Protein AF-M2QA90-F1 (afdb_monomer)

Mean predicted aligned error: 9.72 Å

Structure (mmCIF, N/CA/C/O backbone):
data_AF-M2QA90-F1
#
_entry.id   AF-M2QA90-F1
#
loop_
_atom_site.group_PDB
_atom_site.id
_atom_site.type_symbol
_atom_site.label_atom_id
_atom_site.label_alt_id
_atom_site.label_comp_id
_atom_site.label_asym_id
_atom_site.label_entity_id
_atom_site.label_seq_id
_atom_site.pdbx_PDB_ins_code
_atom_site.Cartn_x
_atom_site.Cartn_y
_atom_site.Cartn_z
_atom_site.occupancy
_atom_site.B_iso_or_equiv
_atom_site.auth_seq_id
_atom_site.auth_comp_id
_atom_site.auth_asym_id
_atom_site.auth_atom_id
_atom_site.pdbx_PDB_model_num
ATOM 1 N N . MET A 1 1 ? 5.656 12.437 116.298 1.00 40.38 1 MET A N 1
ATOM 2 C CA . MET A 1 1 ? 6.342 13.730 116.087 1.00 40.38 1 MET A CA 1
ATOM 3 C C . MET A 1 1 ? 6.297 14.067 114.609 1.00 40.38 1 MET A C 1
ATOM 5 O O . MET A 1 1 ? 6.703 13.259 113.788 1.00 40.38 1 MET A O 1
ATOM 9 N N . SER A 1 2 ? 5.704 15.217 114.300 1.00 36.88 2 SER A N 1
ATOM 10 C CA . SER A 1 2 ? 5.420 15.727 112.957 1.00 36.88 2 SER A CA 1
ATOM 11 C C . SER A 1 2 ? 6.698 16.091 112.193 1.00 36.88 2 SER A C 1
ATOM 13 O O . SER A 1 2 ? 7.506 16.856 112.720 1.00 36.88 2 SER A O 1
ATOM 15 N N . LYS A 1 3 ? 6.809 15.667 110.928 1.00 39.25 3 LYS A N 1
ATOM 16 C CA . LYS A 1 3 ? 7.496 16.425 109.870 1.00 39.25 3 LYS A CA 1
ATOM 17 C C . LYS A 1 3 ? 6.689 16.358 108.570 1.00 39.25 3 LYS A C 1
ATOM 19 O O . LYS A 1 3 ? 5.962 15.406 108.317 1.00 39.25 3 LYS A O 1
ATOM 24 N N . ARG A 1 4 ? 6.772 17.460 107.835 1.00 35.25 4 ARG A N 1
ATOM 25 C CA . ARG A 1 4 ? 5.833 18.019 106.858 1.00 35.25 4 ARG A CA 1
ATOM 26 C C . ARG A 1 4 ? 6.438 17.986 105.439 1.00 35.25 4 ARG A C 1
ATOM 28 O O . ARG A 1 4 ? 7.597 18.360 105.323 1.00 35.25 4 ARG A O 1
ATOM 35 N N . PHE A 1 5 ? 5.581 17.700 104.440 1.00 33.50 5 PHE A N 1
ATOM 36 C CA . PHE A 1 5 ? 5.587 18.093 103.000 1.00 33.50 5 PHE A CA 1
ATOM 37 C C . PHE A 1 5 ? 6.748 17.622 102.071 1.00 33.50 5 PHE A C 1
ATOM 39 O O . PHE A 1 5 ? 7.828 17.347 102.582 1.00 33.50 5 PHE A O 1
ATOM 46 N N . PRO A 1 6 ? 6.575 17.551 100.717 1.00 43.12 6 PRO A N 1
ATOM 47 C CA . PRO A 1 6 ? 5.506 18.149 99.907 1.00 43.12 6 PRO A CA 1
ATOM 48 C C . PRO A 1 6 ? 4.760 17.259 98.886 1.00 43.12 6 PRO A C 1
ATOM 50 O O . PRO A 1 6 ? 5.144 16.154 98.524 1.00 43.12 6 PRO A O 1
ATOM 53 N N . LEU A 1 7 ? 3.655 17.864 98.450 1.00 34.78 7 LEU A N 1
ATOM 54 C CA . LEU A 1 7 ? 2.690 17.536 97.409 1.00 34.78 7 LEU A CA 1
ATOM 55 C C . LEU A 1 7 ? 3.354 17.551 96.015 1.00 34.78 7 LEU A C 1
ATOM 57 O O . LEU A 1 7 ? 3.945 18.565 95.644 1.00 34.78 7 LEU A O 1
ATOM 61 N N . LEU A 1 8 ? 3.234 16.469 95.236 1.00 32.88 8 LEU A N 1
ATOM 62 C CA . LEU A 1 8 ? 3.619 16.449 93.820 1.00 32.88 8 LEU A CA 1
ATOM 63 C C . LEU A 1 8 ? 2.364 16.624 92.952 1.00 32.88 8 LEU A C 1
ATOM 65 O O . LEU A 1 8 ? 1.460 15.789 92.966 1.00 32.88 8 LEU A O 1
ATOM 69 N N . LEU A 1 9 ? 2.318 17.734 92.217 1.00 31.12 9 LEU A N 1
ATOM 70 C CA . LEU A 1 9 ? 1.348 18.024 91.164 1.00 31.12 9 LEU A CA 1
ATOM 71 C C . LEU A 1 9 ? 1.635 17.095 89.970 1.00 31.12 9 LEU A C 1
ATOM 73 O O . LEU A 1 9 ? 2.713 17.180 89.385 1.00 31.12 9 LEU A O 1
ATOM 77 N N . VAL A 1 10 ? 0.690 16.238 89.580 1.00 35.84 10 VAL A N 1
ATOM 78 C CA . VAL A 1 10 ? 0.742 15.533 88.288 1.00 35.84 10 VAL A CA 1
ATOM 79 C C . VAL A 1 10 ? -0.193 16.259 87.329 1.00 35.84 10 VAL A C 1
ATOM 81 O O . VAL A 1 10 ? -1.411 16.113 87.392 1.00 35.84 10 VAL A O 1
ATOM 84 N N . VAL A 1 11 ? 0.390 17.079 86.456 1.00 37.00 11 VAL A N 1
ATOM 85 C CA . VAL A 1 11 ? -0.292 17.647 85.290 1.00 37.00 11 VAL A CA 1
ATOM 86 C C . VAL A 1 11 ? -0.292 16.570 84.208 1.00 37.00 11 VAL A C 1
ATOM 88 O O . VAL A 1 11 ? 0.738 16.294 83.598 1.00 37.00 11 VAL A O 1
ATOM 91 N N . GLY A 1 12 ? -1.439 15.926 83.999 1.00 33.91 12 GLY A N 1
ATOM 92 C CA . GLY A 1 12 ? -1.657 15.047 82.855 1.00 33.91 12 GLY A CA 1
ATOM 93 C C . GLY A 1 12 ? -1.776 15.883 81.583 1.00 33.91 12 GLY A C 1
ATOM 94 O O . GLY A 1 12 ? -2.769 16.578 81.388 1.00 33.91 12 GLY A O 1
ATOM 95 N N . ALA A 1 13 ? -0.756 15.837 80.729 1.00 37.66 13 ALA A N 1
ATOM 96 C CA . ALA A 1 13 ? -0.824 16.388 79.384 1.00 37.66 13 ALA A CA 1
ATOM 97 C C . ALA A 1 13 ? -1.668 15.455 78.500 1.00 37.66 13 ALA A C 1
ATOM 99 O O . ALA A 1 13 ? -1.229 14.369 78.122 1.00 37.66 13 ALA A O 1
ATOM 100 N N . SER A 1 14 ? -2.890 15.877 78.179 1.00 36.06 14 SER A N 1
ATOM 101 C CA . SER A 1 14 ? -3.728 15.245 77.160 1.00 36.06 14 SER A CA 1
ATOM 102 C C . SER A 1 14 ? -3.124 15.496 75.775 1.00 36.06 14 SER A C 1
ATOM 104 O O . SER A 1 14 ? -3.193 16.610 75.258 1.00 36.06 14 SER A O 1
ATOM 106 N N . LEU A 1 15 ? -2.533 14.466 75.163 1.00 33.97 15 LEU A N 1
ATOM 107 C CA . LEU A 1 15 ? -2.192 14.473 73.740 1.00 33.97 15 LEU A CA 1
ATOM 108 C C . LEU A 1 15 ? -3.487 14.413 72.914 1.00 33.97 15 LEU A C 1
ATOM 110 O O . LEU A 1 15 ? -4.074 13.351 72.720 1.00 33.97 15 LEU A O 1
ATOM 114 N N . LEU A 1 16 ? -3.929 15.569 72.420 1.00 34.09 16 LEU A N 1
ATOM 115 C CA . LEU A 1 16 ? -4.858 15.666 71.297 1.00 34.09 16 LEU A CA 1
ATOM 116 C C . LEU A 1 16 ? -4.112 15.235 70.027 1.00 34.09 16 LEU A C 1
ATOM 118 O O . LEU A 1 16 ? -3.315 15.993 69.475 1.00 34.09 16 LEU A O 1
ATOM 122 N N . ALA A 1 17 ? -4.355 14.006 69.573 1.00 36.16 17 ALA A N 1
ATOM 123 C CA . ALA A 1 17 ? -3.952 13.571 68.244 1.00 36.16 17 ALA A CA 1
ATOM 124 C C . ALA A 1 17 ? -4.798 14.324 67.206 1.00 36.16 17 ALA A C 1
ATOM 126 O O . ALA A 1 17 ? -5.981 14.042 67.017 1.00 36.16 17 ALA A O 1
ATOM 127 N N . VAL A 1 18 ? -4.190 15.314 66.554 1.00 34.66 18 VAL A N 1
ATOM 128 C CA . VAL A 1 18 ? -4.739 15.949 65.355 1.00 34.66 18 VAL A CA 1
ATOM 129 C C . VAL A 1 18 ? -4.684 14.911 64.237 1.00 34.66 18 VAL A C 1
ATOM 131 O O . VAL A 1 18 ? -3.626 14.657 63.668 1.00 34.66 18 VAL A O 1
ATOM 134 N N . VAL A 1 19 ? -5.819 14.275 63.947 1.00 37.69 19 VAL A N 1
ATOM 135 C CA . VAL A 1 19 ? -5.981 13.468 62.734 1.00 37.69 19 VAL A CA 1
ATOM 136 C C . VAL A 1 19 ? -6.144 14.449 61.580 1.00 37.69 19 VAL A C 1
ATOM 138 O O . VAL A 1 19 ? -7.204 15.045 61.396 1.00 37.69 19 VAL A O 1
ATOM 141 N N . THR A 1 20 ? -5.072 14.666 60.826 1.00 37.34 20 THR A N 1
ATOM 142 C CA . THR A 1 20 ? -5.170 15.314 59.521 1.00 37.34 20 THR A CA 1
ATOM 143 C C . THR A 1 20 ? -5.949 14.388 58.580 1.00 37.34 20 THR A C 1
ATOM 145 O O . THR A 1 20 ? -5.678 13.184 58.550 1.00 37.34 20 THR A O 1
ATOM 148 N N . PRO A 1 21 ? -6.934 14.890 57.813 1.00 36.47 21 PRO A N 1
ATOM 149 C CA . PRO A 1 21 ? -7.555 14.082 56.777 1.00 36.47 21 PRO A CA 1
ATOM 150 C C . PRO A 1 21 ? -6.484 13.742 55.739 1.00 36.47 21 PRO A C 1
ATOM 152 O O . PRO A 1 21 ? -5.811 14.631 55.214 1.00 36.47 21 PRO A O 1
ATOM 155 N N . ALA A 1 22 ? -6.309 12.446 55.475 1.00 34.06 22 ALA A N 1
ATOM 156 C CA . ALA A 1 22 ? -5.475 11.969 54.387 1.00 34.06 22 ALA A CA 1
ATOM 157 C C . ALA A 1 22 ? -5.969 12.619 53.090 1.00 34.06 22 ALA A C 1
ATOM 159 O O . ALA A 1 22 ? -7.098 12.388 52.656 1.00 34.06 22 ALA A O 1
ATOM 160 N N . ALA A 1 23 ? -5.134 13.477 52.507 1.00 33.69 23 ALA A N 1
ATOM 161 C CA . ALA A 1 23 ? -5.362 14.007 51.179 1.00 33.69 23 ALA A CA 1
ATOM 162 C C . ALA A 1 23 ? -5.440 12.817 50.218 1.00 33.69 23 ALA A C 1
ATOM 164 O O . ALA A 1 23 ? -4.459 12.094 50.040 1.00 33.69 23 ALA A O 1
ATOM 165 N N . ALA A 1 24 ? -6.618 12.592 49.636 1.00 35.03 24 ALA A N 1
ATOM 166 C CA . ALA A 1 24 ? -6.780 11.662 48.536 1.00 35.03 24 ALA A CA 1
ATOM 167 C C . ALA A 1 24 ? -5.881 12.144 47.391 1.00 35.03 24 ALA A C 1
ATOM 169 O O . ALA A 1 24 ? -6.162 13.162 46.756 1.00 35.03 24 ALA A O 1
ATOM 170 N N . GLN A 1 25 ? -4.770 11.444 47.164 1.00 28.03 25 GLN A N 1
ATOM 171 C CA . GLN A 1 25 ? -4.009 11.608 45.937 1.00 28.03 25 GLN A CA 1
ATOM 172 C C . GLN A 1 25 ? -4.925 11.181 44.783 1.00 28.03 25 GLN A C 1
ATOM 174 O O . GLN A 1 25 ? -5.436 10.058 44.816 1.00 28.03 25 GLN A O 1
ATOM 179 N N . PRO A 1 26 ? -5.163 12.034 43.772 1.00 29.22 26 PRO A N 1
ATOM 180 C CA . PRO A 1 26 ? -5.752 11.552 42.538 1.00 29.22 26 PRO A CA 1
ATOM 181 C C . PRO A 1 26 ? -4.798 10.496 41.978 1.00 29.22 26 PRO A C 1
ATOM 183 O O . PRO A 1 26 ? -3.610 10.763 41.796 1.00 29.22 26 PRO A O 1
ATOM 186 N N . ALA A 1 27 ? -5.308 9.284 41.769 1.00 30.00 27 ALA A N 1
ATOM 187 C CA . ALA A 1 27 ? -4.581 8.234 41.081 1.00 30.00 27 ALA A CA 1
ATOM 188 C C . ALA A 1 27 ? -4.324 8.709 39.646 1.00 30.00 27 ALA A C 1
ATOM 190 O O . ALA A 1 27 ? -5.175 8.587 38.770 1.00 30.00 27 ALA A O 1
ATOM 191 N N . THR A 1 28 ? -3.164 9.314 39.409 1.00 29.03 28 THR A N 1
ATOM 192 C CA . THR A 1 28 ? -2.615 9.442 38.066 1.00 29.03 28 THR A CA 1
ATOM 193 C C . THR A 1 28 ? -2.170 8.043 37.664 1.00 29.03 28 THR A C 1
ATOM 195 O O . THR A 1 28 ? -1.071 7.618 38.026 1.00 29.03 28 THR A O 1
ATOM 198 N N . GLU A 1 29 ? -3.045 7.293 36.991 1.00 29.67 29 GLU A N 1
ATOM 199 C CA . GLU A 1 29 ? -2.605 6.096 36.278 1.00 29.67 29 GLU A CA 1
ATOM 200 C C . GLU A 1 29 ? -1.499 6.504 35.293 1.00 29.67 29 GLU A C 1
ATOM 202 O O . GLU A 1 29 ? -1.632 7.521 34.601 1.00 29.67 29 GLU A O 1
ATOM 207 N N . PRO A 1 30 ? -0.378 5.768 35.232 1.00 27.28 30 PRO A N 1
ATOM 208 C CA . PRO A 1 30 ? 0.641 6.039 34.239 1.00 27.28 30 PRO A CA 1
ATOM 209 C C . PRO A 1 30 ? 0.042 5.756 32.861 1.00 27.28 30 PRO A C 1
ATOM 211 O O . PRO A 1 30 ? -0.363 4.630 32.576 1.00 27.28 30 PRO A O 1
ATOM 214 N N . ALA A 1 31 ? 0.008 6.772 31.997 1.00 29.50 31 ALA A N 1
ATOM 215 C CA . ALA A 1 31 ? -0.173 6.571 30.568 1.00 29.50 31 ALA A CA 1
ATOM 216 C C . ALA A 1 31 ? 0.922 5.599 30.108 1.00 29.50 31 ALA A C 1
ATOM 218 O O . ALA A 1 31 ? 2.094 5.974 30.024 1.00 29.50 31 ALA A O 1
ATOM 219 N N . TYR A 1 32 ? 0.565 4.330 29.902 1.00 32.12 32 TYR A N 1
ATOM 220 C CA . TYR A 1 32 ? 1.492 3.323 29.410 1.00 32.12 32 TYR A CA 1
ATOM 221 C C . TYR A 1 32 ? 1.794 3.672 27.956 1.00 32.12 32 TYR A C 1
ATOM 223 O O . TYR A 1 32 ? 1.034 3.362 27.038 1.00 32.12 32 TYR A O 1
ATOM 231 N N . ARG A 1 33 ? 2.879 4.422 27.770 1.00 35.88 33 ARG A N 1
ATOM 232 C CA . ARG A 1 33 ? 3.423 4.747 26.462 1.00 35.88 33 ARG A CA 1
ATOM 233 C C . ARG A 1 33 ? 3.859 3.431 25.837 1.00 35.88 33 ARG A C 1
ATOM 235 O O . ARG A 1 33 ? 4.603 2.667 26.444 1.00 35.88 33 ARG A O 1
ATOM 242 N N . LEU A 1 34 ? 3.354 3.153 24.643 1.00 45.53 34 LEU A N 1
ATOM 243 C CA . LEU A 1 34 ? 3.822 2.029 23.852 1.00 45.53 34 LEU A CA 1
ATOM 244 C C . LEU A 1 34 ? 5.237 2.359 23.377 1.00 45.53 34 LEU A C 1
ATOM 246 O O . LEU A 1 34 ? 5.414 2.974 22.327 1.00 45.53 34 LEU A O 1
ATOM 250 N N . ASP A 1 35 ? 6.230 1.993 24.180 1.00 37.12 35 ASP A N 1
ATOM 251 C CA . ASP A 1 35 ? 7.625 1.968 23.763 1.00 37.12 35 ASP A CA 1
ATOM 252 C C . ASP A 1 35 ? 7.786 0.731 22.866 1.00 37.12 35 ASP A C 1
ATOM 254 O O . ASP A 1 35 ? 8.040 -0.374 23.332 1.00 37.12 35 ASP A O 1
ATOM 258 N N . ILE A 1 36 ? 7.479 0.899 21.577 1.00 47.00 36 ILE A N 1
ATOM 259 C CA . ILE A 1 36 ? 7.601 -0.147 20.555 1.00 47.00 36 ILE A CA 1
ATOM 260 C C . ILE A 1 36 ? 9.008 -0.045 19.958 1.00 47.00 36 ILE A C 1
ATOM 262 O O . ILE A 1 36 ? 9.357 0.988 19.381 1.00 47.00 36 ILE A O 1
ATOM 266 N N . GLU A 1 37 ? 9.817 -1.096 20.099 1.00 42.47 37 GLU A N 1
ATOM 267 C CA . GLU A 1 37 ? 11.160 -1.168 19.512 1.00 42.47 37 GLU A CA 1
ATOM 268 C C . GLU A 1 37 ? 11.123 -1.551 18.020 1.00 42.47 37 GLU A C 1
ATOM 270 O O . GLU A 1 37 ? 10.123 -2.041 17.490 1.00 42.47 37 GLU A O 1
ATOM 275 N N . GLU A 1 38 ? 12.247 -1.357 17.317 1.00 42.31 38 GLU A N 1
ATOM 276 C CA . GLU A 1 38 ? 12.383 -1.661 15.886 1.00 42.31 38 GLU A CA 1
ATOM 277 C C . GLU A 1 38 ? 12.174 -3.167 15.551 1.00 42.31 38 GLU A C 1
ATOM 279 O O . GLU A 1 38 ? 12.041 -3.579 14.406 1.00 42.31 38 GLU A O 1
ATOM 284 N N . THR A 1 39 ? 12.154 -4.055 16.533 1.00 40.62 39 THR A N 1
ATOM 285 C CA . THR A 1 39 ? 11.930 -5.494 16.321 1.00 40.62 39 THR A CA 1
ATOM 286 C C . THR A 1 39 ? 10.458 -5.886 16.422 1.00 40.62 39 THR A C 1
ATOM 288 O O . THR A 1 39 ? 10.042 -6.838 15.762 1.00 40.62 39 THR A O 1
ATOM 291 N N . ASP A 1 40 ? 9.652 -5.111 17.151 1.00 44.72 40 ASP A N 1
ATOM 292 C CA . ASP A 1 40 ? 8.215 -5.343 17.332 1.00 44.72 40 ASP A CA 1
ATOM 293 C C . ASP A 1 40 ? 7.382 -4.908 16.108 1.00 44.72 40 ASP A C 1
ATOM 295 O O . ASP A 1 40 ? 6.267 -5.399 15.907 1.00 44.72 40 ASP A O 1
ATOM 299 N N . TRP A 1 41 ? 7.909 -4.015 15.250 1.00 46.25 41 TRP A N 1
ATOM 300 C CA . TRP A 1 41 ? 7.211 -3.566 14.029 1.00 46.25 41 TRP A CA 1
ATOM 301 C C . TRP A 1 41 ? 7.254 -4.579 12.894 1.00 46.25 41 TRP A C 1
ATOM 303 O O . TRP A 1 41 ? 6.343 -4.587 12.067 1.00 46.25 41 TRP A O 1
ATOM 313 N N . LYS A 1 42 ? 8.284 -5.436 12.842 1.00 44.53 42 LYS A N 1
ATOM 314 C CA . LYS A 1 42 ? 8.506 -6.342 11.705 1.00 44.53 42 LYS A CA 1
ATOM 315 C C . LYS A 1 42 ? 7.444 -7.417 11.544 1.00 44.53 42 LYS A C 1
ATOM 317 O O . LYS A 1 42 ? 7.576 -8.186 10.605 1.00 44.53 42 LYS A O 1
ATOM 322 N N . GLY A 1 43 ? 6.428 -7.447 12.414 1.00 43.56 43 GLY A N 1
ATOM 323 C CA . GLY A 1 43 ? 5.219 -8.246 12.268 1.00 43.56 43 GLY A CA 1
ATOM 324 C C . GLY A 1 43 ? 5.538 -9.703 11.962 1.00 43.56 43 GLY A C 1
ATOM 325 O O . GLY A 1 43 ? 5.726 -10.083 10.818 1.00 43.56 43 GLY A O 1
ATOM 326 N N . THR A 1 44 ? 5.505 -10.569 12.966 1.00 40.53 44 THR A N 1
ATOM 327 C CA . THR A 1 44 ? 5.597 -12.027 12.764 1.00 40.53 44 THR A CA 1
ATOM 328 C C . THR A 1 44 ? 4.436 -12.612 11.937 1.00 40.53 44 THR A C 1
ATOM 330 O O . THR A 1 44 ? 4.410 -13.815 11.679 1.00 40.53 44 THR A O 1
ATOM 333 N N . GLY A 1 45 ? 3.477 -11.783 11.513 1.00 49.75 45 GLY A N 1
ATOM 334 C CA . GLY A 1 45 ? 2.383 -12.143 10.627 1.00 49.75 45 GLY A CA 1
ATOM 335 C C . GLY A 1 45 ? 2.837 -12.388 9.187 1.00 49.75 45 GLY A C 1
ATOM 336 O O . GLY A 1 45 ? 3.681 -11.679 8.645 1.00 49.75 45 GLY A O 1
ATOM 337 N N . ALA A 1 46 ? 2.248 -13.395 8.541 1.00 53.53 46 ALA A N 1
ATOM 338 C CA . ALA A 1 46 ? 2.486 -13.663 7.128 1.00 53.53 46 ALA A CA 1
ATOM 339 C C . ALA A 1 46 ? 2.127 -12.428 6.280 1.00 53.53 46 ALA A C 1
ATOM 341 O O . ALA A 1 46 ? 1.015 -11.907 6.377 1.00 53.53 46 ALA A O 1
ATOM 342 N N . GLN A 1 47 ? 3.062 -11.979 5.439 1.00 68.50 47 GLN A N 1
ATOM 343 C CA . GLN A 1 47 ? 2.843 -10.870 4.514 1.00 68.50 47 GLN A CA 1
ATOM 344 C C . GLN A 1 47 ? 1.694 -11.220 3.556 1.00 68.50 47 GLN A C 1
ATOM 346 O O . GLN A 1 47 ? 1.768 -12.198 2.806 1.00 68.50 47 GLN A O 1
ATOM 351 N N . GLN A 1 48 ? 0.615 -10.436 3.598 1.00 86.75 48 GLN A N 1
ATOM 352 C CA . GLN A 1 48 ? -0.494 -10.575 2.656 1.00 86.75 48 GLN A CA 1
ATOM 353 C C . GLN A 1 48 ? -0.092 -10.016 1.290 1.00 86.75 48 GLN A C 1
ATOM 355 O O . GLN A 1 48 ? 0.909 -9.314 1.153 1.00 86.75 48 GLN A O 1
ATOM 360 N N . PHE A 1 49 ? -0.876 -10.308 0.261 1.00 90.56 49 PHE A N 1
ATOM 361 C CA . PHE A 1 49 ? -0.697 -9.720 -1.060 1.00 90.56 49 PHE A CA 1
ATOM 362 C C . PHE A 1 49 ? -2.050 -9.403 -1.680 1.00 90.56 49 PHE A C 1
ATOM 364 O O . PHE A 1 49 ? -3.019 -10.127 -1.462 1.00 90.56 49 PHE A O 1
ATOM 371 N N . TYR A 1 50 ? -2.083 -8.360 -2.499 1.00 92.06 50 TYR A N 1
ATOM 372 C CA . TYR A 1 50 ? -3.191 -8.090 -3.407 1.00 92.06 50 TYR A CA 1
ATOM 373 C C . TYR A 1 50 ? -2.643 -7.844 -4.803 1.00 92.06 50 TYR A C 1
ATOM 375 O O . TYR A 1 50 ? -1.473 -7.504 -4.984 1.00 92.06 50 TYR A O 1
ATOM 383 N N . GLU A 1 51 ? -3.491 -8.078 -5.792 1.00 93.81 51 GLU A N 1
ATOM 384 C CA . GLU A 1 51 ? -3.111 -8.083 -7.194 1.00 93.81 51 GLU A CA 1
ATOM 385 C C . GLU A 1 51 ? -3.972 -7.073 -7.932 1.00 93.81 51 GLU A C 1
ATOM 387 O O . GLU A 1 51 ? -5.202 -7.142 -7.872 1.00 93.81 51 GLU A O 1
ATOM 392 N N . THR A 1 52 ? -3.322 -6.152 -8.639 1.00 92.38 52 THR A N 1
ATOM 393 C CA . THR A 1 52 ? -4.017 -5.178 -9.475 1.00 92.38 52 THR A CA 1
ATOM 394 C C . THR A 1 52 ? -3.494 -5.253 -10.907 1.00 92.38 52 THR A C 1
ATOM 396 O O . THR A 1 52 ? -2.286 -5.101 -11.119 1.00 92.38 52 THR A O 1
ATOM 399 N N . PRO A 1 53 ? -4.370 -5.465 -11.908 1.00 94.38 53 PRO A N 1
ATOM 400 C CA . PRO A 1 53 ? -3.978 -5.444 -13.313 1.00 94.38 53 PRO A CA 1
ATOM 401 C C . PRO A 1 53 ? -3.376 -4.103 -13.742 1.00 94.38 53 PRO A C 1
ATOM 403 O O . PRO A 1 53 ? -3.966 -3.053 -13.483 1.00 94.38 53 PRO A O 1
ATOM 406 N N . LEU A 1 54 ? -2.270 -4.124 -14.492 1.00 94.62 54 LEU A N 1
ATOM 407 C CA . LEU A 1 54 ? -1.671 -2.921 -15.083 1.00 94.62 54 LEU A CA 1
ATOM 408 C C . LEU A 1 54 ? -2.668 -2.181 -15.991 1.00 94.62 54 LEU A C 1
ATOM 410 O O . LEU A 1 54 ? -2.697 -0.951 -15.993 1.00 94.62 54 LEU A O 1
ATOM 414 N N . ALA A 1 55 ? -3.551 -2.909 -16.684 1.00 92.06 55 ALA A N 1
ATOM 415 C CA . ALA A 1 55 ? -4.635 -2.333 -17.482 1.00 92.06 55 ALA A CA 1
ATOM 416 C C . ALA A 1 55 ? -5.544 -1.372 -16.694 1.00 92.06 55 ALA A C 1
ATOM 418 O O . ALA A 1 55 ? -6.019 -0.384 -17.260 1.00 92.06 55 ALA A O 1
ATOM 419 N N . LYS A 1 56 ? -5.761 -1.614 -15.390 1.00 91.62 56 LYS A N 1
ATOM 420 C CA . LYS A 1 56 ? -6.518 -0.695 -14.527 1.00 91.62 56 LYS A CA 1
ATOM 421 C C . LYS A 1 56 ? -5.796 0.650 -14.436 1.00 91.62 56 LYS A C 1
ATOM 423 O O . LYS A 1 56 ? -6.373 1.670 -14.794 1.00 91.62 56 LYS A O 1
ATOM 428 N N . TYR A 1 57 ? -4.506 0.638 -14.101 1.00 91.81 57 TYR A N 1
ATOM 429 C CA . TYR A 1 57 ? -3.703 1.860 -14.003 1.00 91.81 57 TYR A CA 1
ATOM 430 C C . TYR A 1 57 ? -3.511 2.570 -15.344 1.00 91.81 57 TYR A C 1
ATOM 432 O O . TYR A 1 57 ? -3.449 3.796 -15.388 1.00 91.81 57 TYR A O 1
ATOM 440 N N . VAL A 1 58 ? -3.459 1.825 -16.450 1.00 91.12 58 VAL A N 1
ATOM 441 C CA . VAL A 1 58 ? -3.462 2.402 -17.802 1.00 91.12 58 VAL A CA 1
ATOM 442 C C . VAL A 1 58 ? -4.773 3.135 -18.081 1.00 91.12 58 VAL A C 1
ATOM 444 O O . VAL A 1 58 ? -4.745 4.277 -18.539 1.00 91.12 58 VAL A O 1
ATOM 447 N N . SER A 1 59 ? -5.916 2.521 -17.769 1.00 88.75 59 SER A N 1
ATOM 448 C CA . SER A 1 59 ? -7.218 3.187 -17.866 1.00 88.75 59 SER A CA 1
ATOM 449 C C . SER A 1 59 ? -7.240 4.448 -17.001 1.00 88.75 59 SER A C 1
ATOM 451 O O . SER A 1 59 ? -7.555 5.537 -17.486 1.00 88.75 59 SER A O 1
ATOM 453 N N . ASP A 1 60 ? -6.800 4.348 -15.752 1.00 85.88 60 ASP A N 1
ATOM 454 C CA . ASP A 1 60 ? -6.781 5.460 -14.804 1.00 85.88 60 ASP A CA 1
ATOM 455 C C . ASP A 1 60 ? -5.855 6.603 -15.244 1.00 85.88 60 ASP A C 1
ATOM 457 O O . ASP A 1 60 ? -6.212 7.775 -15.095 1.00 85.88 60 ASP A O 1
ATOM 461 N N . ALA A 1 61 ? -4.733 6.292 -15.904 1.00 84.31 61 ALA A N 1
ATOM 462 C CA . ALA A 1 61 ? -3.839 7.269 -16.528 1.00 84.31 61 ALA A CA 1
ATOM 463 C C . ALA A 1 61 ? -4.531 8.111 -17.616 1.00 84.31 61 ALA A C 1
ATOM 465 O O . ALA A 1 61 ? -4.097 9.234 -17.906 1.00 84.31 61 ALA A O 1
ATOM 466 N N . THR A 1 62 ? -5.600 7.601 -18.234 1.00 81.25 62 THR A N 1
ATOM 467 C CA . THR A 1 62 ? -6.383 8.340 -19.238 1.00 81.25 62 THR A CA 1
ATOM 468 C C . THR A 1 62 ? -7.507 9.173 -18.622 1.00 81.25 62 THR A C 1
ATOM 470 O O . THR A 1 62 ? -7.880 10.202 -19.191 1.00 81.25 62 THR A O 1
ATOM 473 N N . THR A 1 63 ? -8.003 8.803 -17.439 1.00 77.00 63 THR A N 1
ATOM 474 C CA . THR A 1 63 ? -9.079 9.536 -16.760 1.0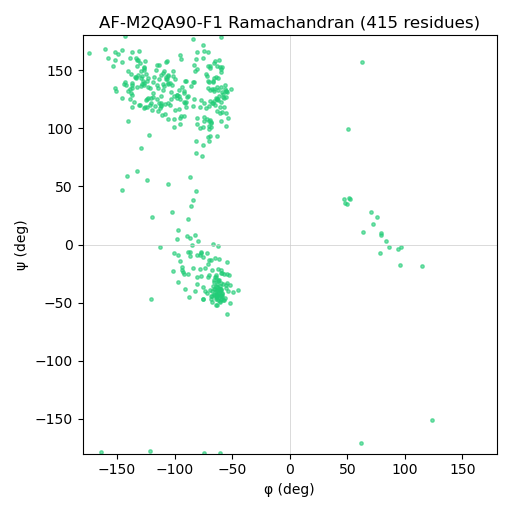0 77.00 63 THR A CA 1
ATOM 475 C C . THR A 1 63 ? -8.554 10.739 -15.964 1.00 77.00 63 THR A C 1
ATOM 477 O O . THR A 1 63 ? -7.399 10.791 -15.540 1.00 77.00 63 THR A O 1
ATOM 480 N N . LYS A 1 64 ? -9.412 11.748 -15.759 1.00 65.06 64 LYS A N 1
ATOM 481 C CA . LYS A 1 64 ? -9.144 12.892 -14.860 1.00 65.06 64 LYS A CA 1
ATOM 482 C C . LYS A 1 64 ? -9.605 12.637 -13.421 1.00 65.06 64 LYS A C 1
ATOM 484 O O . LYS A 1 64 ? -9.637 13.572 -12.624 1.00 65.06 64 LYS A O 1
ATOM 489 N N . SER A 1 65 ? -10.027 11.416 -13.107 1.00 70.50 65 SER A N 1
ATOM 490 C CA . SER A 1 65 ? -10.606 11.115 -11.806 1.00 70.50 65 SER A CA 1
ATOM 491 C C . SER A 1 65 ? -9.545 11.243 -10.710 1.00 70.50 65 SER A C 1
ATOM 493 O O . SER A 1 65 ? -8.396 10.843 -10.930 1.00 70.50 65 SER A O 1
ATOM 495 N N . PRO A 1 66 ? -9.902 11.807 -9.543 1.00 76.00 66 PRO A N 1
ATOM 496 C CA . PRO A 1 66 ? -9.019 11.775 -8.390 1.00 76.00 66 PRO A CA 1
ATOM 497 C C . PRO A 1 66 ? -8.756 10.324 -7.976 1.00 76.00 66 PRO A C 1
ATOM 499 O O . PRO A 1 66 ? -9.549 9.433 -8.288 1.00 76.00 66 PRO A O 1
ATOM 502 N N . ILE A 1 67 ? -7.662 10.103 -7.243 1.00 79.62 67 ILE A N 1
ATOM 503 C CA . ILE A 1 67 ? -7.394 8.801 -6.626 1.00 79.62 67 ILE A CA 1
ATOM 504 C C . ILE A 1 67 ? -8.592 8.452 -5.736 1.00 79.62 67 ILE A C 1
ATOM 506 O O . ILE A 1 67 ? -8.899 9.188 -4.797 1.00 79.62 67 ILE A O 1
ATOM 510 N N . ASN A 1 68 ? -9.275 7.356 -6.059 1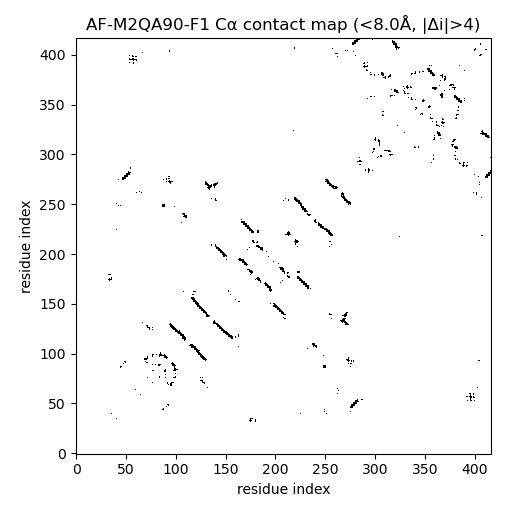.00 83.25 68 ASN A N 1
ATOM 511 C CA . ASN A 1 68 ? -10.425 6.859 -5.313 1.00 83.25 68 ASN A CA 1
ATOM 512 C C . ASN A 1 68 ? -10.131 5.429 -4.851 1.00 83.25 68 ASN A C 1
ATOM 514 O O . ASN A 1 68 ? -10.315 4.493 -5.636 1.00 83.25 68 ASN A O 1
ATOM 518 N N . PRO A 1 69 ? -9.615 5.254 -3.624 1.00 89.69 69 PRO A N 1
ATOM 519 C CA . PRO A 1 69 ? -9.293 3.931 -3.125 1.00 89.69 69 PRO A CA 1
ATOM 520 C C . PRO A 1 69 ? -10.523 3.026 -3.026 1.00 89.69 69 PRO A C 1
ATOM 522 O O . PRO A 1 69 ? -11.618 3.459 -2.668 1.00 89.69 69 PRO A O 1
ATOM 525 N N . ASP A 1 70 ? -10.327 1.746 -3.331 1.00 92.06 70 ASP A N 1
ATOM 526 C CA . ASP A 1 70 ? -11.357 0.718 -3.199 1.00 92.06 70 ASP A CA 1
ATOM 527 C C . ASP A 1 70 ? -11.431 0.250 -1.740 1.00 92.06 70 ASP A C 1
ATOM 529 O O . ASP A 1 70 ? -10.703 -0.651 -1.318 1.00 92.06 70 ASP A O 1
ATOM 533 N N . TYR A 1 71 ? -12.262 0.925 -0.947 1.00 95.81 71 TYR A N 1
ATOM 534 C CA . TYR A 1 71 ? -12.448 0.611 0.466 1.00 95.81 71 TYR A CA 1
ATOM 535 C C . TYR A 1 71 ? -13.201 -0.710 0.684 1.00 95.81 71 TYR A C 1
ATOM 537 O O . TYR A 1 71 ? -13.829 -1.254 -0.222 1.00 95.81 71 TYR A O 1
ATOM 545 N N . THR A 1 72 ? -13.146 -1.215 1.917 1.00 96.25 72 THR A N 1
ATOM 546 C CA . THR A 1 72 ? -14.008 -2.305 2.395 1.00 96.25 72 THR A CA 1
ATOM 547 C C . THR A 1 72 ? -15.062 -1.759 3.355 1.00 96.25 72 THR A C 1
ATOM 549 O O . THR A 1 72 ? -14.886 -0.701 3.972 1.00 96.25 72 THR A O 1
ATOM 552 N N . ASP A 1 73 ? -16.160 -2.494 3.509 1.00 96.19 73 ASP A N 1
ATOM 553 C CA . ASP A 1 73 ? -17.187 -2.249 4.521 1.00 96.19 73 ASP A CA 1
ATOM 554 C C . ASP A 1 73 ? -17.385 -3.467 5.440 1.00 96.19 73 ASP A C 1
ATOM 556 O O . ASP A 1 73 ? -16.679 -4.474 5.335 1.00 96.19 73 ASP A O 1
ATOM 560 N N . ARG A 1 74 ? -18.337 -3.370 6.378 1.00 96.25 74 ARG A N 1
ATOM 561 C CA . ARG A 1 74 ? -18.666 -4.456 7.315 1.00 96.25 74 ARG A CA 1
ATOM 562 C C . ARG A 1 74 ? -19.144 -5.723 6.599 1.00 96.25 74 ARG A C 1
ATOM 564 O O . ARG A 1 74 ? -18.828 -6.821 7.051 1.00 96.25 74 ARG A O 1
ATOM 571 N N . GLY A 1 75 ? -19.929 -5.589 5.532 1.00 97.00 75 GLY A N 1
ATOM 572 C CA . GLY A 1 75 ? -20.479 -6.723 4.792 1.00 97.00 75 GLY A CA 1
ATOM 573 C C . GLY A 1 75 ? -19.388 -7.484 4.048 1.00 97.00 75 GLY A C 1
ATOM 574 O O . GLY A 1 75 ? -19.297 -8.705 4.169 1.00 97.00 75 GLY A O 1
ATOM 575 N N . GLU A 1 76 ? -18.511 -6.763 3.353 1.00 97.38 76 GLU A N 1
ATOM 576 C CA . GLU A 1 76 ? -17.357 -7.347 2.664 1.00 97.38 76 GLU A CA 1
ATOM 577 C C . GLU A 1 76 ? -16.364 -7.975 3.658 1.00 97.38 76 GLU A C 1
ATOM 579 O O . GLU A 1 76 ? -15.864 -9.077 3.425 1.00 97.38 76 GLU A O 1
ATOM 584 N N . CYS A 1 77 ? -16.163 -7.332 4.812 1.00 96.81 77 CYS A N 1
ATOM 585 C CA . CYS A 1 77 ? -15.356 -7.855 5.913 1.00 96.81 77 CYS A CA 1
ATOM 586 C C . CYS A 1 77 ? -15.892 -9.203 6.434 1.00 96.81 77 CYS A C 1
ATOM 588 O O . CYS A 1 77 ? -15.134 -10.160 6.596 1.00 96.81 77 CYS A O 1
ATOM 590 N N . LEU A 1 78 ? -17.213 -9.324 6.617 1.00 96.31 78 LEU A N 1
ATOM 591 C CA . LEU A 1 78 ? -17.871 -10.583 6.992 1.00 96.31 78 LEU A CA 1
ATOM 592 C C . LEU A 1 78 ? -17.786 -11.647 5.889 1.00 96.31 78 LEU A C 1
ATOM 594 O O . LEU A 1 78 ? -17.625 -12.828 6.194 1.00 96.31 78 LEU A O 1
ATOM 598 N N . ALA A 1 79 ? -17.857 -11.252 4.616 1.00 97.62 79 ALA A N 1
ATOM 599 C CA . ALA A 1 79 ? -17.687 -12.176 3.495 1.00 97.62 79 ALA A CA 1
ATOM 600 C C . ALA A 1 79 ? -16.272 -12.789 3.451 1.00 97.62 79 ALA A C 1
ATOM 602 O O . ALA A 1 79 ? -16.113 -13.931 3.022 1.00 97.62 79 ALA A O 1
ATOM 603 N N . HIS A 1 80 ? -15.267 -12.077 3.971 1.00 96.19 80 HIS A N 1
ATOM 604 C CA . HIS A 1 80 ? -13.870 -12.520 4.069 1.00 96.19 80 HIS A CA 1
ATOM 605 C C . HIS A 1 80 ? -13.486 -12.992 5.479 1.00 96.19 80 HIS A C 1
ATOM 607 O O . HIS A 1 80 ? -12.317 -12.949 5.870 1.00 96.19 80 HIS A O 1
ATOM 613 N N . ARG A 1 81 ? -14.460 -13.489 6.255 1.00 95.19 81 ARG A N 1
ATOM 614 C CA . ARG A 1 81 ? -14.273 -13.876 7.663 1.00 95.19 81 ARG A CA 1
ATOM 615 C C . ARG A 1 81 ? -13.060 -14.773 7.909 1.00 95.19 81 ARG A C 1
ATOM 617 O O . ARG A 1 81 ? -12.356 -14.559 8.886 1.00 95.19 81 ARG A O 1
ATOM 624 N N . ASN A 1 82 ? -12.796 -15.749 7.039 1.00 93.94 82 ASN A N 1
ATOM 625 C CA . ASN A 1 82 ? -11.688 -16.700 7.213 1.00 93.94 82 ASN A CA 1
ATOM 626 C C . ASN A 1 82 ? -10.307 -16.027 7.245 1.00 93.94 82 ASN A C 1
ATOM 628 O O . ASN A 1 82 ? -9.398 -16.524 7.912 1.00 93.94 82 ASN A O 1
ATOM 632 N N . ASP A 1 83 ? -10.149 -14.910 6.539 1.00 91.88 83 ASP A N 1
ATOM 633 C CA . ASP A 1 83 ? -8.928 -14.110 6.561 1.00 91.88 83 ASP A CA 1
ATOM 634 C C . ASP A 1 83 ? -8.995 -13.038 7.648 1.00 91.88 83 ASP A C 1
ATOM 636 O O . ASP A 1 83 ? -8.020 -12.820 8.364 1.00 91.88 83 ASP A O 1
ATOM 640 N N . ALA A 1 84 ? -10.168 -12.435 7.842 1.00 93.69 84 ALA A N 1
ATOM 641 C CA . ALA A 1 84 ? -10.373 -11.361 8.801 1.00 93.69 84 ALA A CA 1
ATOM 642 C C . ALA A 1 84 ? -10.188 -11.775 10.270 1.00 93.69 84 ALA A C 1
ATOM 644 O O . ALA A 1 84 ? -9.831 -10.927 11.081 1.00 93.69 84 ALA A O 1
ATOM 645 N N . VAL A 1 85 ? -10.416 -13.044 10.631 1.00 92.00 85 VAL A N 1
ATOM 646 C CA . VAL A 1 85 ? -10.202 -13.542 12.010 1.00 92.00 85 VAL A CA 1
ATOM 647 C C . VAL A 1 85 ? -8.738 -13.818 12.355 1.00 92.00 85 VAL A C 1
ATOM 649 O O . VAL A 1 85 ? -8.412 -14.105 13.508 1.00 92.00 85 VAL A O 1
ATOM 652 N N . LYS A 1 86 ? -7.838 -13.776 11.367 1.00 87.62 86 LYS A N 1
ATOM 653 C CA . LYS A 1 86 ? -6.400 -13.962 11.599 1.00 87.62 86 LYS A CA 1
ATOM 654 C C . LYS A 1 86 ? -5.844 -12.752 12.359 1.00 87.62 86 LYS A C 1
ATOM 656 O O . LYS A 1 86 ? -6.330 -11.649 12.135 1.00 87.62 86 LYS A O 1
ATOM 661 N N . PRO A 1 87 ? -4.776 -12.899 13.167 1.00 81.69 87 PRO A N 1
ATOM 662 C CA . PRO A 1 87 ? -4.192 -11.780 13.921 1.00 81.69 87 PRO A CA 1
ATOM 663 C C . PRO A 1 87 ? -3.853 -10.542 13.075 1.00 81.69 87 PRO A C 1
ATOM 665 O O . PRO A 1 87 ? -4.008 -9.413 13.536 1.00 81.69 87 PRO A O 1
ATOM 668 N N . THR A 1 88 ? -3.430 -10.754 11.826 1.00 80.62 88 THR A N 1
ATOM 669 C CA . THR A 1 88 ? -3.098 -9.706 10.848 1.00 80.62 88 THR A CA 1
ATOM 670 C C . THR A 1 88 ? -4.310 -9.032 10.206 1.00 80.62 88 THR A C 1
ATOM 672 O O . THR A 1 88 ? -4.127 -8.103 9.425 1.00 80.62 88 THR A O 1
ATOM 675 N N . GLY A 1 89 ? -5.523 -9.534 10.451 1.00 90.25 89 GLY A N 1
ATOM 676 C CA . GLY A 1 89 ? -6.726 -9.199 9.695 1.00 90.25 89 GLY A CA 1
ATOM 677 C C . GLY A 1 89 ? -6.639 -9.584 8.218 1.00 90.25 89 GLY A C 1
ATOM 678 O O . GLY A 1 89 ? -5.700 -10.248 7.775 1.00 90.25 89 GLY A O 1
ATOM 679 N N . TRP A 1 90 ? -7.623 -9.129 7.456 1.00 93.56 90 TRP A N 1
ATOM 680 C CA . TRP A 1 90 ? -7.680 -9.154 6.003 1.00 93.56 90 TRP A CA 1
ATOM 681 C C . TRP A 1 90 ? -7.380 -7.752 5.462 1.00 93.56 90 TRP A C 1
ATOM 683 O O . TRP A 1 90 ? -8.028 -6.777 5.848 1.00 93.56 90 TRP A O 1
ATOM 693 N N . ILE A 1 91 ? -6.396 -7.644 4.571 1.00 93.81 91 ILE A N 1
ATOM 694 C CA . ILE A 1 91 ? -6.052 -6.397 3.882 1.00 93.81 91 ILE A CA 1
ATOM 695 C C . ILE A 1 91 ? -6.421 -6.557 2.410 1.00 93.81 91 ILE A C 1
ATOM 697 O O . ILE A 1 91 ? -5.792 -7.323 1.682 1.00 93.81 91 ILE A O 1
ATOM 701 N N . LYS A 1 92 ? -7.443 -5.821 1.970 1.00 94.56 92 LYS A N 1
ATOM 702 C CA . LYS A 1 92 ? -7.929 -5.850 0.583 1.00 94.56 92 LYS A CA 1
ATOM 703 C C . LYS A 1 92 ? -6.948 -5.156 -0.364 1.00 94.56 92 LYS A C 1
ATOM 705 O O . LYS A 1 92 ? -6.707 -5.631 -1.468 1.00 94.56 92 LYS A O 1
ATOM 710 N N . ASN A 1 93 ? -6.403 -4.025 0.074 1.00 94.38 93 ASN A N 1
ATOM 711 C CA . ASN A 1 93 ? -5.364 -3.241 -0.593 1.00 94.38 93 ASN A CA 1
ATOM 712 C C . ASN A 1 93 ? -4.745 -2.264 0.422 1.00 94.38 93 ASN A C 1
ATOM 714 O O . ASN A 1 93 ? -5.168 -2.219 1.579 1.00 94.38 93 ASN A O 1
ATOM 718 N N . HIS A 1 94 ? -3.790 -1.438 -0.006 1.00 94.69 94 HIS A N 1
ATOM 719 C CA . HIS A 1 94 ? -3.149 -0.434 0.847 1.00 94.69 94 HIS A CA 1
ATOM 720 C C . HIS A 1 94 ? -4.102 0.547 1.551 1.00 94.69 94 HIS A C 1
ATOM 722 O O . HIS A 1 94 ? -3.694 1.174 2.517 1.00 94.69 94 HIS A O 1
ATOM 728 N N . TYR A 1 95 ? -5.367 0.674 1.160 1.00 96.50 95 TYR A N 1
ATOM 729 C CA . TYR A 1 95 ? -6.309 1.614 1.772 1.00 96.50 95 TYR A CA 1
ATOM 730 C C . TYR A 1 95 ? -7.452 0.948 2.533 1.00 96.50 95 TYR A C 1
ATOM 732 O O . TYR A 1 95 ? -8.264 1.661 3.121 1.00 96.50 95 TYR A O 1
ATOM 740 N N . ALA A 1 96 ? -7.532 -0.382 2.551 1.00 96.44 96 ALA A N 1
ATOM 741 C CA . ALA A 1 96 ? -8.691 -1.109 3.053 1.00 96.44 96 ALA A CA 1
ATOM 742 C C . ALA A 1 96 ? -8.288 -2.310 3.916 1.00 96.44 96 ALA A C 1
ATOM 744 O O . ALA A 1 96 ? -7.669 -3.261 3.436 1.00 96.44 96 ALA A O 1
ATOM 745 N N . TYR A 1 97 ? -8.697 -2.276 5.183 1.00 95.50 97 TYR A N 1
ATOM 746 C CA . TYR A 1 97 ? -8.399 -3.293 6.190 1.00 95.50 97 TYR A CA 1
ATOM 747 C C . TYR A 1 97 ? -9.665 -3.750 6.904 1.00 95.50 97 TYR A C 1
ATOM 749 O O . TYR A 1 97 ? 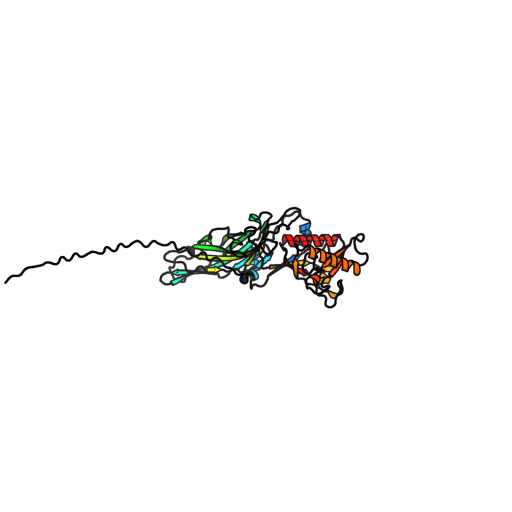-10.601 -2.978 7.114 1.00 95.50 97 TYR A O 1
ATOM 757 N N . CYS A 1 98 ? -9.668 -5.004 7.327 1.00 94.94 98 CYS A N 1
ATOM 758 C CA . CYS A 1 98 ? -10.741 -5.616 8.081 1.00 94.94 98 CYS A CA 1
ATOM 759 C C . CYS A 1 98 ? -10.159 -6.595 9.105 1.00 94.94 98 CYS A C 1
ATOM 761 O O . CYS A 1 98 ? -9.275 -7.383 8.785 1.00 94.94 98 CYS A O 1
ATOM 763 N N . HIS A 1 99 ? -10.683 -6.604 10.326 1.00 94.06 99 HIS A N 1
ATOM 764 C CA . HIS A 1 99 ? -10.361 -7.631 11.313 1.00 94.06 99 HIS A CA 1
ATOM 765 C C . HIS A 1 99 ? -11.589 -8.008 12.128 1.00 94.06 99 HIS A C 1
ATOM 767 O O . HIS A 1 99 ? -12.356 -7.143 12.551 1.00 94.06 99 HIS A O 1
ATOM 773 N N . ILE A 1 100 ? -11.763 -9.304 12.365 1.00 93.88 100 ILE A N 1
ATOM 774 C CA . ILE A 1 100 ? -12.869 -9.856 13.137 1.00 93.88 100 ILE A CA 1
ATOM 775 C C . ILE A 1 100 ? -12.298 -10.533 14.376 1.00 93.88 100 ILE A C 1
ATOM 777 O O . ILE A 1 100 ? -11.534 -11.487 14.308 1.00 93.88 100 ILE A O 1
ATOM 781 N N . SER A 1 101 ? -12.697 -10.040 15.536 1.00 90.50 101 SER A N 1
ATOM 782 C CA . SER A 1 101 ? -12.354 -10.611 16.829 1.00 90.50 101 SER A CA 1
ATOM 783 C C . SER A 1 101 ? -13.565 -11.316 17.407 1.00 90.50 101 SER A C 1
ATOM 785 O O . SER A 1 101 ? -14.520 -10.666 17.828 1.00 90.50 101 SER A O 1
ATOM 787 N N . GLU A 1 102 ? -13.509 -12.640 17.424 1.00 88.00 102 GLU A N 1
ATOM 788 C CA . GLU A 1 102 ? -14.600 -13.493 17.891 1.00 88.00 102 GLU A CA 1
ATOM 789 C C . GLU A 1 102 ? -14.439 -13.878 19.356 1.00 88.00 102 GLU A C 1
ATOM 791 O O . GLU A 1 102 ? -13.343 -13.785 19.915 1.00 88.00 102 GLU A O 1
ATOM 796 N N . ASP A 1 103 ? -15.558 -14.277 19.966 1.00 81.00 103 ASP A N 1
ATOM 797 C CA . ASP A 1 103 ? -15.634 -14.793 21.335 1.00 81.00 103 ASP A CA 1
ATOM 798 C C . ASP A 1 103 ? -14.923 -13.908 22.370 1.00 81.00 103 ASP A C 1
ATOM 800 O O . ASP A 1 103 ? -14.336 -14.391 23.341 1.00 81.00 103 ASP A O 1
ATOM 804 N N . ARG A 1 104 ? -14.969 -12.584 22.172 1.00 86.56 104 ARG A N 1
ATOM 805 C CA . ARG A 1 104 ? -14.452 -11.640 23.161 1.00 86.56 104 ARG A CA 1
ATOM 806 C C . ARG A 1 104 ? -15.379 -11.649 24.352 1.00 86.56 104 ARG A C 1
ATOM 808 O O . ARG A 1 104 ? -16.592 -11.596 24.188 1.00 86.56 104 ARG A O 1
ATOM 815 N N . ASP A 1 105 ? -14.804 -11.698 25.543 1.00 85.81 105 ASP A N 1
ATOM 816 C CA . ASP A 1 105 ? -15.571 -11.747 26.774 1.00 85.81 105 ASP A CA 1
ATOM 817 C C . ASP A 1 105 ? -15.147 -10.645 27.744 1.00 85.81 105 ASP A C 1
ATOM 819 O O . ASP A 1 105 ? -13.987 -10.236 27.786 1.00 85.81 105 ASP A O 1
ATOM 823 N N . ILE A 1 106 ? -16.068 -10.210 28.593 1.00 79.94 106 ILE A N 1
ATOM 824 C CA . ILE A 1 106 ? -15.775 -9.457 29.813 1.00 79.94 106 ILE A CA 1
ATOM 825 C C . ILE A 1 106 ? -16.495 -10.146 30.966 1.00 79.94 106 ILE A C 1
ATOM 827 O O . ILE A 1 106 ? -17.651 -10.550 30.847 1.00 79.94 106 ILE A O 1
ATOM 831 N N . SER A 1 107 ? -15.795 -10.295 32.088 1.00 80.12 107 SER A N 1
ATOM 832 C CA . SER A 1 107 ? -16.344 -10.885 33.308 1.00 80.12 107 SER A CA 1
ATOM 833 C C . SER A 1 107 ? -16.718 -9.780 34.291 1.00 80.12 107 SER A C 1
ATOM 835 O O . SER A 1 107 ? -15.893 -8.927 34.611 1.00 80.12 107 SER A O 1
ATOM 837 N N . LEU A 1 108 ? -17.954 -9.809 34.785 1.00 75.25 108 LEU A N 1
ATOM 838 C CA . LEU A 1 108 ? -18.418 -8.949 35.868 1.00 75.25 108 LEU A CA 1
ATOM 839 C C . LEU A 1 108 ? -18.149 -9.643 37.196 1.00 75.25 108 LEU A C 1
ATOM 841 O O . LEU A 1 108 ? -18.559 -10.790 37.381 1.00 75.25 108 LEU A O 1
ATOM 845 N N . ILE A 1 109 ? -17.470 -8.954 38.111 1.00 73.44 109 ILE A N 1
ATOM 846 C CA . ILE A 1 109 ? -16.985 -9.525 39.368 1.00 73.44 109 ILE A CA 1
ATOM 847 C C . ILE A 1 109 ? -17.617 -8.790 40.553 1.00 73.44 109 ILE A C 1
ATOM 849 O O . ILE A 1 109 ? -17.594 -7.562 40.626 1.00 73.44 109 ILE A O 1
ATOM 853 N N . GLU A 1 110 ? -18.170 -9.549 41.496 1.00 70.06 110 GLU A N 1
ATOM 854 C CA . GLU A 1 110 ? -18.624 -9.059 42.798 1.00 70.06 110 GLU A CA 1
ATOM 855 C C . GLU A 1 110 ? -17.446 -8.981 43.776 1.00 70.06 110 GLU A C 1
ATOM 857 O O . GLU A 1 110 ? -16.762 -9.983 44.017 1.00 70.06 110 GLU A O 1
ATOM 862 N N . LEU A 1 111 ? -17.217 -7.805 44.368 1.00 61.75 111 LEU A N 1
ATOM 863 C CA . LEU A 1 111 ? -16.258 -7.628 45.461 1.00 61.75 111 LEU A CA 1
ATOM 864 C C . LEU A 1 111 ? -16.975 -7.547 46.817 1.00 61.75 111 LEU A C 1
ATOM 866 O O . LEU A 1 111 ? -18.095 -7.045 46.883 1.00 61.75 111 LEU A O 1
ATOM 870 N N . PRO A 1 112 ? -16.332 -8.004 47.912 1.00 67.00 112 PRO A N 1
ATOM 871 C CA . PRO A 1 112 ? -14.951 -8.504 48.002 1.00 67.00 112 PRO A CA 1
ATOM 872 C C . PRO A 1 112 ? -14.788 -9.992 47.649 1.00 67.00 112 PRO A C 1
ATOM 874 O O . PRO A 1 112 ? -13.672 -10.499 47.670 1.00 67.00 112 PRO A O 1
ATOM 877 N N . ALA A 1 113 ? -15.873 -10.697 47.315 1.00 71.56 113 ALA A N 1
ATOM 878 C CA . ALA A 1 113 ? -15.865 -12.144 47.085 1.00 71.56 113 ALA A CA 1
ATOM 879 C C . ALA A 1 113 ? -15.030 -12.597 45.867 1.00 71.56 113 ALA A C 1
ATOM 881 O O . ALA A 1 113 ? -14.813 -13.796 45.700 1.00 71.56 113 ALA A O 1
ATOM 882 N N . ASN A 1 114 ? -14.592 -11.661 45.014 1.00 74.25 114 ASN A N 1
ATOM 883 C CA . ASN A 1 114 ? -13.901 -11.905 43.744 1.00 74.25 114 ASN A CA 1
ATOM 884 C C . ASN A 1 114 ? -14.615 -12.960 42.879 1.00 74.25 114 ASN A C 1
ATOM 886 O O . ASN A 1 114 ? -13.997 -13.787 42.206 1.00 74.25 114 ASN A O 1
ATOM 890 N N . LYS A 1 115 ? -15.948 -12.960 42.942 1.00 79.38 115 LYS A N 1
ATOM 891 C CA . LYS A 1 115 ? -16.796 -13.958 42.299 1.00 79.38 115 LYS A CA 1
ATOM 892 C C . LYS A 1 115 ? -17.301 -13.400 40.980 1.00 79.38 115 LYS A C 1
ATOM 894 O O . LYS A 1 115 ? -17.900 -12.330 40.960 1.00 79.38 115 LYS A O 1
ATOM 899 N N . THR A 1 116 ? -17.099 -14.129 39.884 1.00 81.06 116 THR A N 1
ATOM 900 C CA . THR A 1 116 ? -17.737 -13.765 38.612 1.00 81.06 116 THR A CA 1
ATOM 901 C C . THR A 1 116 ? -19.247 -13.967 38.739 1.00 81.06 116 THR A C 1
ATOM 903 O O . THR A 1 116 ? -19.706 -15.062 39.062 1.00 81.06 116 THR A O 1
ATOM 906 N N . VAL A 1 117 ? -20.017 -12.901 38.529 1.00 80.50 117 VAL A N 1
ATOM 907 C CA . VAL A 1 117 ? -21.486 -12.921 38.615 1.00 80.50 117 VAL A CA 1
ATOM 908 C C . VAL A 1 117 ? -22.145 -13.074 37.254 1.00 80.50 117 VAL A C 1
ATOM 910 O O . VAL A 1 117 ? -23.177 -13.735 37.156 1.00 80.50 117 VAL A O 1
ATOM 913 N N . SER A 1 118 ? -21.514 -12.536 36.210 1.00 82.31 118 SER A N 1
ATOM 914 C CA . SER A 1 118 ? -21.968 -12.636 34.824 1.00 82.31 118 SER A CA 1
ATOM 915 C C . SER A 1 118 ? -20.786 -12.527 33.863 1.00 82.31 118 SER A C 1
ATOM 917 O O . SER A 1 118 ? -19.787 -11.876 34.175 1.00 82.31 118 SER A O 1
ATOM 919 N N . LYS A 1 119 ? -20.919 -13.110 32.674 1.00 86.12 119 LYS A N 1
ATOM 920 C CA . LYS A 1 119 ? -20.014 -12.899 31.541 1.00 86.12 119 LYS A CA 1
ATOM 921 C C . LYS A 1 119 ? -20.771 -12.301 30.368 1.00 86.12 119 LYS A C 1
ATOM 923 O O . LYS A 1 119 ? -21.905 -12.688 30.098 1.00 86.12 119 LYS A O 1
ATOM 928 N N . VAL A 1 120 ? -20.140 -11.358 29.685 1.00 86.62 120 VAL A N 1
ATOM 929 C CA . VAL A 1 120 ? -20.645 -10.759 28.450 1.00 86.62 120 VAL A CA 1
ATOM 930 C C . VAL A 1 120 ? -19.730 -11.200 27.328 1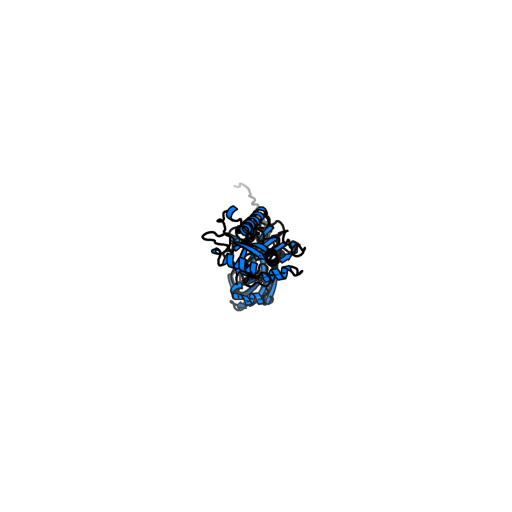.00 86.62 120 VAL A C 1
ATOM 932 O O . VAL A 1 120 ? -18.549 -10.881 27.377 1.00 86.62 120 VAL A O 1
ATOM 935 N N . TYR A 1 121 ? -20.273 -11.901 26.343 1.00 90.62 121 TYR A N 1
ATOM 936 C CA . TYR A 1 121 ? -19.591 -12.273 25.111 1.00 90.62 121 TYR A CA 1
ATOM 937 C C . TYR A 1 121 ? -20.030 -11.353 23.983 1.00 90.62 121 TYR A C 1
ATOM 939 O O . TYR A 1 121 ? -21.187 -10.940 23.951 1.00 90.62 121 TYR A O 1
ATOM 947 N N . TYR A 1 122 ? -19.126 -11.031 23.071 1.00 91.38 122 TYR A N 1
ATOM 948 C CA . TYR A 1 122 ? -19.395 -10.186 21.916 1.00 91.38 122 TYR A CA 1
ATOM 949 C C . TYR A 1 122 ? -18.364 -10.438 20.817 1.00 91.38 122 TYR A C 1
ATOM 951 O O . TYR A 1 122 ? -17.264 -10.944 21.060 1.00 91.38 122 TYR A O 1
ATOM 959 N N . ARG A 1 123 ? -18.712 -10.045 19.596 1.00 93.06 123 ARG A N 1
ATOM 960 C CA . ARG A 1 123 ? -17.791 -9.984 18.467 1.00 93.06 123 ARG A CA 1
ATOM 961 C C . ARG A 1 123 ? -17.482 -8.530 18.142 1.00 93.06 123 ARG A C 1
ATOM 963 O O . ARG A 1 123 ? -18.344 -7.657 18.236 1.00 93.06 123 ARG A O 1
ATOM 970 N N . LEU A 1 124 ? -16.230 -8.283 17.769 1.00 93.69 124 LEU A N 1
ATOM 971 C CA . LEU A 1 124 ? -15.783 -7.000 17.236 1.00 93.69 124 LEU A CA 1
ATOM 972 C C . LEU A 1 124 ? -15.453 -7.161 15.759 1.00 93.69 124 LEU A C 1
ATOM 974 O O . LEU A 1 124 ? -14.734 -8.087 15.386 1.00 93.69 124 LEU A O 1
ATOM 978 N N . ILE A 1 125 ? -15.943 -6.240 14.939 1.00 95.25 125 ILE A N 1
ATOM 979 C CA . ILE A 1 125 ? -15.579 -6.128 13.527 1.00 95.25 125 ILE A CA 1
ATOM 980 C C . ILE A 1 125 ? -14.954 -4.751 13.342 1.00 95.25 125 ILE A C 1
ATOM 982 O O . ILE A 1 125 ? -15.632 -3.745 13.525 1.00 95.25 125 ILE A O 1
ATOM 986 N N . THR A 1 126 ? -13.678 -4.703 12.991 1.00 94.75 126 THR A N 1
ATOM 987 C CA . THR A 1 126 ? -12.925 -3.468 12.767 1.00 94.75 126 THR A CA 1
ATOM 988 C C . THR A 1 126 ? -12.720 -3.281 11.272 1.00 94.75 126 THR A C 1
ATOM 990 O O . THR A 1 126 ? -12.117 -4.138 10.634 1.00 94.75 126 THR A O 1
ATOM 993 N N . VAL A 1 127 ? -13.185 -2.165 10.717 1.00 96.81 127 VAL A N 1
ATOM 994 C CA . VAL A 1 127 ? -12.993 -1.768 9.317 1.00 96.81 127 VAL A CA 1
ATOM 995 C C . VAL A 1 127 ? -12.093 -0.543 9.278 1.00 96.81 127 VAL A C 1
ATOM 997 O O . VAL A 1 127 ? -12.451 0.500 9.814 1.00 96.81 127 VAL A O 1
ATOM 1000 N N . GLY A 1 128 ? -10.927 -0.672 8.653 1.00 96.00 128 GLY A N 1
ATOM 1001 C CA . GLY A 1 128 ? -9.932 0.383 8.515 1.00 96.00 128 GLY A CA 1
ATOM 1002 C C . GLY A 1 128 ? -9.917 1.002 7.116 1.00 96.00 128 GLY A C 1
ATOM 1003 O O . GLY A 1 128 ? -9.993 0.283 6.117 1.00 96.00 128 GLY A O 1
ATOM 1004 N N . ARG A 1 129 ? -9.770 2.329 7.043 1.00 97.44 129 ARG A N 1
ATOM 1005 C CA . ARG A 1 129 ? -9.648 3.099 5.797 1.00 97.44 129 ARG A CA 1
ATOM 1006 C C . ARG A 1 129 ? -8.447 4.033 5.846 1.00 97.44 129 ARG A C 1
ATOM 1008 O O . ARG A 1 129 ? -8.368 4.894 6.720 1.00 97.44 129 ARG A O 1
ATOM 1015 N N . GLY A 1 130 ? -7.525 3.841 4.908 1.00 96.56 130 GLY A N 1
ATOM 1016 C CA . GLY A 1 130 ? -6.429 4.769 4.642 1.00 96.56 130 GLY A CA 1
ATOM 1017 C C . GLY A 1 130 ? -6.911 6.013 3.899 1.00 96.56 130 GLY A C 1
ATOM 1018 O O . GLY A 1 130 ? -8.046 6.060 3.434 1.00 96.56 130 GLY A O 1
ATOM 1019 N N . ALA A 1 131 ? -6.049 7.012 3.748 1.00 94.94 131 ALA A N 1
ATOM 1020 C CA . ALA A 1 131 ? -6.388 8.244 3.041 1.00 94.94 131 ALA A CA 1
ATOM 1021 C C . ALA A 1 131 ? -5.290 8.659 2.060 1.00 94.94 131 ALA A C 1
ATOM 1023 O O . ALA A 1 131 ? -4.136 8.242 2.160 1.00 94.94 131 ALA A O 1
ATOM 1024 N N . VAL A 1 132 ? -5.654 9.502 1.096 1.00 91.81 132 VAL A N 1
ATOM 1025 C CA . VAL A 1 132 ? -4.729 10.116 0.142 1.00 91.81 132 VAL A CA 1
ATOM 1026 C C . VAL A 1 132 ? -5.212 11.523 -0.187 1.00 91.81 132 VAL A C 1
ATOM 1028 O O . VAL A 1 132 ? -6.368 11.726 -0.551 1.00 91.81 132 VAL A O 1
ATOM 1031 N N . ALA A 1 133 ? -4.344 12.518 -0.016 1.00 89.50 133 ALA A N 1
ATOM 1032 C CA . ALA A 1 133 ? -4.685 13.920 -0.241 1.00 89.50 133 ALA A CA 1
ATOM 1033 C C . ALA A 1 133 ? -3.433 14.778 -0.452 1.00 89.50 133 ALA A C 1
ATOM 1035 O O . ALA A 1 133 ? -2.307 14.356 -0.187 1.00 89.50 133 ALA A O 1
ATOM 1036 N N . ASN A 1 134 ? -3.632 16.020 -0.895 1.00 86.81 134 ASN A N 1
ATOM 1037 C CA . ASN A 1 134 ? -2.550 17.002 -0.908 1.00 86.81 134 ASN A CA 1
ATOM 1038 C C . ASN A 1 134 ? -2.351 17.717 0.432 1.00 86.81 134 ASN A C 1
ATOM 1040 O O . ASN A 1 134 ? -1.304 18.307 0.655 1.00 86.81 134 ASN A O 1
ATOM 1044 N N . ASP A 1 135 ? -3.362 17.714 1.300 1.00 88.00 135 ASP A N 1
ATOM 1045 C CA . ASP A 1 135 ? -3.273 18.317 2.627 1.00 88.00 135 ASP A CA 1
ATOM 1046 C C . ASP A 1 135 ? -2.870 17.248 3.655 1.00 88.00 135 ASP A C 1
ATOM 1048 O O . ASP A 1 135 ? -3.423 16.144 3.628 1.00 88.00 135 ASP A O 1
ATOM 1052 N N . PRO A 1 136 ? -1.926 17.532 4.567 1.00 81.81 136 PRO A N 1
ATOM 1053 C CA . PRO A 1 136 ? -1.460 16.548 5.537 1.00 81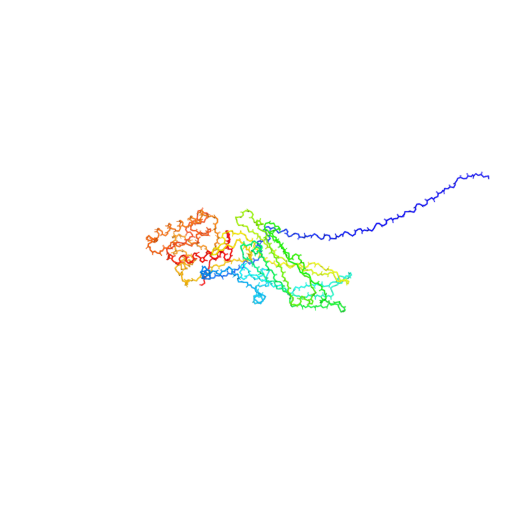.81 136 PRO A CA 1
ATOM 1054 C C . PRO A 1 136 ? -2.520 16.117 6.552 1.00 81.81 136 PRO A C 1
ATOM 1056 O O . PRO A 1 136 ? -2.497 14.963 6.975 1.00 81.81 136 PRO A O 1
ATOM 1059 N N . THR A 1 137 ? -3.462 16.987 6.915 1.00 85.25 137 THR A N 1
ATOM 1060 C CA . THR A 1 137 ? -4.554 16.668 7.852 1.00 85.25 137 THR A CA 1
ATOM 1061 C C . THR A 1 137 ? -5.508 15.648 7.239 1.00 85.25 137 THR A C 1
ATOM 1063 O O . THR A 1 137 ? -5.960 14.725 7.914 1.00 85.25 137 THR A O 1
ATOM 1066 N N . ALA A 1 138 ? -5.795 15.802 5.945 1.00 86.75 138 ALA A N 1
ATOM 1067 C CA . ALA A 1 138 ? -6.644 14.881 5.199 1.00 86.75 138 ALA A CA 1
ATOM 1068 C C . ALA A 1 138 ? -5.895 13.617 4.739 1.00 86.75 138 ALA A C 1
ATOM 1070 O O . ALA A 1 138 ? -6.494 12.550 4.669 1.00 86.75 138 ALA A O 1
ATOM 1071 N N . GLY A 1 139 ? -4.603 13.729 4.415 1.00 87.19 139 GLY A N 1
ATOM 1072 C CA . GLY A 1 139 ? -3.814 12.652 3.819 1.00 87.19 139 GLY A CA 1
ATOM 1073 C C . GLY A 1 139 ? -3.177 11.714 4.840 1.00 87.19 139 GLY A C 1
ATOM 1074 O O . GLY A 1 139 ? -3.260 10.504 4.680 1.00 87.19 139 GLY A O 1
ATOM 1075 N N . ARG A 1 140 ? -2.569 12.222 5.919 1.00 95.75 140 ARG A N 1
ATOM 1076 C CA . ARG A 1 140 ? -1.925 11.382 6.953 1.00 95.75 140 ARG A CA 1
ATOM 1077 C C . ARG A 1 140 ? -2.940 10.958 8.014 1.00 95.75 140 ARG A C 1
ATOM 1079 O O . ARG A 1 140 ? -2.779 11.264 9.197 1.00 95.75 140 ARG A O 1
ATOM 1086 N N . ARG A 1 141 ? -3.996 10.273 7.573 1.00 95.38 141 ARG A N 1
ATOM 1087 C CA . ARG A 1 141 ? -5.167 9.917 8.377 1.00 95.38 141 ARG A CA 1
ATOM 1088 C C . ARG A 1 141 ? -5.633 8.494 8.078 1.00 95.38 141 ARG A C 1
ATOM 1090 O O . ARG A 1 141 ? -5.769 8.128 6.917 1.00 95.38 141 ARG A O 1
ATOM 1097 N N . ILE A 1 142 ? -5.912 7.729 9.129 1.00 95.50 142 ILE A N 1
ATOM 1098 C CA . ILE A 1 142 ? -6.573 6.423 9.058 1.00 95.50 142 ILE A CA 1
ATOM 1099 C C . ILE A 1 142 ? -7.820 6.457 9.918 1.00 95.50 142 ILE A C 1
ATOM 1101 O O . ILE A 1 142 ? -7.800 6.948 11.047 1.00 95.50 142 ILE A O 1
ATOM 1105 N N . GLU A 1 143 ? -8.902 5.925 9.377 1.00 95.62 143 GLU A N 1
ATOM 1106 C CA . GLU A 1 143 ? -10.180 5.801 10.061 1.00 95.62 143 GLU A CA 1
ATOM 1107 C C . GLU A 1 143 ? -10.457 4.341 10.380 1.00 95.62 143 GLU A C 1
ATOM 1109 O O . GLU A 1 143 ? -10.280 3.481 9.521 1.00 95.62 143 GLU A O 1
ATOM 1114 N N . PHE A 1 144 ? -10.932 4.067 11.588 1.00 95.00 144 PHE A N 1
ATOM 1115 C CA . PHE A 1 144 ? -11.426 2.754 11.978 1.00 95.00 144 PHE A CA 1
ATOM 1116 C C . PHE A 1 144 ? -12.881 2.859 12.402 1.00 95.00 144 PHE A C 1
ATOM 1118 O O . PHE A 1 144 ? -13.173 3.557 13.367 1.00 95.00 144 PHE A O 1
ATOM 1125 N N . ASP A 1 145 ? -13.769 2.121 11.746 1.00 95.44 145 ASP A N 1
ATOM 1126 C CA . ASP A 1 145 ? -15.102 1.839 12.271 1.00 95.44 145 ASP A CA 1
ATOM 1127 C C . ASP A 1 145 ? -15.072 0.494 12.991 1.00 95.44 145 ASP A C 1
ATOM 1129 O O . ASP A 1 145 ? -14.676 -0.519 12.413 1.00 95.44 145 ASP A O 1
ATOM 1133 N N . VAL A 1 146 ? -15.498 0.472 14.249 1.00 94.19 146 VAL A N 1
ATOM 1134 C CA . VAL A 1 146 ? -15.604 -0.745 15.053 1.00 94.19 146 VAL A CA 1
ATOM 1135 C C . VAL A 1 146 ? -17.070 -1.018 15.342 1.00 94.19 146 VAL A C 1
ATOM 1137 O O . VAL A 1 146 ? -17.769 -0.200 15.943 1.00 94.19 146 VAL A O 1
ATOM 1140 N N . PHE A 1 147 ? -17.529 -2.190 14.926 1.00 95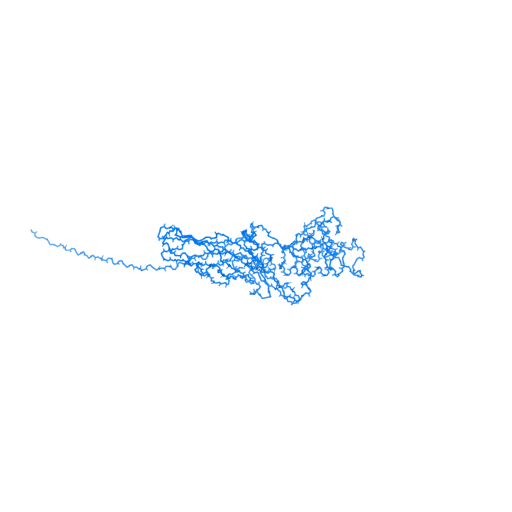.31 147 PHE A N 1
ATOM 1141 C CA . PHE A 1 147 ? -18.872 -2.691 15.173 1.00 95.31 147 PHE A CA 1
ATOM 1142 C C . PHE A 1 147 ? -18.829 -3.716 16.297 1.00 95.31 147 PHE A C 1
ATOM 1144 O O . PHE A 1 147 ? -17.946 -4.577 16.317 1.00 95.31 147 PHE A O 1
ATOM 1151 N N . VAL A 1 148 ? -19.799 -3.638 17.202 1.00 94.06 148 VAL A N 1
ATOM 1152 C CA . VAL A 1 148 ? -20.001 -4.621 18.266 1.00 94.06 148 VAL A CA 1
ATOM 1153 C C . VAL A 1 148 ? -21.298 -5.362 17.971 1.00 94.06 148 VAL A C 1
ATOM 1155 O O . VAL A 1 148 ? -22.363 -4.756 17.852 1.00 94.06 148 VAL A O 1
ATOM 1158 N N . ASP A 1 149 ? -21.222 -6.677 17.805 1.00 92.62 149 ASP A N 1
ATOM 1159 C CA . ASP A 1 149 ? -22.394 -7.511 17.554 1.00 92.62 149 ASP A CA 1
ATOM 1160 C C . ASP A 1 149 ? -22.298 -8.871 18.257 1.00 92.62 149 ASP A C 1
ATOM 1162 O O . ASP A 1 149 ? -21.367 -9.136 19.017 1.00 92.62 149 ASP A O 1
ATOM 1166 N N . GLU A 1 150 ? -23.337 -9.694 18.083 1.00 92.50 150 GLU A N 1
ATOM 1167 C CA . GLU A 1 150 ? -23.470 -11.008 18.729 1.00 92.50 150 GLU A CA 1
ATOM 1168 C C . GLU A 1 150 ? -23.295 -10.967 20.254 1.00 92.50 150 GLU A C 1
ATOM 1170 O O . GLU A 1 150 ? -22.721 -11.875 20.858 1.00 92.50 150 GLU A O 1
ATOM 1175 N N . VAL A 1 151 ? -23.828 -9.916 20.887 1.00 91.88 151 VAL A N 1
ATOM 1176 C CA . VAL A 1 151 ? -23.757 -9.756 22.339 1.00 91.88 151 VAL A CA 1
ATOM 1177 C C . VAL A 1 151 ? -24.584 -10.844 23.027 1.00 91.88 151 VAL A C 1
ATOM 1179 O O . VAL A 1 151 ? -25.794 -10.954 22.814 1.00 91.88 151 VAL A O 1
ATOM 1182 N N . LYS A 1 152 ? -23.939 -11.637 23.885 1.00 91.69 152 LYS A N 1
ATOM 1183 C CA . LYS A 1 152 ? -24.561 -12.688 24.703 1.00 91.69 152 LYS A CA 1
ATOM 1184 C C . LYS A 1 152 ? -24.192 -12.479 26.165 1.00 91.69 152 LYS A C 1
ATOM 1186 O O . LYS A 1 152 ? -23.048 -12.176 26.483 1.00 91.69 152 LYS A O 1
ATOM 1191 N N . VAL A 1 153 ? -25.156 -12.663 27.061 1.00 88.69 153 VAL A N 1
ATOM 1192 C CA . VAL A 1 153 ? -24.940 -12.556 28.509 1.00 88.69 153 VAL A CA 1
ATOM 1193 C C . VAL A 1 153 ? -25.170 -13.912 29.152 1.00 88.69 153 VAL A C 1
ATOM 1195 O O . VAL A 1 153 ? -26.251 -14.484 29.030 1.00 88.69 153 VAL A O 1
ATOM 1198 N N . GLU A 1 154 ? -24.175 -14.388 29.889 1.00 89.62 154 GLU A N 1
ATOM 1199 C CA . GLU A 1 154 ? -24.273 -15.576 30.728 1.00 89.62 154 GLU A CA 1
ATOM 1200 C C . GLU A 1 154 ? -24.278 -15.164 32.199 1.00 89.62 154 GLU A C 1
ATOM 1202 O O . GLU A 1 154 ? -23.278 -14.674 32.726 1.00 89.62 154 GLU A O 1
ATOM 1207 N N . VAL A 1 155 ? -25.411 -15.359 32.873 1.00 85.19 155 VAL A N 1
ATOM 1208 C CA . VAL A 1 155 ? -25.551 -15.098 34.310 1.00 85.19 155 VAL A CA 1
ATOM 1209 C C . VAL A 1 155 ? -25.041 -16.319 35.074 1.00 85.19 155 VAL A C 1
ATOM 1211 O O . VAL A 1 155 ? -25.584 -17.412 34.934 1.00 85.19 155 VAL A O 1
ATOM 1214 N N . GLN A 1 156 ? -24.011 -16.137 35.898 1.00 83.69 156 GLN A N 1
ATOM 1215 C CA . GLN A 1 156 ? -23.418 -17.215 36.699 1.00 83.69 156 GLN A CA 1
ATOM 1216 C C . GLN A 1 156 ? -24.019 -17.307 38.105 1.00 83.69 156 GLN A C 1
ATOM 1218 O O . GLN A 1 156 ? -23.944 -18.353 38.750 1.00 83.69 156 GLN A O 1
ATOM 1223 N N . VAL A 1 157 ? -24.622 -16.219 38.594 1.00 79.44 157 VAL A N 1
ATOM 1224 C CA . VAL A 1 157 ? -25.237 -16.145 39.924 1.00 79.44 157 VAL A CA 1
ATOM 1225 C C . VAL A 1 157 ? -26.691 -15.673 39.806 1.00 79.44 157 VAL A C 1
ATOM 1227 O O . VAL A 1 157 ? -26.926 -14.555 39.346 1.00 79.44 157 VAL A O 1
ATOM 1230 N N . PRO A 1 158 ? -27.683 -16.482 40.227 1.00 77.00 158 PRO A N 1
ATOM 1231 C CA . PRO A 1 158 ? -29.083 -16.063 40.243 1.00 77.00 158 PRO A CA 1
ATOM 1232 C C . PRO A 1 158 ? -29.286 -14.775 41.054 1.00 77.00 158 PRO A C 1
ATOM 1234 O O . PRO A 1 158 ? -28.791 -14.665 42.173 1.00 77.00 158 PRO A O 1
ATOM 1237 N N . GLY A 1 159 ? -30.018 -13.808 40.494 1.00 71.06 159 GLY A N 1
ATOM 1238 C CA . GLY A 1 159 ? -30.265 -12.506 41.129 1.00 71.06 159 GLY A CA 1
ATOM 1239 C C . GLY A 1 159 ? -29.160 -11.460 40.929 1.00 71.06 159 GLY A C 1
ATOM 1240 O O . GLY A 1 159 ? -29.281 -10.359 41.462 1.00 71.06 159 GLY A O 1
ATOM 1241 N N . ALA A 1 160 ? -28.110 -11.767 40.157 1.00 68.62 160 ALA A N 1
ATOM 1242 C CA . ALA A 1 160 ? -27.110 -10.776 39.769 1.00 68.62 160 ALA A CA 1
ATOM 1243 C C . ALA A 1 160 ? -27.740 -9.612 38.969 1.00 68.62 160 ALA A C 1
ATOM 1245 O O . ALA A 1 160 ? -28.709 -9.828 38.229 1.00 68.62 160 ALA A O 1
ATOM 1246 N N . PRO A 1 161 ? -27.197 -8.382 39.073 1.00 67.44 161 PRO A N 1
ATOM 1247 C CA . PRO A 1 161 ? -27.661 -7.267 38.263 1.00 67.44 161 PRO A CA 1
ATOM 1248 C C . PRO A 1 161 ? -27.515 -7.558 36.773 1.00 67.44 161 PRO A C 1
ATOM 1250 O O . PRO A 1 161 ? -26.634 -8.302 36.334 1.00 67.44 161 PRO A O 1
ATOM 1253 N N . SER A 1 162 ? -28.381 -6.919 35.989 1.00 79.38 162 SER A N 1
ATOM 1254 C CA . SER A 1 162 ? -28.371 -7.066 34.541 1.00 79.38 162 SER A CA 1
ATOM 1255 C C . SER A 1 162 ? -27.034 -6.601 33.968 1.00 79.38 162 SER A C 1
ATOM 1257 O O . SER A 1 162 ? -26.729 -5.408 33.969 1.00 79.38 162 SER A O 1
ATOM 1259 N N . ALA A 1 163 ? -26.259 -7.540 33.417 1.00 79.31 163 ALA A N 1
ATOM 1260 C CA . ALA A 1 163 ? -25.013 -7.226 32.720 1.00 79.31 163 ALA A CA 1
ATOM 1261 C C . ALA A 1 163 ? -25.242 -6.287 31.525 1.00 79.31 163 ALA A C 1
ATOM 1263 O O . ALA A 1 163 ? -24.334 -5.571 31.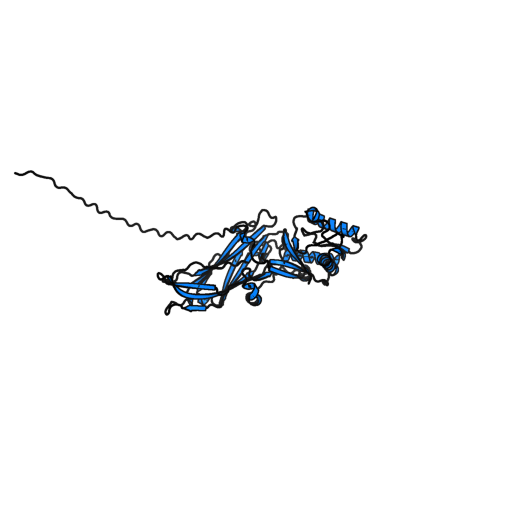122 1.00 79.31 163 ALA A O 1
ATOM 1264 N N . LEU A 1 164 ? -26.473 -6.243 31.000 1.00 84.75 164 LEU A N 1
ATOM 1265 C CA . LEU A 1 164 ? -26.873 -5.349 29.917 1.00 84.75 164 LEU A CA 1
ATOM 1266 C C . LEU A 1 164 ? -26.792 -3.863 30.301 1.00 84.75 164 LEU A C 1
ATOM 1268 O O . LEU A 1 164 ? -26.611 -3.030 29.419 1.00 84.75 164 LEU A O 1
ATOM 1272 N N . ALA A 1 165 ? -26.908 -3.529 31.590 1.00 83.00 165 ALA A N 1
ATOM 1273 C CA . ALA A 1 165 ? -26.815 -2.155 32.088 1.00 83.00 165 ALA A CA 1
ATOM 1274 C C . ALA A 1 165 ? -25.371 -1.715 32.388 1.00 83.00 165 ALA A C 1
ATOM 1276 O O . ALA A 1 165 ? -25.131 -0.535 32.650 1.00 83.00 165 ALA A O 1
ATOM 1277 N N . VAL A 1 166 ? -24.406 -2.641 32.361 1.00 79.69 166 VAL A N 1
ATOM 1278 C CA . VAL A 1 166 ? -22.998 -2.304 32.584 1.00 79.69 166 VAL A CA 1
ATOM 1279 C C . VAL A 1 166 ? -22.473 -1.511 31.406 1.00 79.69 166 VAL A C 1
ATOM 1281 O O . VAL A 1 166 ? -22.777 -1.820 30.257 1.00 79.69 166 VAL A O 1
ATOM 1284 N N . LYS A 1 167 ? -21.664 -0.494 31.696 1.00 84.56 167 LYS A N 1
ATOM 1285 C CA . LYS A 1 167 ? -21.012 0.307 30.672 1.00 84.56 167 LYS A CA 1
ATOM 1286 C C . LYS A 1 167 ? -19.675 -0.291 30.261 1.00 84.56 167 LYS A C 1
ATOM 1288 O O . LYS A 1 167 ? -18.816 -0.548 31.107 1.00 84.56 167 LYS A O 1
ATOM 1293 N N . LEU A 1 168 ? -19.518 -0.467 28.955 1.00 84.44 168 LEU A N 1
ATOM 1294 C CA . LEU A 1 168 ? -18.258 -0.786 28.304 1.00 84.44 168 LEU A CA 1
ATOM 1295 C C . LEU A 1 168 ? -17.740 0.452 27.582 1.00 84.44 168 LEU A C 1
ATOM 1297 O O . LEU A 1 168 ? -18.498 1.176 26.928 1.00 84.44 168 LEU A O 1
ATOM 1301 N N . ALA A 1 169 ? -16.441 0.655 27.706 1.00 86.38 169 ALA A N 1
ATOM 1302 C CA . ALA A 1 169 ? -15.696 1.769 27.173 1.00 86.38 169 ALA A CA 1
ATOM 1303 C C . ALA A 1 169 ? -14.626 1.231 26.219 1.00 86.38 169 ALA A C 1
ATOM 1305 O O . ALA A 1 169 ? -13.829 0.373 26.593 1.00 86.38 169 ALA A O 1
ATOM 1306 N N . PHE A 1 170 ? -14.608 1.725 24.987 1.00 87.25 170 PHE A N 1
ATOM 1307 C CA . PHE A 1 170 ? -13.625 1.343 23.977 1.00 87.25 170 PHE A CA 1
ATOM 1308 C C . PHE A 1 170 ? -12.676 2.503 23.698 1.00 87.25 170 PHE A C 1
ATOM 1310 O O . PHE A 1 170 ? -13.104 3.654 23.580 1.00 87.25 170 PHE A O 1
ATOM 1317 N N . GLU A 1 171 ? -11.395 2.190 23.563 1.00 86.81 171 GLU A N 1
ATOM 1318 C CA . GLU A 1 171 ? -10.333 3.149 23.281 1.00 86.81 171 GLU A CA 1
ATOM 1319 C C . GLU A 1 171 ? -9.383 2.585 22.224 1.00 86.81 171 GLU A C 1
ATOM 1321 O O . GLU A 1 171 ? -8.984 1.420 22.290 1.00 86.81 171 GLU A O 1
ATOM 1326 N N . MET A 1 172 ? -9.026 3.419 21.245 1.00 87.25 172 MET A N 1
ATOM 1327 C CA . MET A 1 172 ? -8.028 3.077 20.240 1.00 87.25 172 MET A CA 1
ATOM 1328 C C . MET A 1 172 ? -6.671 3.623 20.673 1.00 87.25 172 MET A C 1
ATOM 1330 O O . MET A 1 172 ? -6.421 4.824 20.625 1.00 87.25 172 MET A O 1
ATOM 1334 N N . GLU A 1 173 ? -5.777 2.727 21.068 1.00 85.56 173 GLU A N 1
ATOM 1335 C CA . GLU A 1 173 ? -4.386 3.064 21.341 1.00 85.56 173 GLU A CA 1
ATOM 1336 C C . GLU A 1 173 ? -3.609 3.079 20.017 1.00 85.56 173 GLU A C 1
ATOM 1338 O O . GLU A 1 173 ? -3.788 2.189 19.179 1.00 85.56 173 GLU A O 1
ATOM 1343 N N . CYS A 1 174 ? -2.703 4.046 19.842 1.00 87.75 174 CYS A N 1
ATOM 1344 C CA . CYS A 1 174 ? -1.751 4.031 18.735 1.00 87.75 174 CYS A CA 1
ATOM 1345 C C . CYS A 1 174 ? -0.305 4.123 19.218 1.00 87.75 174 CYS A C 1
ATOM 1347 O O . CYS A 1 174 ? 0.069 5.069 19.911 1.00 87.75 174 CYS A O 1
ATOM 1349 N N . GLY A 1 175 ? 0.515 3.158 18.812 1.00 87.88 175 GLY A N 1
ATOM 1350 C CA . GLY A 1 175 ? 1.967 3.222 18.941 1.00 87.88 175 GLY A CA 1
ATOM 1351 C C . GLY A 1 175 ? 2.587 3.710 17.637 1.00 87.88 175 GLY A C 1
ATOM 1352 O O . GLY A 1 175 ? 2.217 3.227 16.570 1.00 87.88 175 GLY A O 1
ATOM 1353 N N . GLY A 1 176 ? 3.505 4.673 17.718 1.00 90.31 176 GLY A N 1
ATOM 1354 C CA . GLY A 1 176 ? 4.158 5.279 16.556 1.00 90.31 176 GLY A CA 1
ATOM 1355 C C . GLY A 1 176 ? 5.665 5.024 16.506 1.00 90.31 176 GLY A C 1
ATOM 1356 O O . GLY A 1 176 ? 6.318 4.954 17.546 1.00 90.31 176 GLY A O 1
ATOM 1357 N N . TRP A 1 177 ? 6.216 4.973 15.292 1.00 89.50 177 TRP A N 1
ATOM 1358 C CA . TRP A 1 177 ? 7.657 4.940 15.011 1.00 89.50 177 TRP A CA 1
ATOM 1359 C C . TRP A 1 177 ? 8.002 5.927 13.879 1.00 89.50 177 TRP A C 1
ATOM 1361 O O . TRP A 1 177 ? 7.185 6.081 12.963 1.00 89.50 177 TRP A O 1
ATOM 1371 N N . PRO A 1 178 ? 9.168 6.609 13.895 1.00 89.69 178 PRO A N 1
ATOM 1372 C CA . PRO A 1 178 ? 10.340 6.485 14.788 1.00 89.69 178 PRO A CA 1
ATOM 1373 C C . PRO A 1 178 ? 10.152 6.981 16.220 1.00 89.69 178 PRO A C 1
ATOM 1375 O O . PRO A 1 178 ? 10.940 6.655 17.100 1.00 89.69 178 PRO A O 1
ATOM 1378 N N . THR A 1 179 ? 9.120 7.778 16.475 1.00 90.12 179 THR A N 1
ATOM 1379 C CA . THR A 1 179 ? 8.788 8.249 17.826 1.00 90.12 179 THR A CA 1
ATOM 1380 C C . THR A 1 179 ? 7.342 7.923 18.167 1.00 90.12 179 THR A C 1
ATOM 1382 O O . THR A 1 179 ? 6.501 7.862 17.271 1.00 90.12 179 THR A O 1
ATOM 1385 N N . ALA A 1 180 ? 6.995 7.857 19.452 1.00 87.62 180 ALA A N 1
ATOM 1386 C CA . ALA A 1 180 ? 5.600 7.689 19.866 1.00 87.62 180 ALA A CA 1
ATOM 1387 C C . ALA A 1 180 ? 4.652 8.761 19.280 1.00 87.62 180 ALA A C 1
ATOM 1389 O O . ALA A 1 180 ? 3.473 8.502 19.094 1.00 87.62 180 ALA A O 1
ATOM 1390 N N . ASN A 1 181 ? 5.161 9.951 18.931 1.00 90.12 181 ASN A N 1
ATOM 1391 C CA . ASN A 1 181 ? 4.373 11.027 18.318 1.00 90.12 181 ASN A CA 1
ATOM 1392 C C . ASN A 1 181 ? 4.076 10.819 16.825 1.00 90.12 181 ASN A C 1
ATOM 1394 O O . ASN A 1 181 ? 3.347 11.631 16.248 1.00 90.12 181 ASN A O 1
ATOM 1398 N N . SER A 1 182 ? 4.652 9.783 16.211 1.00 93.69 182 SER A N 1
ATOM 1399 C CA . SER A 1 182 ? 4.494 9.466 14.786 1.00 93.69 182 SER A CA 1
ATOM 1400 C C . SER A 1 182 ? 3.133 8.851 14.474 1.00 93.69 182 SER A C 1
ATOM 1402 O O . SER A 1 182 ? 2.757 8.778 13.310 1.00 93.69 182 SER A O 1
ATOM 1404 N N . CYS A 1 183 ? 2.375 8.477 15.504 1.00 93.31 183 CYS A N 1
ATOM 1405 C CA . CYS A 1 183 ? 0.957 8.185 15.412 1.00 93.31 183 CYS A CA 1
ATOM 1406 C C . CYS A 1 183 ? 0.221 8.817 16.596 1.00 93.31 183 CYS A C 1
ATOM 1408 O O . CYS A 1 183 ? 0.713 8.803 17.722 1.00 93.31 183 CYS A O 1
ATOM 1410 N N . ARG A 1 184 ? -0.952 9.393 16.344 1.00 92.06 184 ARG A N 1
ATOM 1411 C CA . ARG A 1 184 ? -1.776 10.085 17.337 1.00 92.06 184 ARG A CA 1
ATOM 1412 C C . ARG A 1 184 ? -3.233 9.716 17.141 1.00 92.06 184 ARG A C 1
ATOM 1414 O O . ARG A 1 184 ? -3.742 9.859 16.029 1.00 92.06 184 ARG A O 1
ATOM 1421 N N . ASP A 1 185 ? -3.904 9.325 18.215 1.00 89.19 185 ASP A N 1
ATOM 1422 C CA . ASP A 1 185 ? -5.363 9.271 18.232 1.00 89.19 185 ASP A CA 1
ATOM 1423 C C . ASP A 1 185 ? -5.934 10.696 18.321 1.00 89.19 185 ASP A C 1
ATOM 1425 O O . ASP A 1 185 ? -5.615 11.453 19.238 1.00 89.19 185 ASP A O 1
ATOM 1429 N N . GLN A 1 186 ? -6.750 11.075 17.337 1.00 84.62 186 GLN A N 1
ATOM 1430 C CA . GLN A 1 186 ? -7.467 12.357 17.285 1.00 84.62 186 GLN A CA 1
ATOM 1431 C C . GLN A 1 186 ? -8.907 12.235 17.784 1.00 84.62 186 GLN A C 1
ATOM 1433 O O . GLN A 1 186 ? -9.589 13.246 17.949 1.00 84.62 186 GLN A O 1
ATOM 1438 N N . THR A 1 187 ? -9.386 11.014 18.024 1.00 80.56 187 THR A N 1
ATOM 1439 C CA . THR A 1 187 ? -10.718 10.774 18.591 1.00 80.56 187 THR A CA 1
ATOM 1440 C C . THR A 1 187 ? -10.795 11.370 19.994 1.00 80.56 187 THR A C 1
ATOM 1442 O O . THR A 1 187 ? -11.820 11.939 20.375 1.00 80.56 187 THR A O 1
ATOM 1445 N N . GLY A 1 188 ? -9.686 11.283 20.745 1.00 63.72 188 GLY A N 1
ATOM 1446 C CA . GLY A 1 188 ? -9.458 11.996 22.002 1.00 63.72 188 GLY A CA 1
ATOM 1447 C C . GLY A 1 188 ? -10.415 11.611 23.130 1.00 63.72 188 GLY A C 1
ATOM 1448 O O . GLY A 1 188 ? -10.489 12.325 24.132 1.00 63.72 188 GLY A O 1
ATOM 1449 N N . ARG A 1 189 ? -11.200 10.538 22.956 1.00 65.88 189 ARG A N 1
ATOM 1450 C CA . ARG A 1 189 ? -12.239 10.101 23.891 1.00 65.88 189 ARG A CA 1
ATOM 1451 C C . ARG A 1 189 ? -12.436 8.594 23.831 1.00 65.88 189 ARG A C 1
ATOM 1453 O O . ARG A 1 189 ? -12.669 8.030 22.764 1.00 65.88 189 ARG A O 1
ATOM 1460 N N . THR A 1 190 ? -12.468 7.988 25.009 1.00 80.31 190 THR A N 1
ATOM 1461 C CA . THR A 1 190 ? -13.086 6.687 25.247 1.00 80.31 190 THR A CA 1
ATOM 1462 C C . THR A 1 190 ? -14.562 6.741 24.839 1.00 80.31 190 THR A C 1
ATOM 1464 O O . THR A 1 190 ? -15.295 7.646 25.248 1.00 80.31 190 THR A O 1
ATOM 1467 N N . GLN A 1 191 ? -15.011 5.788 24.026 1.00 85.25 191 GLN A N 1
ATOM 1468 C CA . GLN A 1 191 ? -16.412 5.669 23.619 1.00 85.25 191 GLN A CA 1
ATOM 1469 C C . GLN A 1 191 ? -17.126 4.747 24.605 1.00 85.25 191 GLN A C 1
ATOM 1471 O O . GLN A 1 191 ? -16.852 3.550 24.636 1.00 85.25 191 GLN A O 1
ATOM 1476 N N . GLU A 1 192 ? -18.020 5.301 25.422 1.00 88.12 192 GLU A N 1
ATOM 1477 C CA . GLU A 1 192 ? -18.702 4.592 26.510 1.00 88.12 192 GLU A CA 1
ATOM 1478 C C . GLU A 1 192 ? -20.194 4.419 26.212 1.00 88.12 192 GLU A C 1
ATOM 1480 O O . GLU A 1 192 ? -20.893 5.396 25.937 1.00 88.12 192 GLU A O 1
ATOM 1485 N N . ARG A 1 193 ? -20.692 3.182 26.310 1.00 90.25 193 ARG A N 1
ATOM 1486 C CA . ARG A 1 193 ? -22.127 2.846 26.264 1.00 90.25 193 ARG A CA 1
ATOM 1487 C C . ARG A 1 193 ? -22.416 1.616 27.113 1.00 90.25 193 ARG A C 1
ATOM 1489 O O . ARG A 1 193 ? -21.504 0.872 27.473 1.00 90.25 193 ARG A O 1
ATOM 1496 N N . THR A 1 194 ? -23.678 1.381 27.435 1.00 89.62 194 THR A N 1
ATOM 1497 C CA . THR A 1 194 ? -24.109 0.129 28.066 1.00 89.62 194 THR A CA 1
ATOM 1498 C C . THR A 1 194 ? -23.927 -1.067 27.126 1.00 89.62 194 THR A C 1
ATOM 1500 O O . THR A 1 194 ? -23.933 -0.926 25.904 1.00 89.62 194 THR A O 1
ATOM 1503 N N . VAL A 1 195 ? -23.797 -2.271 27.682 1.00 87.88 195 VAL A N 1
ATOM 1504 C CA . VAL A 1 195 ? -23.753 -3.526 26.910 1.00 87.88 195 VAL A CA 1
ATOM 1505 C C . VAL A 1 195 ? -24.985 -3.663 26.007 1.00 87.88 195 VAL A C 1
ATOM 1507 O O . VAL A 1 195 ? -24.858 -4.113 24.871 1.00 87.88 195 VAL A O 1
ATOM 1510 N N . ALA A 1 196 ? -26.165 -3.240 26.478 1.00 90.06 196 ALA A N 1
ATOM 1511 C CA . ALA A 1 196 ? -27.382 -3.215 25.668 1.00 90.06 196 ALA A CA 1
ATOM 1512 C C . ALA A 1 196 ? -27.242 -2.321 24.426 1.00 90.06 196 ALA A C 1
ATOM 1514 O O . ALA A 1 196 ? -27.594 -2.738 23.327 1.00 90.06 196 ALA A O 1
ATOM 1515 N N . GLU A 1 197 ? -26.713 -1.110 24.598 1.00 92.88 197 GLU A N 1
ATOM 1516 C CA . GLU A 1 197 ? -26.514 -0.139 23.515 1.00 92.88 197 GLU A CA 1
ATOM 1517 C C . GLU A 1 197 ? -25.400 -0.551 22.544 1.00 92.88 197 GLU A C 1
ATOM 1519 O O . GLU A 1 197 ? -25.414 -0.148 21.380 1.00 92.88 197 GLU A O 1
ATOM 1524 N N . TRP A 1 198 ? -24.430 -1.346 23.001 1.00 91.81 198 TRP A N 1
ATOM 1525 C CA . TRP A 1 198 ? -23.396 -1.897 22.130 1.00 91.81 198 TRP A CA 1
ATOM 1526 C C . TRP A 1 198 ? -23.897 -3.015 21.225 1.00 91.81 198 TRP A C 1
ATOM 1528 O O . TRP A 1 198 ? -23.271 -3.262 20.203 1.00 91.81 198 TRP A O 1
ATOM 1538 N N . ASN A 1 199 ? -25.008 -3.678 21.534 1.00 90.94 199 ASN A N 1
ATOM 1539 C CA . ASN A 1 199 ? -25.503 -4.760 20.691 1.00 90.94 199 ASN A CA 1
ATOM 1540 C C . ASN A 1 199 ? -26.003 -4.236 19.332 1.00 90.94 199 ASN A C 1
ATOM 1542 O O . ASN A 1 199 ? -27.074 -3.639 19.242 1.00 90.94 199 ASN A O 1
ATOM 1546 N N . GLY A 1 200 ? -25.219 -4.458 18.272 1.00 89.94 200 GLY A N 1
ATOM 1547 C CA . GLY A 1 200 ? -25.445 -3.856 16.954 1.00 89.94 200 GLY A CA 1
ATOM 1548 C C . GLY A 1 200 ? -24.962 -2.404 16.858 1.00 89.94 200 GLY A C 1
ATOM 1549 O O . GLY A 1 200 ? -25.267 -1.716 15.884 1.00 89.94 200 GLY A O 1
ATOM 1550 N N . GLY A 1 201 ? -24.227 -1.930 17.864 1.00 93.31 201 GLY A N 1
ATOM 1551 C CA . GLY A 1 201 ? -23.675 -0.587 17.927 1.00 93.31 201 GLY A CA 1
ATOM 1552 C C . GLY A 1 201 ? -22.380 -0.445 17.128 1.00 93.31 201 GLY A C 1
ATOM 1553 O O . GLY A 1 201 ? -21.674 -1.413 16.849 1.00 93.31 201 GLY A O 1
ATOM 1554 N N . GLN A 1 202 ? -22.048 0.802 16.796 1.00 94.12 202 GLN A N 1
ATOM 1555 C CA . GLN A 1 202 ? -20.799 1.163 16.125 1.00 94.12 202 GLN A CA 1
ATOM 1556 C C . GLN A 1 202 ? -20.111 2.350 16.800 1.00 94.12 202 GLN A C 1
ATOM 1558 O O . GLN A 1 202 ? -20.761 3.164 17.475 1.00 94.12 202 GLN A O 1
ATOM 1563 N N . MET A 1 203 ? -18.813 2.468 16.560 1.00 92.94 203 MET A N 1
ATOM 1564 C CA . MET A 1 203 ? -17.974 3.599 16.943 1.00 92.94 203 MET A CA 1
ATOM 1565 C C . MET A 1 203 ? -16.896 3.833 15.887 1.00 92.94 203 MET A C 1
ATOM 1567 O O . MET A 1 203 ? -16.537 2.904 15.169 1.00 92.94 203 MET A O 1
ATOM 1571 N N . SER A 1 204 ? -16.368 5.052 15.832 1.00 93.62 204 SER A N 1
ATOM 1572 C CA . SER A 1 204 ? -15.331 5.424 14.871 1.00 93.62 204 SER A CA 1
ATOM 1573 C C . SER A 1 204 ? -14.140 6.048 15.588 1.00 93.62 204 SER A C 1
ATOM 1575 O O . SER A 1 204 ? -14.317 6.832 16.525 1.00 93.62 204 SER A O 1
ATOM 1577 N N . PHE A 1 205 ? -12.942 5.714 15.121 1.00 93.12 205 PHE A N 1
ATOM 1578 C CA . PHE A 1 205 ? -11.672 6.244 15.596 1.00 93.12 205 PHE A CA 1
ATOM 1579 C C . PHE A 1 205 ? -10.878 6.832 14.437 1.00 93.12 205 PHE A C 1
ATOM 1581 O O . PHE A 1 205 ? -10.935 6.331 13.313 1.00 93.12 205 PHE A O 1
ATOM 1588 N N . VAL A 1 206 ? -10.115 7.884 14.713 1.00 94.69 206 VAL A N 1
ATOM 1589 C CA . VAL A 1 206 ? -9.271 8.560 13.728 1.00 94.69 206 VAL A CA 1
ATOM 1590 C C . VAL A 1 206 ? -7.846 8.634 14.246 1.00 94.69 206 VAL A C 1
ATOM 1592 O O . VAL A 1 206 ? -7.571 9.313 15.233 1.00 94.69 206 VAL A O 1
ATOM 1595 N N . LEU A 1 207 ? -6.929 7.989 13.532 1.00 94.25 207 LEU A N 1
ATOM 1596 C CA . LEU A 1 207 ? -5.499 8.037 13.806 1.00 94.25 207 LEU A CA 1
ATOM 1597 C C . LEU A 1 207 ? -4.805 8.922 12.773 1.00 94.25 207 LEU A C 1
ATOM 1599 O O . LEU A 1 207 ? -5.118 8.877 11.585 1.00 94.25 207 LEU A O 1
ATOM 1603 N N . THR A 1 208 ? -3.857 9.740 13.217 1.00 95.81 208 THR A N 1
ATOM 1604 C CA . THR A 1 208 ? -3.125 10.679 12.356 1.00 95.81 208 THR A CA 1
ATOM 1605 C C . THR A 1 208 ? -1.642 10.696 12.662 1.00 95.81 208 THR A C 1
ATOM 1607 O O . THR A 1 208 ? -1.206 10.250 13.723 1.00 95.81 208 THR A O 1
ATOM 1610 N N . SER A 1 209 ? -0.867 11.279 11.755 1.00 95.62 209 SER A N 1
ATOM 1611 C CA . SER A 1 209 ? 0.564 11.483 11.939 1.00 95.62 209 SER A CA 1
ATOM 1612 C C . SER A 1 209 ? 0.977 12.877 11.474 1.00 95.62 209 SER A C 1
ATOM 1614 O O . SER A 1 209 ? 0.658 13.246 10.342 1.00 95.62 209 SER A O 1
ATOM 1616 N N . PRO A 1 210 ? 1.690 13.665 12.297 1.00 94.88 210 PRO A N 1
ATOM 1617 C CA . PRO A 1 210 ? 2.251 14.938 11.855 1.00 94.88 210 PRO A CA 1
ATOM 1618 C C . PRO A 1 210 ? 3.227 14.758 10.688 1.00 94.88 210 PRO A C 1
ATOM 1620 O O . PRO A 1 210 ? 3.908 13.744 10.584 1.00 94.88 210 PRO A O 1
ATOM 1623 N N . VAL A 1 211 ? 3.345 15.774 9.835 1.00 93.81 211 VAL A N 1
ATOM 1624 C CA . VAL A 1 211 ? 4.430 15.828 8.845 1.00 93.81 211 VAL A CA 1
ATOM 1625 C C . VAL A 1 211 ? 5.769 15.990 9.561 1.00 93.81 211 VAL A C 1
ATOM 1627 O O . VAL A 1 211 ? 5.870 16.732 10.540 1.00 93.81 211 VAL A O 1
ATOM 1630 N N . GLY A 1 212 ? 6.793 15.304 9.062 1.00 93.56 212 GLY A N 1
ATOM 1631 C CA . GLY A 1 212 ? 8.149 15.318 9.607 1.00 93.56 212 GLY A CA 1
ATOM 1632 C C . GLY A 1 212 ? 8.330 14.429 10.835 1.00 93.56 212 GLY A C 1
ATOM 1633 O O . GLY A 1 212 ? 9.375 14.493 11.476 1.00 93.56 212 GLY A O 1
ATOM 1634 N N . SER A 1 213 ? 7.328 13.618 11.191 1.00 94.00 213 SER A N 1
ATOM 1635 C CA . SER A 1 213 ? 7.461 12.648 12.279 1.00 94.00 213 SER A CA 1
ATOM 1636 C C . SER A 1 213 ? 8.039 11.308 11.829 1.00 94.00 213 SER A C 1
ATOM 1638 O O . SER A 1 213 ? 8.221 10.450 12.682 1.00 94.00 213 SER A O 1
ATOM 1640 N N . GLY A 1 214 ? 8.245 11.089 10.529 1.00 91.75 214 GLY A N 1
ATOM 1641 C CA . GLY A 1 214 ? 8.824 9.877 9.957 1.00 91.75 214 GLY A CA 1
ATOM 1642 C C . GLY A 1 214 ? 10.335 9.757 10.151 1.00 91.75 214 GLY A C 1
ATOM 1643 O O . GLY A 1 214 ? 10.968 10.604 10.781 1.00 91.75 214 GLY A O 1
ATOM 1644 N N . ASN A 1 215 ? 10.920 8.673 9.632 1.00 87.88 215 ASN A N 1
ATOM 1645 C CA . ASN A 1 215 ? 12.353 8.401 9.780 1.00 87.88 215 ASN A CA 1
ATOM 1646 C C . ASN A 1 215 ? 13.211 9.482 9.090 1.00 87.88 215 ASN A C 1
ATOM 1648 O O . ASN A 1 215 ? 13.215 9.538 7.860 1.00 87.88 215 ASN A O 1
ATOM 1652 N N . PRO A 1 216 ? 14.009 10.276 9.832 1.00 86.56 216 PRO A N 1
ATOM 1653 C CA . PRO A 1 216 ? 14.826 11.338 9.243 1.00 86.56 216 PRO A CA 1
ATOM 1654 C C . PRO A 1 216 ? 15.978 10.820 8.367 1.00 86.56 216 PRO A C 1
ATOM 1656 O O . PRO A 1 216 ? 16.588 11.603 7.645 1.00 86.56 216 PRO A O 1
ATOM 1659 N N . ALA A 1 217 ? 16.302 9.523 8.428 1.00 87.00 217 ALA A N 1
ATOM 1660 C CA . ALA A 1 217 ? 17.307 8.898 7.568 1.00 87.00 217 ALA A CA 1
ATOM 1661 C C . ALA A 1 217 ? 16.781 8.555 6.162 1.00 87.00 217 ALA A C 1
ATOM 1663 O O . ALA A 1 217 ? 17.563 8.149 5.303 1.00 87.00 217 ALA A O 1
ATOM 1664 N N . GLN A 1 218 ? 15.472 8.675 5.930 1.00 85.81 218 GLN A N 1
ATOM 1665 C CA . GLN A 1 218 ? 14.833 8.404 4.644 1.00 85.81 218 GLN A CA 1
ATOM 1666 C C . GLN A 1 218 ? 14.450 9.729 3.966 1.00 85.81 218 GLN A C 1
ATOM 1668 O O . GLN A 1 218 ? 14.093 10.686 4.653 1.00 85.81 218 GLN A O 1
ATOM 1673 N N . PRO A 1 219 ? 14.520 9.816 2.625 1.00 88.50 219 PRO A N 1
ATOM 1674 C CA . PRO A 1 219 ? 14.164 11.042 1.911 1.00 88.50 219 PRO A CA 1
ATOM 1675 C C . PRO A 1 219 ? 12.652 11.321 1.930 1.00 88.50 219 PRO A C 1
ATOM 1677 O O . PRO A 1 219 ? 12.240 12.479 1.880 1.00 88.50 219 PRO A O 1
ATOM 1680 N N . ASP A 1 220 ? 11.837 10.268 2.029 1.00 94.19 220 ASP A N 1
ATOM 1681 C CA . ASP A 1 220 ? 10.398 10.354 2.260 1.00 94.19 220 ASP A CA 1
ATOM 1682 C C . ASP A 1 220 ? 10.079 10.332 3.758 1.00 94.19 220 ASP A C 1
ATOM 1684 O O . ASP A 1 220 ? 10.634 9.544 4.526 1.00 94.19 220 ASP A O 1
ATOM 1688 N N . ASP A 1 221 ? 9.104 11.141 4.169 1.00 95.25 221 ASP A N 1
ATOM 1689 C CA . ASP A 1 221 ? 8.626 11.206 5.552 1.00 95.25 221 ASP A CA 1
ATOM 1690 C C . ASP A 1 221 ? 7.641 10.057 5.824 1.00 95.25 221 ASP A C 1
ATOM 1692 O O . ASP A 1 221 ? 6.416 10.225 5.792 1.00 95.25 221 ASP A O 1
ATOM 1696 N N . LYS A 1 222 ? 8.212 8.869 6.052 1.00 94.56 222 LYS A N 1
ATOM 1697 C CA . LYS A 1 222 ? 7.517 7.620 6.389 1.00 94.56 222 LYS A CA 1
ATOM 1698 C C . LYS A 1 222 ? 7.476 7.427 7.905 1.00 94.56 222 LYS A C 1
ATOM 1700 O O . LYS A 1 222 ? 8.508 7.178 8.533 1.00 94.56 222 LYS A O 1
ATOM 1705 N N . ALA A 1 223 ? 6.292 7.534 8.489 1.00 94.62 223 ALA A N 1
ATOM 1706 C CA . ALA A 1 223 ? 6.010 7.178 9.876 1.00 94.62 223 ALA A CA 1
ATOM 1707 C C . ALA A 1 223 ? 5.203 5.883 9.916 1.00 94.62 223 ALA A C 1
ATOM 1709 O O . ALA A 1 223 ? 4.313 5.695 9.096 1.00 94.62 223 ALA A O 1
ATOM 1710 N N . ILE A 1 224 ? 5.469 5.017 10.883 1.00 92.44 224 ILE A N 1
ATOM 1711 C CA . ILE A 1 224 ? 4.722 3.769 11.070 1.00 92.44 224 ILE A CA 1
ATOM 1712 C C . ILE A 1 224 ? 3.808 3.932 12.281 1.00 92.44 224 ILE A C 1
ATOM 1714 O O . ILE A 1 224 ? 4.167 4.593 13.261 1.00 92.44 224 ILE A O 1
ATOM 1718 N N . GLY A 1 225 ? 2.629 3.328 12.213 1.00 90.38 225 GLY A N 1
ATOM 1719 C CA . GLY A 1 225 ? 1.709 3.195 13.323 1.00 90.38 225 GLY A CA 1
ATOM 1720 C C . GLY A 1 225 ? 1.186 1.769 13.469 1.00 90.38 225 GLY A C 1
ATOM 1721 O O . GLY A 1 225 ? 0.989 1.036 12.501 1.00 90.38 225 GLY A O 1
ATOM 1722 N N . VAL A 1 226 ? 0.960 1.377 14.717 1.00 87.31 226 VAL A N 1
ATOM 1723 C CA . VAL A 1 226 ? 0.282 0.135 15.093 1.00 87.31 226 VAL A CA 1
ATOM 1724 C C . VAL A 1 226 ? -0.845 0.503 16.037 1.00 87.31 226 VAL A C 1
ATOM 1726 O O . VAL A 1 226 ? -0.661 1.328 16.933 1.00 87.31 226 VAL A O 1
ATOM 1729 N N . HIS A 1 227 ? -2.006 -0.114 15.852 1.00 85.81 227 HIS A N 1
ATOM 1730 C CA . HIS A 1 227 ? -3.181 0.159 16.668 1.00 85.81 227 HIS A CA 1
ATOM 1731 C C . HIS A 1 227 ? -3.518 -1.009 17.595 1.00 85.81 227 HIS A C 1
ATOM 1733 O O . HIS A 1 227 ? -3.288 -2.175 17.268 1.00 85.81 227 HIS A O 1
ATOM 1739 N N . ARG A 1 228 ? -4.094 -0.701 18.757 1.00 83.12 228 ARG A N 1
ATOM 1740 C CA . ARG A 1 228 ? -4.694 -1.683 19.668 1.00 83.12 228 ARG A CA 1
ATOM 1741 C C . ARG A 1 228 ? -6.047 -1.170 20.121 1.00 83.12 228 ARG A C 1
ATOM 1743 O O . ARG A 1 228 ? -6.210 0.023 20.350 1.00 83.12 228 ARG A O 1
ATOM 1750 N N . LEU A 1 229 ? -7.004 -2.077 20.276 1.00 85.50 229 LEU A N 1
ATOM 1751 C CA . LEU A 1 229 ? -8.304 -1.730 20.836 1.00 85.50 229 LEU A CA 1
ATOM 1752 C C . LEU A 1 229 ? -8.331 -2.161 22.301 1.00 85.50 229 LEU A C 1
ATOM 1754 O O . LEU A 1 229 ? -8.358 -3.356 22.616 1.00 85.50 229 LEU A O 1
ATOM 1758 N N . ALA A 1 230 ? -8.290 -1.179 23.192 1.00 82.62 230 ALA A N 1
ATOM 1759 C CA . ALA A 1 230 ? -8.458 -1.377 24.619 1.00 82.62 230 ALA A CA 1
ATOM 1760 C C . ALA A 1 230 ? -9.947 -1.353 24.966 1.00 82.62 230 ALA A C 1
ATOM 1762 O O . ALA A 1 230 ? -10.709 -0.518 24.470 1.00 82.62 230 ALA A O 1
ATOM 1763 N N . VAL A 1 231 ? -10.363 -2.296 25.811 1.00 81.81 231 VAL A N 1
ATOM 1764 C CA . VAL A 1 231 ? -11.730 -2.372 26.317 1.00 81.81 231 VAL A CA 1
ATOM 1765 C C . VAL A 1 231 ? -11.703 -2.301 27.829 1.00 81.81 231 VAL A C 1
ATOM 1767 O O . VAL A 1 231 ? -11.114 -3.137 28.522 1.00 81.81 231 VAL A O 1
ATOM 1770 N N . HIS A 1 232 ? -12.376 -1.273 28.313 1.00 76.44 232 HIS A N 1
ATOM 1771 C CA . HIS A 1 232 ? -12.558 -0.944 29.708 1.00 76.44 232 HIS A CA 1
ATOM 1772 C C . HIS A 1 232 ? -14.005 -1.247 30.091 1.00 76.44 232 HIS A C 1
ATOM 1774 O O . HIS A 1 232 ? -14.934 -1.037 29.311 1.00 76.44 232 HIS A O 1
ATOM 1780 N N . HIS A 1 233 ? -14.230 -1.710 31.310 1.00 71.19 233 HIS A N 1
ATOM 1781 C CA . HIS A 1 233 ? -15.557 -1.745 31.922 1.00 71.19 233 HIS A CA 1
ATOM 1782 C C . HIS A 1 233 ? -15.544 -0.784 33.104 1.00 71.19 233 HIS A C 1
ATOM 1784 O O . HIS A 1 233 ? -14.598 -0.757 33.891 1.00 71.19 233 HIS A O 1
ATOM 1790 N N . MET A 1 234 ? -16.584 0.034 33.215 1.00 62.38 234 MET A N 1
ATOM 1791 C CA . MET A 1 234 ? -16.639 1.058 34.255 1.00 62.38 234 MET A CA 1
ATOM 1792 C C . MET A 1 234 ? -17.077 0.458 35.600 1.00 62.38 234 MET A C 1
ATOM 1794 O O . MET A 1 234 ? -17.834 -0.519 35.613 1.00 62.38 234 MET A O 1
ATOM 1798 N N . PRO A 1 235 ? -16.646 1.035 36.741 1.00 60.78 235 PRO A N 1
ATOM 1799 C CA . PRO A 1 235 ? -17.142 0.631 38.052 1.00 60.78 235 PRO A CA 1
ATOM 1800 C C . PRO A 1 235 ? -18.670 0.735 38.105 1.00 60.78 235 PRO A C 1
ATOM 1802 O O . PRO A 1 235 ? -19.242 1.761 37.736 1.00 60.78 235 PRO A O 1
ATOM 1805 N N . PHE A 1 236 ? -19.333 -0.306 38.601 1.00 59.88 236 PHE A N 1
ATOM 1806 C CA . PHE A 1 236 ? -20.779 -0.333 38.804 1.00 59.88 236 PHE A CA 1
ATOM 1807 C C . PHE A 1 236 ? -21.057 -0.794 40.237 1.00 59.88 236 PHE A C 1
ATOM 1809 O O . PHE A 1 236 ? -21.271 -1.982 40.442 1.00 59.88 236 PHE A O 1
ATOM 1816 N N . PRO A 1 237 ? -21.009 0.086 41.254 1.00 58.56 237 PRO A N 1
ATOM 1817 C CA . PRO A 1 237 ? -21.131 -0.328 42.652 1.00 58.56 237 PRO A CA 1
ATOM 1818 C C . PRO A 1 237 ? -22.368 -1.214 42.905 1.00 58.56 237 PRO A C 1
ATOM 1820 O O . PRO A 1 237 ? -23.453 -0.869 42.433 1.00 58.56 237 PRO A O 1
ATOM 1823 N N . PRO A 1 238 ? -22.244 -2.339 43.644 1.00 57.53 238 PRO A N 1
ATOM 1824 C CA . PRO A 1 238 ? -21.077 -2.816 44.411 1.00 57.53 238 PRO A CA 1
ATOM 1825 C C . PRO A 1 238 ? -19.991 -3.573 43.607 1.00 57.53 238 PRO A C 1
ATOM 1827 O O . PRO A 1 238 ? -19.065 -4.126 44.198 1.00 57.53 238 PRO A O 1
ATOM 1830 N N . PHE A 1 239 ? -20.075 -3.607 42.279 1.00 59.12 239 PHE A N 1
ATOM 1831 C CA . PHE A 1 239 ? -19.150 -4.291 41.370 1.00 59.12 239 PHE A CA 1
ATOM 1832 C C . PHE A 1 239 ? -18.033 -3.340 40.918 1.00 59.12 239 PHE A C 1
ATOM 1834 O O . PHE A 1 239 ? -18.273 -2.201 40.514 1.00 59.12 239 PHE A O 1
ATOM 1841 N N . TRP A 1 240 ? -16.791 -3.804 40.992 1.00 56.00 240 TRP A N 1
ATOM 1842 C CA . TRP A 1 240 ? -15.598 -3.001 40.709 1.00 56.00 240 TRP A CA 1
ATOM 1843 C C . TRP A 1 240 ? -14.896 -3.527 39.464 1.00 56.00 240 TRP A C 1
ATOM 1845 O O . TRP A 1 240 ? -15.053 -4.707 39.132 1.00 56.00 240 TRP A O 1
ATOM 1855 N N . PRO A 1 241 ? -14.130 -2.685 38.755 1.00 53.81 241 PRO A N 1
ATOM 1856 C CA . PRO A 1 241 ? -13.533 -3.114 37.514 1.00 53.81 241 PRO A CA 1
ATOM 1857 C C . PRO A 1 241 ? -12.501 -4.226 37.751 1.00 53.81 241 PRO A C 1
ATOM 1859 O O . PRO A 1 241 ? -11.534 -4.052 38.485 1.00 53.81 241 PRO A O 1
ATOM 1862 N N . GLY A 1 242 ? -12.693 -5.371 37.087 1.00 54.94 242 GLY A N 1
ATOM 1863 C CA . GLY A 1 242 ? -11.600 -6.284 36.742 1.00 54.94 242 GLY A CA 1
ATOM 1864 C C . GLY A 1 242 ? -10.537 -5.618 35.843 1.00 54.94 242 GLY A C 1
ATOM 1865 O O . GLY A 1 242 ? -10.684 -4.453 35.471 1.00 54.94 242 GLY A O 1
ATOM 1866 N N . PRO A 1 243 ? -9.461 -6.330 35.473 1.00 60.88 243 PRO A N 1
ATOM 1867 C CA . PRO A 1 243 ? -8.370 -5.757 34.684 1.00 60.88 243 PRO A CA 1
ATOM 1868 C C . PRO A 1 243 ? -8.827 -5.331 33.279 1.00 60.88 243 PRO A C 1
ATOM 1870 O O . PRO A 1 243 ? -9.643 -6.014 32.658 1.00 60.88 243 PRO A O 1
ATOM 1873 N N . VAL A 1 244 ? -8.262 -4.230 32.767 1.00 62.94 244 VAL A N 1
ATOM 1874 C CA . VAL A 1 244 ? -8.454 -3.769 31.379 1.00 62.94 244 VAL A CA 1
ATOM 1875 C C . VAL A 1 244 ? -8.041 -4.877 30.415 1.00 62.94 244 VAL A C 1
ATOM 1877 O O . VAL A 1 244 ? -6.910 -5.373 30.480 1.00 62.94 244 VAL A O 1
ATOM 1880 N N . LYS A 1 245 ? -8.934 -5.253 29.496 1.00 69.06 245 LYS A N 1
ATOM 1881 C CA . LYS A 1 245 ? -8.602 -6.195 28.425 1.00 69.06 245 LYS A CA 1
ATOM 1882 C C . LYS A 1 245 ? -8.122 -5.412 27.208 1.00 69.06 245 LYS A C 1
ATOM 1884 O O . LYS A 1 245 ? -8.835 -4.564 26.681 1.00 69.06 245 LYS A O 1
ATOM 1889 N N . ARG A 1 246 ? -6.908 -5.712 26.745 1.00 68.06 246 ARG A N 1
ATOM 1890 C CA . ARG A 1 246 ? -6.354 -5.153 25.506 1.00 68.06 246 ARG A CA 1
ATOM 1891 C C . ARG A 1 246 ? -6.401 -6.203 24.417 1.00 68.06 246 ARG A C 1
ATOM 1893 O O . ARG A 1 246 ? -5.789 -7.262 24.550 1.00 68.06 246 ARG A O 1
ATOM 1900 N N . TYR A 1 247 ? -7.111 -5.900 23.340 1.00 69.75 247 TYR A N 1
ATOM 1901 C CA . TYR A 1 247 ? -7.124 -6.742 22.158 1.00 69.75 247 TYR A CA 1
ATOM 1902 C C . TYR A 1 247 ? -6.088 -6.205 21.184 1.00 69.75 247 TYR A C 1
ATOM 1904 O O . TYR A 1 247 ? -6.266 -5.166 20.544 1.00 69.75 247 TYR A O 1
ATOM 1912 N N . VAL A 1 248 ? -4.963 -6.915 21.123 1.00 62.22 248 VAL A N 1
ATOM 1913 C CA . VAL A 1 248 ? -3.921 -6.633 20.144 1.00 62.22 248 VAL A CA 1
ATOM 1914 C C . VAL A 1 248 ? -4.436 -7.090 18.789 1.00 62.22 248 VAL A C 1
ATOM 1916 O O . VAL A 1 248 ? -4.735 -8.266 18.589 1.00 62.22 248 VAL A O 1
ATOM 1919 N N . MET A 1 249 ? -4.564 -6.131 17.882 1.00 69.00 249 MET A N 1
ATOM 1920 C CA . MET A 1 249 ? -4.692 -6.399 16.462 1.00 69.00 249 MET A CA 1
ATOM 1921 C C . MET A 1 249 ? -3.302 -6.228 15.878 1.00 69.00 249 MET A C 1
ATOM 1923 O O . MET A 1 249 ? -2.645 -5.216 16.118 1.00 69.00 249 MET A O 1
ATOM 1927 N N . GLU A 1 250 ? -2.830 -7.207 15.121 1.00 65.94 250 GLU A N 1
ATOM 1928 C CA . GLU A 1 250 ? -1.541 -7.111 14.448 1.00 65.94 250 GLU A CA 1
ATOM 1929 C C . GLU A 1 250 ? -1.699 -6.366 13.110 1.00 65.94 250 GLU A C 1
ATOM 1931 O O . GLU A 1 250 ? -1.105 -6.737 12.106 1.00 65.94 250 GLU A O 1
ATOM 1936 N N . GLY A 1 251 ? -2.533 -5.326 13.060 1.00 69.31 251 GLY A N 1
ATOM 1937 C CA . GLY A 1 251 ? -2.667 -4.466 11.887 1.00 69.31 251 GLY A CA 1
ATOM 1938 C C . GLY A 1 251 ? -1.690 -3.297 11.979 1.00 69.31 251 GLY A C 1
ATOM 1939 O O . GLY A 1 251 ? -1.714 -2.537 12.951 1.00 69.31 251 GLY A O 1
ATOM 1940 N N . GLY A 1 252 ? -0.826 -3.167 10.974 1.00 85.50 252 GLY A N 1
ATOM 1941 C CA . GLY A 1 252 ? 0.131 -2.072 10.830 1.00 85.50 252 GLY A CA 1
ATOM 1942 C C . GLY A 1 252 ? -0.286 -1.120 9.722 1.00 85.50 252 GLY A C 1
ATOM 1943 O O . GLY A 1 252 ? -1.059 -1.476 8.824 1.00 85.50 252 GLY A O 1
ATOM 1944 N N . PHE A 1 253 ? 0.206 0.103 9.817 1.00 91.31 253 PHE A N 1
ATOM 1945 C CA . PHE A 1 253 ? 0.009 1.110 8.801 1.00 91.31 253 PHE A CA 1
ATOM 1946 C C . PHE A 1 253 ? 1.154 2.107 8.767 1.00 91.31 253 PHE A C 1
ATOM 1948 O O . PHE A 1 253 ? 1.859 2.332 9.749 1.00 91.31 253 PHE A O 1
ATOM 1955 N N . ARG A 1 254 ? 1.278 2.774 7.629 1.00 94.88 254 ARG A N 1
ATOM 1956 C CA . ARG A 1 254 ? 2.276 3.793 7.365 1.00 94.88 254 ARG A CA 1
ATOM 1957 C C . ARG A 1 254 ? 1.602 5.106 6.999 1.00 94.88 254 ARG A C 1
ATOM 1959 O O . ARG A 1 254 ? 0.679 5.131 6.190 1.00 94.88 254 ARG A O 1
ATOM 1966 N N . PHE A 1 255 ? 2.075 6.199 7.581 1.00 96.56 255 PHE A N 1
ATOM 1967 C CA . PHE A 1 255 ? 1.754 7.563 7.189 1.00 96.56 255 PHE A CA 1
ATOM 1968 C C . PHE A 1 255 ? 2.919 8.150 6.414 1.00 96.56 255 PHE A C 1
ATOM 1970 O O . PHE A 1 255 ? 4.063 8.141 6.865 1.00 96.56 255 PHE A O 1
ATOM 1977 N N . ASP A 1 256 ? 2.606 8.731 5.275 1.00 96.19 256 ASP A N 1
ATOM 1978 C CA . ASP A 1 256 ? 3.586 9.049 4.256 1.00 96.19 256 ASP A CA 1
ATOM 1979 C C . ASP A 1 256 ? 3.471 10.508 3.846 1.00 96.19 256 ASP A C 1
ATOM 1981 O O . ASP A 1 256 ? 2.367 11.000 3.585 1.00 96.19 256 ASP A O 1
ATOM 1985 N N . SER A 1 257 ? 4.611 11.172 3.676 1.00 95.62 257 SER A N 1
ATOM 1986 C CA . SER A 1 257 ? 4.705 12.398 2.886 1.00 95.62 257 SER A CA 1
ATOM 1987 C C . SER A 1 257 ? 5.754 12.226 1.789 1.00 95.62 257 SER A C 1
ATOM 1989 O O . SER A 1 257 ? 6.928 12.032 2.088 1.00 95.62 257 SER A O 1
ATOM 1991 N N . ALA A 1 258 ? 5.321 12.331 0.533 1.00 93.69 258 ALA A N 1
ATOM 1992 C CA . ALA A 1 258 ? 6.146 12.195 -0.662 1.00 93.69 258 ALA A CA 1
ATOM 1993 C C . ALA A 1 258 ? 5.702 13.235 -1.696 1.00 93.69 258 ALA A C 1
ATOM 1995 O O . ALA A 1 258 ? 4.646 13.124 -2.320 1.00 93.69 258 ALA A O 1
ATOM 1996 N N . GLN A 1 259 ? 6.509 14.279 -1.881 1.00 88.81 259 GLN A N 1
ATOM 1997 C CA . GLN A 1 259 ? 6.120 15.452 -2.676 1.00 88.81 259 GLN A CA 1
ATOM 1998 C C . GLN A 1 259 ? 6.057 15.183 -4.187 1.00 88.81 259 GLN A C 1
ATOM 2000 O O . GLN A 1 259 ? 5.602 16.046 -4.930 1.00 88.81 259 GLN A O 1
ATOM 2005 N N . TYR A 1 260 ? 6.496 14.011 -4.645 1.00 89.81 260 TYR A N 1
ATOM 2006 C CA . TYR A 1 260 ? 6.555 13.629 -6.056 1.00 89.81 260 TYR A CA 1
ATOM 2007 C C . TYR A 1 260 ? 5.379 12.775 -6.539 1.00 89.81 260 TYR A C 1
ATOM 2009 O O . TYR A 1 260 ? 5.371 12.334 -7.690 1.00 89.81 260 TYR A O 1
ATOM 2017 N N . ILE A 1 261 ? 4.381 12.530 -5.690 1.00 90.06 261 ILE A N 1
ATOM 2018 C CA . ILE A 1 261 ? 3.152 11.872 -6.128 1.00 90.06 261 ILE A CA 1
ATOM 2019 C C . ILE A 1 261 ? 2.261 12.917 -6.795 1.00 90.06 261 ILE A C 1
ATOM 2021 O O . ILE A 1 261 ? 1.686 13.780 -6.133 1.00 90.06 261 ILE A O 1
ATOM 2025 N N . TYR A 1 262 ? 2.140 12.812 -8.116 1.00 85.31 262 TYR A N 1
ATOM 2026 C CA . TYR A 1 262 ? 1.279 13.655 -8.935 1.00 85.31 262 TYR A CA 1
ATOM 2027 C C . TYR A 1 262 ? 0.403 12.800 -9.838 1.00 85.31 262 TYR A C 1
ATOM 2029 O O . TYR A 1 262 ? 0.861 11.817 -10.416 1.00 85.31 262 TYR A O 1
ATOM 2037 N N . HIS A 1 263 ? -0.833 13.241 -10.039 1.00 78.38 263 HIS A N 1
ATOM 2038 C CA . HIS A 1 263 ? -1.705 12.729 -11.088 1.00 78.38 263 HIS A CA 1
ATOM 2039 C C . HIS A 1 263 ? -2.387 13.899 -11.790 1.00 78.38 263 HIS A C 1
ATOM 2041 O O . HIS A 1 263 ? -3.031 14.724 -11.148 1.00 78.38 263 HIS A O 1
ATOM 2047 N N . LYS A 1 264 ? -2.199 14.004 -13.112 1.00 75.00 264 LYS A N 1
ATOM 2048 C CA . LYS A 1 264 ? -2.813 15.032 -13.981 1.00 75.00 264 LYS A CA 1
ATOM 2049 C C . LYS A 1 264 ? -2.726 16.477 -13.448 1.00 75.00 264 LYS A C 1
ATOM 2051 O O . LYS A 1 264 ? -3.650 17.263 -13.625 1.00 75.00 264 LYS A O 1
ATOM 2056 N N . GLY A 1 265 ? -1.594 16.839 -12.840 1.00 78.25 265 GLY A N 1
ATOM 2057 C CA . GLY A 1 265 ? -1.344 18.187 -12.309 1.00 78.25 265 GLY A CA 1
ATOM 2058 C C . GLY A 1 265 ? -1.860 18.419 -10.886 1.00 78.25 265 GLY A C 1
ATOM 2059 O O . GLY A 1 265 ? -1.620 19.484 -10.325 1.00 78.25 265 GLY A O 1
ATOM 2060 N N . THR A 1 266 ? -2.513 17.428 -10.277 1.00 83.81 266 THR A N 1
ATOM 2061 C CA . THR A 1 266 ? -2.864 17.431 -8.856 1.00 83.81 266 THR A CA 1
ATOM 2062 C C . THR A 1 266 ? -1.808 16.665 -8.070 1.00 83.81 266 THR A C 1
ATOM 2064 O O . THR A 1 266 ? -1.463 15.533 -8.409 1.00 83.81 266 THR A O 1
ATOM 2067 N N . GLN A 1 267 ? -1.280 17.296 -7.027 1.00 88.44 267 GLN A N 1
ATOM 2068 C CA . GLN A 1 267 ? -0.328 16.683 -6.110 1.00 88.44 267 GLN A CA 1
ATOM 2069 C C . GLN A 1 267 ? -1.077 15.887 -5.033 1.00 88.44 267 GLN A C 1
ATOM 2071 O O . GLN A 1 267 ? -2.106 16.336 -4.534 1.00 88.44 267 GLN A O 1
ATOM 2076 N N . TYR A 1 268 ? -0.563 14.715 -4.669 1.00 89.25 268 TYR A N 1
ATOM 2077 C CA . TYR A 1 268 ? -1.082 13.858 -3.597 1.00 89.25 268 TYR A CA 1
ATOM 2078 C C . TYR A 1 268 ? 0.027 13.578 -2.582 1.00 89.25 268 TYR A C 1
ATOM 2080 O O . TYR A 1 268 ? 0.393 12.430 -2.303 1.00 89.25 268 TYR A O 1
ATOM 2088 N N . GLY A 1 269 ? 0.598 14.671 -2.066 1.00 92.75 269 GLY A N 1
ATOM 2089 C CA . GLY A 1 269 ? 1.800 14.649 -1.242 1.00 92.75 269 GLY A CA 1
ATOM 2090 C C . GLY A 1 269 ? 1.671 13.805 0.023 1.00 92.75 269 GLY A C 1
ATOM 2091 O O . GLY A 1 269 ? 2.671 13.288 0.511 1.00 92.75 269 GLY A O 1
ATOM 2092 N N . HIS A 1 270 ? 0.456 13.591 0.529 1.00 95.56 270 HIS A N 1
ATOM 2093 C CA . HIS A 1 270 ? 0.204 12.951 1.813 1.00 95.56 270 HIS A CA 1
ATOM 2094 C C . HIS A 1 270 ? -0.761 11.771 1.692 1.00 95.56 270 HIS A C 1
ATOM 2096 O O . HIS A 1 270 ? -1.622 11.718 0.813 1.00 95.56 270 HIS A O 1
ATOM 2102 N N . GLY A 1 271 ? -0.600 10.797 2.578 1.00 95.69 271 GLY A N 1
ATOM 2103 C CA . GLY A 1 271 ? -1.398 9.583 2.553 1.00 95.69 271 GLY A CA 1
ATOM 2104 C C . GLY A 1 271 ? -1.114 8.694 3.750 1.00 95.69 271 GLY A C 1
ATOM 2105 O O . GLY A 1 271 ? -0.107 8.872 4.441 1.00 95.69 271 GLY A O 1
ATOM 2106 N N . ALA A 1 272 ? -2.002 7.741 3.979 1.00 96.62 272 ALA A N 1
ATOM 2107 C CA . ALA A 1 272 ? -1.841 6.710 4.980 1.00 96.62 272 ALA A CA 1
ATOM 2108 C C . ALA A 1 272 ? -2.351 5.383 4.426 1.00 96.62 272 ALA A C 1
ATOM 2110 O O . ALA A 1 272 ? -3.438 5.338 3.846 1.00 96.62 272 ALA A O 1
ATOM 2111 N N . ILE A 1 273 ? -1.552 4.335 4.588 1.00 96.25 273 ILE A N 1
ATOM 2112 C CA . ILE A 1 273 ? -1.789 3.015 4.008 1.00 96.25 273 ILE A CA 1
ATOM 2113 C C . ILE A 1 273 ? -1.610 1.912 5.046 1.00 96.25 273 ILE A C 1
ATOM 2115 O O . ILE A 1 273 ? -0.841 2.071 5.986 1.00 96.25 273 ILE A O 1
ATOM 2119 N N . PHE A 1 274 ? -2.271 0.775 4.865 1.00 94.62 274 PHE A N 1
ATOM 2120 C CA . PHE A 1 274 ? -1.967 -0.458 5.590 1.00 94.62 274 PHE A CA 1
ATOM 2121 C C . PHE A 1 274 ? -0.715 -1.093 4.991 1.00 94.62 274 PHE A C 1
ATOM 2123 O O . PHE A 1 274 ? -0.668 -1.333 3.790 1.00 94.62 274 PHE A O 1
ATOM 2130 N N . ASP A 1 275 ? 0.299 -1.348 5.814 1.00 90.12 275 ASP A N 1
ATOM 2131 C CA . ASP A 1 275 ? 1.659 -1.668 5.352 1.00 90.12 275 ASP A CA 1
ATOM 2132 C C . ASP A 1 275 ? 1.998 -3.167 5.388 1.00 90.12 275 ASP A C 1
ATOM 2134 O O . ASP A 1 275 ? 3.024 -3.594 4.862 1.00 90.12 275 ASP A O 1
ATOM 2138 N N . ARG A 1 276 ? 1.119 -3.999 5.959 1.00 88.50 276 ARG A N 1
ATOM 2139 C CA . ARG A 1 276 ? 1.314 -5.459 6.078 1.00 88.50 276 ARG A CA 1
ATOM 2140 C C . ARG A 1 276 ? 0.859 -6.233 4.846 1.00 88.50 276 ARG A C 1
ATOM 2142 O O . ARG A 1 276 ? 0.371 -7.362 4.944 1.00 88.50 276 ARG A O 1
ATOM 2149 N N . VAL A 1 277 ? 1.006 -5.623 3.680 1.00 89.94 277 VAL A N 1
ATOM 2150 C CA . VAL A 1 277 ? 0.597 -6.203 2.409 1.00 89.94 277 VAL A CA 1
ATOM 2151 C C . VAL A 1 277 ? 1.593 -5.827 1.314 1.00 89.94 277 VAL A C 1
ATOM 2153 O O . VAL A 1 277 ? 2.109 -4.717 1.282 1.00 89.94 277 VAL A O 1
ATOM 2156 N N . LEU A 1 278 ? 1.904 -6.778 0.435 1.00 92.62 278 LEU A N 1
ATOM 2157 C CA . LEU A 1 278 ? 2.765 -6.569 -0.724 1.00 92.62 278 LEU A CA 1
ATOM 2158 C C . LEU A 1 278 ? 1.901 -6.299 -1.965 1.00 92.62 278 LEU A C 1
ATOM 2160 O O . LEU A 1 278 ? 1.170 -7.209 -2.382 1.00 92.62 278 LEU A O 1
ATOM 2164 N N . PRO A 1 279 ? 1.989 -5.113 -2.595 1.00 95.44 279 PRO A N 1
ATOM 2165 C CA . PRO A 1 279 ? 1.289 -4.857 -3.845 1.00 95.44 279 PRO A CA 1
ATOM 2166 C C . PRO A 1 279 ? 1.904 -5.687 -4.975 1.00 95.44 279 PRO A C 1
ATOM 2168 O O . PRO A 1 279 ? 3.128 -5.731 -5.160 1.00 95.44 279 PRO A O 1
ATOM 2171 N N . ARG A 1 280 ? 1.046 -6.344 -5.758 1.00 96.56 280 ARG A N 1
ATOM 2172 C CA . ARG A 1 280 ? 1.447 -7.090 -6.950 1.00 96.56 280 ARG A CA 1
ATOM 2173 C C . ARG A 1 280 ? 0.878 -6.443 -8.207 1.00 96.56 280 ARG A C 1
ATOM 2175 O O . ARG A 1 280 ? -0.334 -6.450 -8.424 1.00 96.56 280 ARG A O 1
ATOM 2182 N N . LEU A 1 281 ? 1.764 -5.938 -9.059 1.00 97.00 281 LEU A N 1
ATOM 2183 C CA . LEU A 1 281 ? 1.420 -5.491 -10.398 1.00 97.00 281 LEU A CA 1
ATOM 2184 C C . LEU A 1 281 ? 1.186 -6.714 -11.282 1.00 97.00 281 LEU A C 1
ATOM 2186 O O . LEU A 1 281 ? 2.117 -7.453 -11.609 1.00 97.00 281 LEU A O 1
ATOM 2190 N N . GLN A 1 282 ? -0.067 -6.930 -11.652 1.00 96.25 282 GLN A N 1
ATOM 2191 C CA . GLN A 1 282 ? -0.468 -8.054 -12.479 1.00 96.25 282 GLN A CA 1
ATOM 2192 C C . GLN A 1 282 ? -0.454 -7.659 -13.956 1.00 96.25 282 GLN A C 1
ATOM 2194 O O . GLN A 1 282 ? -1.057 -6.658 -14.338 1.00 96.25 282 GLN A O 1
ATOM 2199 N N . LEU A 1 283 ? 0.192 -8.473 -14.787 1.00 95.75 283 LEU A N 1
ATOM 2200 C CA . LEU A 1 283 ? 0.106 -8.397 -16.241 1.00 95.75 283 LEU A CA 1
ATOM 2201 C C . LEU A 1 283 ? -0.537 -9.661 -16.810 1.00 95.75 283 LEU A C 1
ATOM 2203 O O . LEU A 1 283 ? -0.454 -10.749 -16.234 1.00 95.75 283 LEU A O 1
ATOM 2207 N N . PHE A 1 284 ? -1.141 -9.520 -17.981 1.00 94.12 284 PHE A N 1
ATOM 2208 C CA . PHE A 1 284 ? -1.582 -10.636 -18.813 1.00 94.12 284 PHE A CA 1
ATOM 2209 C C . PHE A 1 284 ? -0.718 -10.737 -20.062 1.00 94.12 284 PHE A C 1
ATOM 2211 O O . PHE A 1 284 ? -0.279 -9.739 -20.613 1.00 94.12 284 PHE A O 1
ATOM 2218 N N . ARG A 1 285 ? -0.482 -11.931 -20.600 1.00 88.06 285 ARG A N 1
ATOM 2219 C CA . ARG A 1 285 ? 0.336 -12.036 -21.824 1.00 88.06 285 ARG A CA 1
ATOM 2220 C C . ARG A 1 285 ? -0.269 -11.263 -23.011 1.00 88.06 285 ARG A C 1
ATOM 2222 O O . ARG A 1 285 ? 0.451 -10.704 -23.828 1.00 88.06 285 ARG A O 1
ATOM 2229 N N . SER A 1 286 ? -1.597 -11.201 -23.077 1.00 84.69 286 SER A N 1
ATOM 2230 C CA . SER A 1 286 ? -2.366 -10.517 -24.120 1.00 84.69 286 SER A CA 1
ATOM 2231 C C . SER A 1 286 ? -2.980 -9.198 -23.627 1.00 84.69 286 SER A C 1
ATOM 2233 O O . SER A 1 286 ? -4.191 -9.006 -23.748 1.00 84.69 286 SER A O 1
ATOM 2235 N N . GLU A 1 287 ? -2.178 -8.310 -23.031 1.00 89.06 287 GLU A N 1
ATOM 2236 C CA . GLU A 1 287 ? -2.657 -6.990 -22.587 1.00 89.06 287 GLU A CA 1
ATOM 2237 C C . GLU A 1 287 ? -3.170 -6.152 -23.770 1.00 89.06 287 GLU A C 1
ATOM 2239 O O . GLU A 1 287 ? -2.447 -5.970 -24.759 1.00 89.06 287 GLU A O 1
ATOM 2244 N N . PRO A 1 288 ? -4.396 -5.603 -23.697 1.00 85.62 288 PRO A N 1
ATOM 2245 C CA . PRO A 1 288 ? -4.891 -4.703 -24.724 1.00 85.62 288 PRO A CA 1
ATOM 2246 C C . PRO A 1 288 ? -4.121 -3.376 -24.681 1.00 85.62 288 PRO A C 1
ATOM 2248 O O . PRO A 1 288 ? -4.087 -2.681 -23.669 1.00 85.62 288 PRO A O 1
ATOM 2251 N N . GLY A 1 289 ? -3.524 -3.002 -25.813 1.00 90.00 289 GLY A N 1
ATOM 2252 C CA . GLY A 1 289 ? -2.846 -1.716 -26.005 1.00 90.00 289 GLY A CA 1
ATOM 2253 C C . GLY A 1 289 ? -1.330 -1.722 -25.790 1.00 90.00 289 GLY A C 1
ATOM 2254 O O . GLY A 1 289 ? -0.680 -0.802 -26.274 1.00 90.00 289 GLY A O 1
ATOM 2255 N N . PHE A 1 290 ? -0.762 -2.734 -25.125 1.00 95.19 290 PHE A N 1
ATOM 2256 C CA . PHE A 1 290 ? 0.695 -2.895 -24.957 1.00 95.19 290 PHE A CA 1
ATOM 2257 C C . PHE A 1 290 ? 1.165 -4.374 -24.949 1.00 95.19 290 PHE A C 1
ATOM 2259 O O . PHE A 1 290 ? 1.941 -4.786 -24.077 1.00 95.19 290 PHE A O 1
ATOM 2266 N N . PRO A 1 291 ? 0.702 -5.216 -25.897 1.00 95.88 291 PRO A N 1
ATOM 2267 C CA . PRO A 1 291 ? 1.004 -6.648 -25.904 1.00 95.88 291 PRO A CA 1
ATOM 2268 C C . PRO A 1 291 ? 2.499 -6.978 -26.047 1.00 95.88 291 PRO A C 1
ATOM 2270 O O . PRO A 1 291 ? 2.941 -7.990 -25.507 1.00 95.88 291 PRO A O 1
ATOM 2273 N N . GLN A 1 292 ? 3.302 -6.165 -26.738 1.00 95.94 292 GLN A N 1
ATOM 2274 C CA . GLN A 1 292 ? 4.735 -6.425 -26.920 1.00 95.94 292 GLN A CA 1
ATOM 2275 C C . GLN A 1 292 ? 5.550 -6.131 -25.662 1.00 95.94 292 GLN A C 1
ATOM 2277 O O . GLN A 1 292 ? 6.480 -6.884 -25.365 1.00 95.94 292 GLN A O 1
ATOM 2282 N N . VAL A 1 293 ? 5.180 -5.088 -24.909 1.00 97.06 293 VAL A N 1
ATOM 2283 C CA . VAL A 1 293 ? 5.746 -4.819 -23.575 1.00 97.06 293 VAL A CA 1
ATOM 2284 C C . VAL A 1 293 ? 5.407 -5.977 -22.641 1.00 97.06 293 VAL A C 1
ATOM 2286 O O . VAL A 1 293 ? 6.283 -6.533 -21.982 1.00 97.06 293 VAL A O 1
ATOM 2289 N N . SER A 1 294 ? 4.141 -6.402 -22.625 1.00 96.88 294 SER A N 1
ATOM 2290 C CA . SER A 1 294 ? 3.728 -7.504 -21.759 1.00 96.88 294 SER A CA 1
ATOM 2291 C C . SER A 1 294 ? 4.429 -8.819 -22.122 1.00 96.88 294 SER A C 1
ATOM 2293 O O . SER A 1 294 ? 4.976 -9.495 -21.253 1.00 96.88 294 SER A O 1
ATOM 2295 N N . GLU A 1 295 ? 4.523 -9.158 -23.412 1.00 96.50 295 GLU A N 1
ATOM 2296 C CA . GLU A 1 295 ? 5.284 -10.327 -23.868 1.00 96.50 295 GLU A CA 1
ATOM 2297 C C . GLU A 1 295 ? 6.766 -10.237 -23.479 1.00 96.50 295 GLU A C 1
ATOM 2299 O O . GLU A 1 295 ? 7.360 -11.241 -23.088 1.00 96.50 295 GLU A O 1
ATOM 2304 N N . HIS A 1 296 ? 7.379 -9.053 -23.563 1.00 97.44 296 HIS A N 1
ATOM 2305 C CA . HIS A 1 296 ? 8.766 -8.848 -23.149 1.00 97.44 296 HIS A CA 1
ATOM 2306 C C . HIS A 1 296 ? 8.968 -9.158 -21.660 1.00 97.44 296 HIS A C 1
ATOM 2308 O O . HIS A 1 296 ? 9.855 -9.946 -21.320 1.00 97.44 296 HIS A O 1
ATOM 2314 N N . ILE A 1 297 ? 8.122 -8.616 -20.781 1.00 97.81 297 ILE A N 1
ATOM 2315 C CA . ILE A 1 297 ? 8.194 -8.878 -19.335 1.00 97.81 297 ILE A CA 1
ATOM 2316 C C . ILE A 1 297 ? 7.884 -10.357 -19.043 1.00 97.81 297 ILE A C 1
ATOM 2318 O O . ILE A 1 297 ? 8.555 -10.982 -18.217 1.00 97.81 297 ILE A O 1
ATOM 2322 N N . TRP A 1 298 ? 6.928 -10.964 -19.756 1.00 97.06 298 TRP A N 1
ATOM 2323 C CA . TRP A 1 298 ? 6.623 -12.390 -19.617 1.00 97.06 298 TRP A CA 1
ATOM 2324 C C . TRP A 1 298 ? 7.841 -13.257 -19.941 1.00 97.06 298 TRP A C 1
ATOM 2326 O O . TRP A 1 298 ? 8.180 -14.150 -19.161 1.00 97.06 298 TRP A O 1
ATOM 2336 N N . GLN A 1 299 ? 8.526 -12.977 -21.055 1.00 96.88 299 GLN A N 1
ATOM 2337 C CA . GLN A 1 299 ? 9.755 -13.670 -21.448 1.00 96.88 299 GLN A CA 1
ATOM 2338 C C . GLN A 1 299 ? 10.864 -13.453 -20.418 1.00 96.88 299 GLN A C 1
ATOM 2340 O O . GLN A 1 299 ? 11.544 -14.407 -20.051 1.00 96.88 299 GLN A O 1
ATOM 2345 N N . ALA A 1 300 ? 11.019 -12.231 -19.911 1.00 97.38 300 ALA A N 1
ATOM 2346 C CA . ALA A 1 300 ? 12.008 -11.904 -18.893 1.00 97.38 300 ALA A CA 1
ATOM 2347 C C . ALA A 1 300 ? 11.827 -12.739 -17.612 1.00 97.38 300 ALA A C 1
ATOM 2349 O O . ALA A 1 300 ? 12.810 -13.244 -17.074 1.00 97.38 300 ALA A O 1
ATOM 2350 N N . LEU A 1 301 ? 10.583 -12.943 -17.169 1.00 96.62 301 LEU A N 1
ATOM 2351 C CA . LEU A 1 301 ? 10.266 -13.697 -15.952 1.00 96.62 301 LEU A CA 1
ATOM 2352 C C . LEU A 1 301 ? 10.233 -15.220 -16.152 1.00 96.62 301 LEU A C 1
ATOM 2354 O O . LEU A 1 301 ? 10.690 -15.960 -15.284 1.00 96.62 301 LEU A O 1
ATOM 2358 N N . ASN A 1 302 ? 9.692 -15.704 -17.274 1.00 96.00 302 ASN A N 1
ATOM 2359 C CA . ASN A 1 302 ? 9.411 -17.133 -17.480 1.00 96.00 302 ASN A CA 1
ATOM 2360 C C . ASN A 1 302 ? 10.455 -17.846 -18.344 1.00 96.00 302 ASN A C 1
ATOM 2362 O O . ASN A 1 302 ? 10.594 -19.065 -18.270 1.00 96.00 302 ASN A O 1
ATOM 2366 N N . ASN A 1 303 ? 11.188 -17.102 -19.169 1.00 96.19 303 ASN A N 1
ATOM 2367 C CA . ASN A 1 303 ? 12.259 -17.630 -20.003 1.00 96.19 303 ASN A CA 1
ATOM 2368 C C . ASN A 1 303 ? 13.443 -16.646 -20.062 1.00 96.19 303 ASN A C 1
ATOM 2370 O O . ASN A 1 303 ? 13.824 -16.191 -21.146 1.00 96.19 303 ASN A O 1
ATOM 2374 N N . PRO A 1 304 ? 14.048 -16.290 -18.908 1.00 97.19 304 PRO A N 1
ATOM 2375 C CA . PRO A 1 304 ? 15.099 -15.276 -18.852 1.00 97.19 304 PRO A CA 1
ATOM 2376 C C . PRO A 1 304 ? 16.260 -15.599 -19.798 1.00 97.19 304 PRO A C 1
ATOM 2378 O O . PRO A 1 304 ? 16.811 -14.695 -20.414 1.00 97.19 304 PRO A O 1
ATOM 2381 N N . GLY A 1 305 ? 16.594 -16.880 -19.986 1.00 96.62 305 GLY A N 1
ATOM 2382 C CA . GLY A 1 305 ? 17.675 -17.316 -20.873 1.00 96.62 305 GLY A CA 1
ATOM 2383 C C . GLY A 1 305 ? 17.491 -16.963 -22.354 1.00 96.62 305 GLY A C 1
ATOM 2384 O O . GLY A 1 305 ? 18.489 -16.900 -23.066 1.00 96.62 305 GLY A O 1
ATOM 2385 N N . SER A 1 306 ? 16.264 -16.704 -22.826 1.00 95.69 306 SER A N 1
ATOM 2386 C CA . SER A 1 306 ? 16.023 -16.277 -24.215 1.00 95.69 306 SER A CA 1
ATOM 2387 C C . SER A 1 306 ? 16.102 -14.765 -24.423 1.00 95.69 306 SER A C 1
ATOM 2389 O O . SER A 1 306 ? 15.990 -14.298 -25.556 1.00 95.69 306 SER A O 1
ATOM 2391 N N . THR A 1 307 ? 16.237 -13.981 -23.353 1.00 98.12 307 THR A N 1
ATOM 2392 C CA . THR A 1 307 ? 16.222 -12.518 -23.439 1.00 98.12 307 THR A CA 1
ATOM 2393 C C . THR A 1 307 ? 17.623 -11.921 -23.528 1.00 98.12 307 THR A C 1
ATOM 2395 O O . THR A 1 307 ? 18.617 -12.567 -23.194 1.00 98.12 307 THR A O 1
ATOM 2398 N N . LYS A 1 308 ? 17.730 -10.658 -23.958 1.00 98.25 308 LYS A N 1
ATOM 2399 C CA . LYS A 1 308 ? 19.017 -9.961 -24.122 1.00 98.25 308 LYS A CA 1
ATOM 2400 C C . LYS A 1 308 ? 19.312 -9.044 -22.927 1.00 98.25 308 LYS A C 1
ATOM 2402 O O . LYS A 1 308 ? 18.371 -8.454 -22.415 1.00 98.25 308 LYS A O 1
ATOM 2407 N N . PRO A 1 309 ? 20.570 -8.912 -22.465 1.00 97.94 309 PRO A N 1
ATOM 2408 C CA . PRO A 1 309 ? 21.760 -9.600 -22.961 1.00 97.94 309 PRO A CA 1
ATOM 2409 C C . PRO A 1 309 ? 21.745 -11.089 -22.601 1.00 97.94 309 PRO A C 1
ATOM 2411 O O . PRO A 1 309 ? 21.138 -11.493 -21.609 1.00 97.94 309 PRO A O 1
ATOM 2414 N N . GLU A 1 310 ? 22.420 -11.905 -23.403 1.00 96.50 310 GLU A N 1
ATOM 2415 C CA . GLU A 1 310 ? 22.571 -13.325 -23.096 1.00 96.50 310 GLU A CA 1
ATOM 2416 C C . GLU A 1 310 ? 23.645 -13.504 -22.024 1.00 96.50 310 GLU A C 1
ATOM 2418 O O . GLU A 1 310 ? 24.810 -13.167 -22.233 1.00 96.50 310 GLU A O 1
ATOM 2423 N N . VAL A 1 311 ? 23.261 -14.048 -20.871 1.00 95.62 311 VAL A N 1
ATOM 2424 C CA . VAL A 1 311 ? 24.209 -14.463 -19.833 1.00 95.62 311 VAL A CA 1
ATOM 2425 C C . VAL A 1 311 ? 23.859 -15.856 -19.328 1.00 95.62 311 VAL A C 1
ATOM 2427 O O . VAL A 1 311 ? 22.692 -16.241 -19.234 1.00 95.62 311 VAL A O 1
ATOM 2430 N N . ARG A 1 312 ? 24.886 -16.647 -19.009 1.00 94.62 312 ARG A N 1
ATOM 2431 C CA . ARG A 1 312 ? 24.695 -17.996 -18.472 1.00 94.62 312 ARG A CA 1
ATOM 2432 C C . ARG A 1 312 ? 24.034 -17.916 -17.095 1.00 94.62 312 ARG A C 1
ATOM 2434 O O . ARG A 1 312 ? 24.510 -17.191 -16.230 1.00 94.62 312 ARG A O 1
ATOM 2441 N N . GLY A 1 313 ? 22.985 -18.714 -16.884 1.00 93.56 313 GLY A N 1
ATOM 2442 C CA . GLY A 1 313 ? 22.290 -18.785 -15.594 1.00 93.56 313 GLY A CA 1
ATOM 2443 C C . GLY A 1 313 ? 21.477 -17.533 -15.264 1.00 93.56 313 GLY A C 1
ATOM 2444 O O . GLY A 1 313 ? 21.321 -17.213 -14.093 1.00 93.56 313 GLY A O 1
ATOM 2445 N N . LYS A 1 314 ? 20.997 -16.819 -16.288 1.00 97.31 314 LYS A N 1
ATOM 2446 C CA . LYS A 1 314 ? 20.207 -15.598 -16.140 1.00 97.31 314 LYS A CA 1
ATOM 2447 C C . LYS A 1 314 ? 18.965 -15.819 -15.271 1.00 97.31 314 LYS A C 1
ATOM 2449 O O . LYS A 1 314 ? 18.157 -16.703 -15.549 1.00 97.31 314 LYS A O 1
ATOM 2454 N N . GLN A 1 315 ? 18.822 -14.987 -14.252 1.00 95.44 315 GLN A N 1
ATOM 2455 C CA . GLN A 1 315 ? 17.712 -14.913 -13.317 1.00 95.44 315 GLN A CA 1
ATOM 2456 C C . GLN A 1 315 ? 17.283 -13.455 -13.223 1.00 95.44 315 GLN A C 1
ATOM 2458 O O . GLN A 1 315 ? 18.074 -12.591 -12.858 1.00 95.44 315 GLN A O 1
ATOM 2463 N N . ILE A 1 316 ? 16.031 -13.182 -13.569 1.00 97.62 316 ILE A N 1
ATOM 2464 C CA . ILE A 1 316 ? 15.477 -11.836 -13.493 1.00 97.62 316 ILE A CA 1
ATOM 2465 C C . ILE A 1 316 ? 14.428 -11.829 -12.377 1.00 97.62 316 ILE A C 1
ATOM 2467 O O . ILE A 1 316 ? 13.499 -12.640 -12.431 1.00 97.62 316 ILE A O 1
ATOM 2471 N N . PRO A 1 317 ? 14.571 -10.977 -11.346 1.00 96.44 317 PRO A N 1
ATOM 2472 C CA . PRO A 1 317 ? 13.653 -10.976 -10.218 1.00 96.44 317 PRO A CA 1
ATOM 2473 C C . PRO A 1 317 ? 12.290 -10.392 -10.602 1.00 96.44 317 PRO A C 1
ATOM 2475 O O . PRO A 1 317 ? 12.180 -9.470 -11.406 1.00 96.44 317 PRO A O 1
ATOM 2478 N N . SER A 1 318 ? 11.242 -10.926 -9.977 1.00 96.69 318 SER A N 1
ATOM 2479 C CA . SER A 1 318 ? 9.887 -10.365 -10.028 1.00 96.69 318 SER A CA 1
ATOM 2480 C C . SER A 1 318 ? 9.593 -9.400 -8.881 1.00 96.69 318 SER A C 1
ATOM 2482 O O . SER A 1 318 ? 8.655 -8.621 -8.972 1.00 96.69 318 SER A O 1
ATOM 2484 N N . GLU A 1 319 ? 10.316 -9.525 -7.767 1.00 97.25 319 GLU A N 1
ATOM 2485 C CA . GLU A 1 319 ? 10.206 -8.636 -6.609 1.00 97.25 319 GLU A CA 1
ATOM 2486 C C . GLU A 1 319 ? 11.201 -7.496 -6.789 1.00 97.25 319 GLU A C 1
ATOM 2488 O O . GLU A 1 319 ? 12.389 -7.751 -6.984 1.00 97.25 319 GLU A O 1
ATOM 2493 N N . LEU A 1 320 ? 10.692 -6.270 -6.801 1.00 98.25 320 LEU A N 1
ATOM 2494 C CA . LEU A 1 320 ? 11.410 -5.080 -7.226 1.00 98.25 320 LEU A CA 1
ATOM 2495 C C . LEU A 1 320 ? 11.317 -3.996 -6.155 1.00 98.25 320 LEU A C 1
ATOM 2497 O O . LEU A 1 320 ? 10.271 -3.834 -5.522 1.00 98.25 320 LEU A O 1
ATOM 2501 N N . HIS A 1 321 ? 12.381 -3.212 -6.006 1.00 98.00 321 HIS A N 1
ATOM 2502 C CA . HIS A 1 321 ? 12.429 -2.070 -5.096 1.00 98.00 321 HIS A CA 1
ATOM 2503 C C . HIS A 1 321 ? 12.411 -0.776 -5.892 1.00 98.00 321 HIS A C 1
ATOM 2505 O O . HIS A 1 321 ? 13.305 -0.535 -6.710 1.00 98.00 321 HIS A O 1
ATOM 2511 N N . ARG A 1 322 ? 11.413 0.081 -5.659 1.00 97.25 322 ARG A N 1
ATOM 2512 C CA . ARG A 1 322 ? 11.311 1.363 -6.365 1.00 97.25 322 ARG A CA 1
ATOM 2513 C C . ARG A 1 322 ? 12.515 2.246 -6.033 1.00 97.25 322 ARG A C 1
ATOM 2515 O O . ARG A 1 322 ? 12.870 2.421 -4.876 1.00 97.25 322 ARG A O 1
ATOM 2522 N N . ILE A 1 323 ? 13.081 2.879 -7.053 1.00 96.75 323 ILE A N 1
ATOM 2523 C CA . ILE A 1 323 ? 14.024 3.990 -6.918 1.00 96.75 323 ILE A CA 1
ATOM 2524 C C . ILE A 1 323 ? 13.437 5.234 -7.588 1.00 96.75 323 ILE A C 1
ATOM 2526 O O . ILE A 1 323 ? 13.028 5.231 -8.753 1.00 96.75 323 ILE A O 1
ATOM 2530 N N . TYR A 1 324 ? 13.382 6.321 -6.838 1.00 96.00 324 TYR A N 1
ATOM 2531 C CA . TYR A 1 324 ? 12.909 7.631 -7.254 1.00 96.00 324 TYR A CA 1
ATOM 2532 C C . TYR A 1 324 ? 14.000 8.691 -7.092 1.00 96.00 324 TYR A C 1
ATOM 2534 O O . TYR A 1 324 ? 14.245 9.446 -8.034 1.00 96.00 324 TYR A O 1
ATOM 2542 N N . TYR A 1 325 ? 14.687 8.742 -5.949 1.00 95.75 325 TYR A N 1
ATOM 2543 C CA . TYR A 1 325 ? 15.684 9.789 -5.691 1.00 95.75 325 TYR A CA 1
ATOM 2544 C C . TYR A 1 325 ? 17.038 9.512 -6.351 1.00 95.75 325 TYR A C 1
ATOM 2546 O O . TYR A 1 325 ? 17.732 10.452 -6.744 1.00 95.75 325 TYR A O 1
ATOM 2554 N N . ASP A 1 326 ? 17.392 8.241 -6.558 1.00 96.19 326 ASP A N 1
ATOM 2555 C CA . ASP A 1 326 ? 18.650 7.848 -7.202 1.00 96.19 326 ASP A CA 1
ATOM 2556 C C . ASP A 1 326 ? 18.594 8.042 -8.731 1.00 96.19 326 ASP A C 1
ATOM 2558 O O . ASP A 1 326 ? 18.407 7.119 -9.529 1.00 96.19 326 ASP A O 1
ATOM 2562 N N . GLY A 1 327 ? 18.711 9.301 -9.162 1.00 97.00 327 GLY A N 1
ATOM 2563 C CA . GLY A 1 327 ? 18.748 9.678 -10.576 1.00 97.00 327 GLY A CA 1
ATOM 2564 C C . GLY A 1 327 ? 19.945 9.097 -11.332 1.00 97.00 327 GLY A C 1
ATOM 2565 O O . GLY A 1 327 ? 19.815 8.792 -12.517 1.00 97.00 327 GLY A O 1
ATOM 2566 N N . VAL A 1 328 ? 21.077 8.895 -10.652 1.00 98.06 328 VAL A N 1
ATOM 2567 C CA . VAL A 1 328 ? 22.292 8.322 -11.250 1.00 98.06 328 VAL A CA 1
ATOM 2568 C C . VAL A 1 328 ? 22.048 6.863 -11.614 1.00 98.06 328 VAL A C 1
ATOM 2570 O O . VAL A 1 328 ? 22.254 6.488 -12.769 1.00 98.06 328 VAL A O 1
ATOM 2573 N N . ARG A 1 329 ? 21.517 6.062 -10.686 1.00 97.94 329 ARG A N 1
A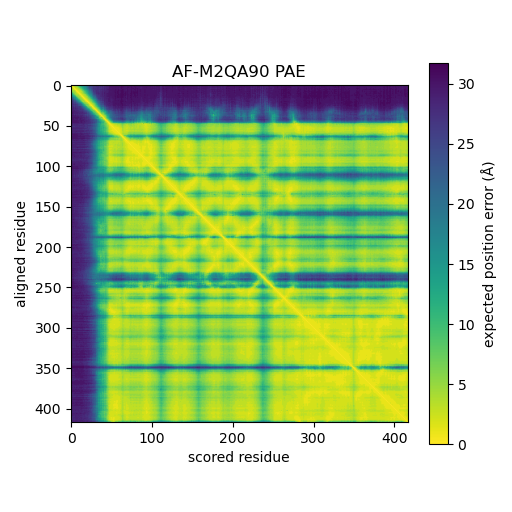TOM 2574 C CA . ARG A 1 329 ? 21.179 4.656 -10.939 1.00 97.94 329 ARG A CA 1
ATOM 2575 C C . ARG A 1 329 ? 20.093 4.499 -11.990 1.00 97.94 329 ARG A C 1
ATOM 2577 O O . ARG A 1 329 ? 20.240 3.677 -12.888 1.00 97.94 329 ARG A O 1
ATOM 2584 N N . ARG A 1 330 ? 19.041 5.324 -11.954 1.00 98.06 330 ARG A N 1
ATOM 2585 C CA . ARG A 1 330 ? 18.008 5.320 -13.009 1.00 98.06 330 ARG A CA 1
ATOM 2586 C C . ARG A 1 330 ? 18.584 5.657 -14.383 1.00 98.06 330 ARG A C 1
ATOM 2588 O O . ARG A 1 330 ? 18.157 5.081 -15.381 1.00 98.06 330 ARG A O 1
ATOM 2595 N N . GLY A 1 331 ? 19.522 6.601 -14.454 1.00 98.44 331 GLY A N 1
ATOM 2596 C CA . GLY A 1 331 ? 20.229 6.935 -15.690 1.00 98.44 331 GLY A CA 1
ATOM 2597 C C . GLY A 1 331 ? 21.106 5.781 -16.177 1.00 98.44 331 GLY A C 1
ATOM 2598 O O . GLY A 1 331 ? 21.080 5.454 -17.363 1.00 98.44 331 GLY A O 1
ATOM 2599 N N . ALA A 1 332 ? 21.824 5.130 -15.260 1.00 98.50 332 ALA A N 1
ATOM 2600 C CA . ALA A 1 332 ? 22.654 3.968 -15.551 1.00 98.50 332 ALA A CA 1
ATOM 2601 C C . ALA A 1 332 ? 21.824 2.776 -16.053 1.00 98.50 332 ALA A C 1
ATOM 2603 O O . ALA A 1 332 ? 22.215 2.168 -17.046 1.00 98.50 332 ALA A O 1
ATOM 2604 N N . ASN A 1 333 ? 20.672 2.487 -15.432 1.00 98.56 333 ASN A N 1
ATOM 2605 C CA . ASN A 1 333 ? 19.731 1.454 -15.882 1.00 98.56 333 ASN A CA 1
ATOM 2606 C C . ASN A 1 333 ? 19.340 1.684 -17.351 1.00 98.56 333 ASN A C 1
ATOM 2608 O O . ASN A 1 333 ? 19.709 0.897 -18.219 1.00 98.56 333 ASN A O 1
ATOM 2612 N N . ASN A 1 334 ? 18.756 2.847 -17.649 1.00 97.94 334 ASN A N 1
ATOM 2613 C CA . ASN A 1 334 ? 18.343 3.209 -19.009 1.00 97.94 334 ASN A CA 1
ATOM 2614 C C . ASN A 1 334 ? 19.502 3.140 -20.014 1.00 97.94 334 ASN A C 1
ATOM 2616 O O . ASN A 1 334 ? 19.373 2.592 -21.108 1.00 97.94 334 ASN A O 1
ATOM 2620 N N . GLY A 1 335 ? 20.664 3.688 -19.644 1.00 97.88 335 GLY A N 1
ATOM 2621 C CA . GLY A 1 335 ? 21.857 3.652 -20.486 1.00 97.88 335 GLY A CA 1
ATOM 2622 C C . GLY A 1 335 ? 22.296 2.222 -20.801 1.00 97.88 335 GLY A C 1
ATOM 2623 O O . GLY A 1 335 ? 22.585 1.905 -21.955 1.00 97.88 335 GLY A O 1
ATOM 2624 N N . GLN A 1 336 ? 22.290 1.343 -19.801 1.00 98.25 336 GLN A N 1
ATOM 2625 C CA . GLN A 1 336 ? 22.685 -0.052 -19.947 1.00 98.25 336 GLN A CA 1
ATOM 2626 C C . GLN A 1 336 ? 21.687 -0.861 -20.791 1.00 98.25 336 GLN A C 1
ATOM 2628 O O . GLN A 1 336 ? 22.121 -1.661 -21.627 1.00 98.25 336 GLN A O 1
ATOM 2633 N N . ALA A 1 337 ? 20.381 -0.624 -20.649 1.00 97.75 337 ALA A N 1
ATOM 2634 C CA . ALA A 1 337 ? 19.374 -1.215 -21.527 1.00 97.75 337 ALA A CA 1
ATOM 2635 C C . ALA A 1 337 ? 19.533 -0.749 -22.979 1.00 97.75 337 ALA A C 1
ATOM 2637 O O . ALA A 1 337 ? 19.596 -1.583 -23.884 1.00 97.75 337 ALA A O 1
ATOM 2638 N N . LYS A 1 338 ? 19.716 0.557 -23.214 1.00 96.56 338 LYS A N 1
ATOM 2639 C CA . LYS A 1 338 ? 19.966 1.111 -24.557 1.00 96.56 338 LYS A CA 1
ATOM 2640 C C . LYS A 1 338 ? 21.214 0.537 -25.212 1.00 96.56 338 LYS A C 1
ATOM 2642 O O . LYS A 1 338 ? 21.180 0.207 -26.394 1.00 96.56 338 LYS A O 1
ATOM 2647 N N . ILE A 1 339 ? 22.306 0.387 -24.459 1.00 96.62 339 ILE A N 1
ATOM 2648 C CA . ILE A 1 339 ? 23.520 -0.281 -24.949 1.00 96.62 339 ILE A CA 1
ATOM 2649 C C . ILE A 1 339 ? 23.180 -1.697 -25.421 1.00 96.62 339 ILE A C 1
ATOM 2651 O O . ILE A 1 339 ? 23.548 -2.072 -26.532 1.00 96.62 339 ILE A O 1
ATOM 2655 N N . THR A 1 340 ? 22.433 -2.463 -24.624 1.00 97.75 340 THR A N 1
ATOM 2656 C CA . THR A 1 340 ? 21.996 -3.809 -25.013 1.00 97.75 340 THR A CA 1
ATOM 2657 C C . THR A 1 340 ? 21.141 -3.786 -26.268 1.00 97.75 340 THR A C 1
ATOM 2659 O O . THR A 1 340 ? 21.441 -4.527 -27.204 1.00 97.75 340 THR A O 1
ATOM 2662 N N . CYS A 1 341 ? 20.128 -2.924 -26.351 1.00 97.06 341 CYS A N 1
ATOM 2663 C CA . CYS A 1 341 ? 19.314 -2.868 -27.557 1.00 97.06 341 CYS A CA 1
ATOM 2664 C C . CYS A 1 341 ? 20.152 -2.496 -28.795 1.00 97.06 341 CYS A C 1
ATOM 2666 O O . CYS A 1 341 ? 19.996 -3.117 -29.842 1.00 97.06 341 CYS A O 1
ATOM 2668 N N . ASN A 1 342 ? 21.105 -1.564 -28.679 1.00 95.31 342 ASN A N 1
ATOM 2669 C CA . ASN A 1 342 ? 21.979 -1.164 -29.791 1.00 95.31 342 ASN A CA 1
ATOM 2670 C C . ASN A 1 342 ? 22.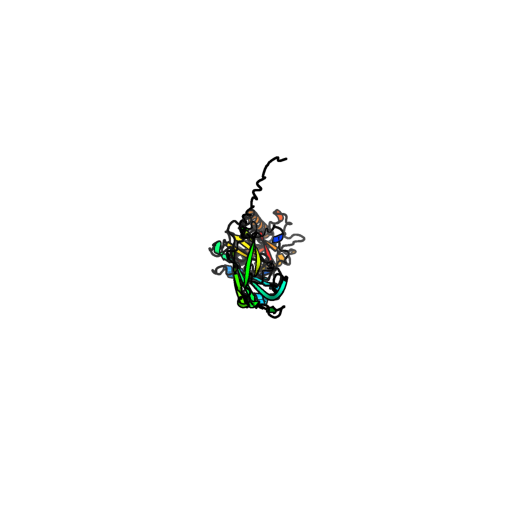884 -2.306 -30.274 1.00 95.31 342 ASN A C 1
ATOM 2672 O O . ASN A 1 342 ? 23.158 -2.409 -31.467 1.00 95.31 342 ASN A O 1
ATOM 2676 N N . VAL A 1 343 ? 23.347 -3.157 -29.355 1.00 96.44 343 VAL A N 1
ATOM 2677 C CA . VAL A 1 343 ? 24.212 -4.302 -29.671 1.00 96.44 343 VAL A CA 1
ATOM 2678 C C . VAL A 1 343 ? 23.425 -5.443 -30.315 1.00 96.44 343 VAL A C 1
ATOM 2680 O O . VAL A 1 343 ? 23.875 -6.009 -31.308 1.00 96.44 343 VAL A O 1
ATOM 2683 N N . TYR A 1 344 ? 22.267 -5.804 -29.757 1.00 96.56 344 TYR A N 1
ATOM 2684 C CA . TYR A 1 344 ? 21.529 -7.004 -30.173 1.00 96.56 344 TYR A CA 1
ATOM 2685 C C . TYR A 1 344 ? 20.456 -6.745 -31.235 1.00 96.56 344 TYR A C 1
ATOM 2687 O O . TYR A 1 344 ? 20.041 -7.684 -31.913 1.00 96.56 344 TYR A O 1
ATOM 2695 N N . PHE A 1 345 ? 20.022 -5.496 -31.393 1.00 95.19 345 PHE A N 1
ATOM 2696 C CA . PHE A 1 345 ? 18.987 -5.084 -32.339 1.00 95.19 345 PHE A CA 1
ATOM 2697 C C . PHE A 1 345 ? 19.462 -3.849 -33.121 1.00 95.19 345 PHE A C 1
ATOM 2699 O O . PHE A 1 345 ? 18.899 -2.760 -32.985 1.00 95.19 345 PHE A O 1
ATOM 2706 N N . PRO A 1 346 ? 20.546 -3.964 -33.910 1.00 91.31 346 PRO A N 1
ATOM 2707 C CA . PRO A 1 346 ? 21.077 -2.826 -34.649 1.00 91.31 346 PRO A CA 1
ATOM 2708 C C . PRO A 1 346 ? 20.012 -2.255 -35.595 1.00 91.31 346 PRO A C 1
ATOM 2710 O O . PRO A 1 346 ? 19.373 -2.993 -36.341 1.00 91.31 346 PRO A O 1
ATOM 2713 N N . GLY A 1 347 ? 19.833 -0.934 -35.559 1.00 85.00 347 GLY A N 1
ATOM 2714 C CA . GLY A 1 347 ? 18.852 -0.227 -36.387 1.00 85.00 347 GLY A CA 1
ATOM 2715 C C . GLY A 1 347 ? 17.487 0.017 -35.736 1.00 85.00 347 GLY A C 1
ATOM 2716 O O . GLY A 1 347 ? 16.685 0.710 -36.349 1.00 85.00 347 GLY A O 1
ATOM 2717 N N . HIS A 1 348 ? 17.230 -0.477 -34.518 1.00 86.00 348 HIS A N 1
ATOM 2718 C CA . HIS A 1 348 ? 16.061 -0.050 -33.733 1.00 86.00 348 HIS A CA 1
ATOM 2719 C C . HIS A 1 348 ? 16.208 1.418 -33.266 1.00 86.00 348 HIS A C 1
ATOM 2721 O O . HIS A 1 348 ? 17.332 1.897 -33.082 1.00 86.00 348 HIS A O 1
ATOM 2727 N N . GLY A 1 349 ? 15.099 2.131 -33.034 1.00 74.75 349 GLY A N 1
ATOM 2728 C CA . GLY A 1 349 ? 15.095 3.452 -32.388 1.00 74.75 349 GLY A CA 1
ATOM 2729 C C . GLY A 1 349 ? 14.446 4.571 -33.212 1.00 74.75 349 GLY A C 1
ATOM 2730 O O . GLY A 1 349 ? 13.535 4.344 -34.005 1.00 74.75 349 GLY A O 1
ATOM 2731 N N . SER A 1 350 ? 14.908 5.814 -33.017 1.00 59.34 350 SER A N 1
ATOM 2732 C CA . SER A 1 350 ? 14.332 7.015 -33.643 1.00 59.34 350 SER A CA 1
ATOM 2733 C C . SER A 1 350 ? 14.242 6.891 -35.168 1.00 59.34 350 SER A C 1
ATOM 2735 O O . SER A 1 350 ? 15.251 6.951 -35.868 1.00 59.34 350 SER A O 1
ATOM 2737 N N . GLY A 1 351 ? 13.015 6.750 -35.674 1.00 69.31 351 GLY A N 1
ATOM 2738 C CA . GLY A 1 351 ? 12.714 6.520 -37.091 1.00 69.31 351 GLY A CA 1
ATOM 2739 C C . GLY A 1 351 ? 12.077 5.157 -37.389 1.00 69.31 351 GLY A C 1
ATOM 2740 O O . GLY A 1 351 ? 11.439 5.031 -38.431 1.00 69.31 351 GLY A O 1
ATOM 2741 N N . THR A 1 352 ? 12.177 4.176 -36.480 1.00 79.88 352 THR A N 1
ATOM 2742 C CA . THR A 1 352 ? 11.475 2.877 -36.576 1.00 79.88 352 THR A CA 1
ATOM 2743 C C . THR A 1 352 ? 10.152 2.842 -35.810 1.00 79.88 352 THR A C 1
ATOM 2745 O O . THR A 1 352 ? 9.333 1.962 -36.055 1.00 79.88 352 THR A O 1
ATOM 2748 N N . GLY A 1 353 ? 9.912 3.822 -34.930 1.00 88.94 353 GLY A N 1
ATOM 2749 C CA . GLY A 1 353 ? 8.737 3.857 -34.053 1.00 88.94 353 GLY A CA 1
ATOM 2750 C C . GLY A 1 353 ? 8.837 2.883 -32.875 1.00 88.94 353 GLY A C 1
ATOM 2751 O O . GLY A 1 353 ? 7.804 2.451 -32.359 1.00 88.94 353 GLY A O 1
ATOM 2752 N N . GLU A 1 354 ? 10.060 2.509 -32.487 1.00 93.62 354 GLU A N 1
ATOM 2753 C CA . GLU A 1 354 ? 10.350 1.594 -31.385 1.00 93.62 354 GLU A CA 1
ATOM 2754 C C . GLU A 1 354 ? 11.271 2.226 -30.338 1.00 93.62 354 GLU A C 1
ATOM 2756 O O . GLU A 1 354 ? 12.256 2.899 -30.658 1.00 93.62 354 GLU A O 1
ATOM 2761 N N . ASN A 1 355 ? 11.010 1.890 -29.077 1.00 93.56 355 ASN A N 1
ATOM 2762 C CA . ASN A 1 355 ? 11.812 2.265 -27.928 1.00 93.56 355 ASN A CA 1
ATOM 2763 C C . ASN A 1 355 ? 12.356 1.000 -27.269 1.00 93.56 355 ASN A C 1
ATOM 2765 O O . ASN A 1 355 ? 11.680 -0.025 -27.198 1.00 93.56 355 ASN A O 1
ATOM 2769 N N . CYS A 1 356 ? 13.579 1.084 -26.750 1.00 96.06 356 CYS A N 1
ATOM 2770 C CA . CYS A 1 356 ? 14.167 0.013 -25.954 1.00 96.06 356 CYS A CA 1
ATOM 2771 C C . CYS A 1 356 ? 13.437 -0.077 -24.605 1.00 96.06 356 CYS A C 1
ATOM 2773 O O . CYS A 1 356 ? 13.601 0.797 -23.754 1.00 96.06 356 CYS A O 1
ATOM 2775 N N . ASP A 1 357 ? 12.608 -1.105 -24.442 1.00 97.75 357 ASP A N 1
ATOM 2776 C CA . ASP A 1 357 ? 11.970 -1.455 -23.177 1.00 97.75 357 ASP A CA 1
ATOM 2777 C C . ASP A 1 357 ? 12.928 -2.279 -22.311 1.00 97.75 357 ASP A C 1
ATOM 2779 O O . ASP A 1 357 ? 13.771 -3.017 -22.833 1.00 97.75 357 ASP A O 1
ATOM 2783 N N . GLU A 1 358 ? 12.807 -2.158 -20.990 1.00 97.94 358 GLU A N 1
ATOM 2784 C CA . GLU A 1 358 ? 13.699 -2.802 -20.026 1.00 97.94 358 GLU A CA 1
ATOM 2785 C C . GLU A 1 358 ? 12.946 -3.423 -18.846 1.00 97.94 358 GLU A C 1
ATOM 2787 O O . GLU A 1 358 ? 12.040 -2.825 -18.264 1.00 97.94 358 GLU A O 1
ATOM 2792 N N . PHE A 1 359 ? 13.360 -4.634 -18.468 1.00 98.56 359 PHE A N 1
ATOM 2793 C CA . PHE A 1 359 ? 12.864 -5.319 -17.281 1.00 98.56 359 PHE A CA 1
ATOM 2794 C C . PHE A 1 359 ? 14.003 -6.024 -16.523 1.00 98.56 359 PHE A C 1
ATOM 2796 O O . PHE A 1 359 ? 14.678 -6.859 -17.121 1.00 98.56 359 PHE A O 1
ATOM 2803 N N . PRO A 1 360 ? 14.219 -5.780 -15.219 1.00 98.56 360 PRO A N 1
ATOM 2804 C CA . PRO A 1 360 ? 13.424 -4.927 -14.338 1.00 98.56 360 PRO A CA 1
ATOM 2805 C C . PRO A 1 360 ? 13.452 -3.447 -14.728 1.00 98.56 360 PRO A C 1
ATOM 2807 O O . PRO A 1 360 ? 14.345 -3.004 -15.447 1.00 98.56 360 PRO A O 1
ATOM 2810 N N . PHE A 1 361 ? 12.438 -2.696 -14.294 1.00 98.56 361 PHE A N 1
ATOM 2811 C CA . PHE A 1 361 ? 12.194 -1.341 -14.790 1.00 98.56 361 PHE A CA 1
ATOM 2812 C C . PHE A 1 361 ? 13.340 -0.376 -14.466 1.00 98.56 361 PHE A C 1
ATOM 2814 O O . PHE A 1 361 ? 13.976 -0.483 -13.413 1.00 98.56 361 PHE A O 1
ATOM 2821 N N . GLN A 1 362 ? 13.499 0.668 -15.289 1.00 98.06 362 GLN A N 1
ATOM 2822 C CA . GLN A 1 362 ? 14.440 1.776 -15.056 1.00 98.06 362 GLN A CA 1
ATOM 2823 C C . GLN A 1 362 ? 14.406 2.304 -13.616 1.00 98.06 362 GLN A C 1
ATOM 2825 O O . GLN A 1 362 ? 15.425 2.675 -13.033 1.00 98.06 362 GLN A O 1
ATOM 2830 N N . THR A 1 363 ? 13.193 2.371 -13.071 1.00 97.94 363 THR A N 1
ATOM 2831 C CA . THR A 1 363 ? 12.832 2.930 -11.769 1.00 97.94 363 THR A CA 1
ATOM 2832 C C . THR A 1 363 ? 12.919 1.905 -10.644 1.00 97.94 363 THR A C 1
ATOM 2834 O O . THR A 1 363 ? 12.286 2.097 -9.610 1.00 97.94 363 THR A O 1
ATOM 2837 N N . THR A 1 364 ? 13.698 0.833 -10.818 1.00 98.62 364 THR A N 1
ATOM 2838 C CA . THR A 1 364 ? 13.914 -0.190 -9.786 1.00 98.62 364 THR A CA 1
ATOM 2839 C C . THR A 1 364 ? 15.391 -0.434 -9.500 1.00 98.62 364 THR A C 1
ATOM 2841 O O . THR A 1 364 ? 16.257 -0.217 -10.356 1.00 98.62 364 THR A O 1
ATOM 2844 N N . ALA A 1 365 ? 15.695 -0.868 -8.277 1.00 98.31 365 ALA A N 1
ATOM 2845 C CA . ALA A 1 365 ? 17.050 -1.217 -7.870 1.00 98.31 365 ALA A CA 1
ATOM 2846 C C . ALA A 1 365 ? 17.606 -2.372 -8.728 1.00 98.31 365 ALA A C 1
ATOM 2848 O O . ALA A 1 365 ? 18.780 -2.383 -9.100 1.00 98.31 365 ALA A O 1
ATOM 2849 N N . GLU A 1 366 ? 16.750 -3.305 -9.113 1.00 98.31 366 GLU A N 1
ATOM 2850 C CA . GLU A 1 366 ? 17.070 -4.499 -9.890 1.00 98.31 366 GLU A CA 1
ATOM 2851 C C . GLU A 1 366 ? 17.211 -4.223 -11.398 1.00 98.31 366 GLU A C 1
ATOM 2853 O O . GLU A 1 366 ? 17.416 -5.157 -12.170 1.00 98.31 366 GLU A O 1
ATOM 2858 N N . GLY A 1 367 ? 17.098 -2.960 -11.830 1.00 97.94 367 GLY A N 1
ATOM 2859 C CA . GLY A 1 367 ? 17.183 -2.562 -13.236 1.00 97.94 367 GLY A CA 1
ATOM 2860 C C . GLY A 1 367 ? 18.522 -2.888 -13.910 1.00 97.94 367 GLY A C 1
ATOM 2861 O O . GLY A 1 367 ? 19.452 -3.434 -13.315 1.00 97.94 367 GLY A O 1
ATOM 2862 N N . ALA A 1 368 ? 18.646 -2.534 -15.190 1.00 98.50 368 ALA A N 1
ATOM 2863 C CA . ALA A 1 368 ? 19.707 -3.045 -16.061 1.00 98.50 368 ALA A CA 1
ATOM 2864 C C . ALA A 1 368 ? 21.157 -2.811 -15.588 1.00 98.50 368 ALA A C 1
ATOM 2866 O O . ALA A 1 368 ? 22.054 -3.580 -15.946 1.00 98.50 368 ALA A O 1
ATOM 2867 N N . ALA A 1 369 ? 21.408 -1.786 -14.771 1.00 98.06 369 ALA A N 1
ATOM 2868 C CA . ALA A 1 369 ? 22.725 -1.482 -14.218 1.00 98.06 369 ALA A CA 1
ATOM 2869 C C . ALA A 1 369 ? 22.946 -2.035 -12.801 1.00 98.06 369 ALA A C 1
ATOM 2871 O O . ALA A 1 369 ? 23.944 -1.686 -12.170 1.00 98.06 369 ALA A O 1
ATOM 2872 N N . ALA A 1 370 ? 22.081 -2.923 -12.295 1.00 96.94 370 ALA A N 1
ATOM 2873 C CA . ALA A 1 370 ? 22.179 -3.490 -10.946 1.00 96.94 370 ALA A CA 1
ATOM 2874 C C . ALA A 1 370 ? 23.551 -4.116 -10.633 1.00 96.94 370 ALA A C 1
ATOM 2876 O O . ALA A 1 370 ? 23.974 -4.130 -9.477 1.00 96.94 370 ALA A O 1
ATOM 2877 N N . SER A 1 371 ? 24.298 -4.578 -11.642 1.00 97.06 371 SER A N 1
ATOM 2878 C CA . SER A 1 371 ? 25.642 -5.124 -11.433 1.00 97.06 371 SER A CA 1
ATOM 2879 C C . SER A 1 371 ? 26.685 -4.106 -10.982 1.00 97.06 371 SER A C 1
ATOM 2881 O O . SER A 1 371 ? 27.673 -4.476 -10.357 1.00 97.06 371 SER A O 1
ATOM 2883 N N . GLN A 1 372 ? 26.457 -2.818 -11.240 1.00 97.00 372 GLN A N 1
ATOM 2884 C CA . GLN A 1 372 ? 27.272 -1.731 -10.685 1.00 97.00 372 GLN A CA 1
ATOM 2885 C C . GLN A 1 372 ? 27.045 -1.560 -9.171 1.00 97.00 372 GLN A C 1
ATOM 2887 O O . GLN A 1 372 ? 27.831 -0.900 -8.499 1.00 97.00 372 GLN A O 1
ATOM 2892 N N . TYR A 1 373 ? 25.994 -2.190 -8.636 1.00 94.44 373 TYR A N 1
ATOM 2893 C CA . TYR A 1 373 ? 25.546 -2.107 -7.246 1.00 94.44 373 TYR A CA 1
ATOM 2894 C C . TYR A 1 373 ? 25.559 -3.479 -6.551 1.00 94.44 373 TYR A C 1
ATOM 2896 O O . TYR A 1 373 ? 24.844 -3.691 -5.576 1.00 94.44 373 TYR A O 1
ATOM 2904 N N . GLY A 1 374 ? 26.370 -4.418 -7.051 1.00 93.12 374 GLY A N 1
ATOM 2905 C CA . GLY A 1 374 ? 26.626 -5.707 -6.401 1.00 93.12 374 GLY A CA 1
ATOM 2906 C C . GLY A 1 374 ? 25.788 -6.889 -6.897 1.00 93.12 374 GLY A C 1
ATOM 2907 O O . GLY A 1 374 ? 26.019 -8.007 -6.441 1.00 93.12 374 GLY A O 1
ATOM 2908 N N . ALA A 1 375 ? 24.862 -6.695 -7.843 1.00 93.81 375 ALA A N 1
ATOM 2909 C CA . ALA A 1 375 ? 24.189 -7.820 -8.495 1.00 93.81 375 ALA A CA 1
ATOM 2910 C C . ALA A 1 375 ? 25.110 -8.517 -9.526 1.00 93.81 375 ALA A C 1
ATOM 2912 O O . ALA A 1 375 ? 26.075 -7.922 -10.015 1.00 93.81 375 ALA A O 1
ATOM 2913 N N . PRO A 1 376 ? 24.832 -9.769 -9.925 1.00 95.19 376 PRO A N 1
ATOM 2914 C CA . PRO A 1 376 ? 25.522 -10.371 -11.060 1.00 95.19 376 PRO A CA 1
ATOM 2915 C C . PRO A 1 376 ? 25.281 -9.583 -12.361 1.00 95.19 376 PRO A C 1
ATOM 2917 O O . PRO A 1 376 ? 24.253 -8.931 -12.542 1.00 95.19 376 PRO A O 1
ATOM 2920 N N . PHE A 1 377 ? 26.228 -9.653 -13.297 1.00 95.56 377 PHE A N 1
ATOM 2921 C CA . PHE A 1 377 ? 26.100 -8.992 -14.598 1.00 95.56 377 PHE A CA 1
ATOM 2922 C C . PHE A 1 377 ? 24.961 -9.588 -15.442 1.00 95.56 377 PHE A C 1
ATOM 2924 O O . PHE A 1 377 ? 24.748 -10.803 -15.445 1.00 95.56 377 PHE A O 1
ATOM 2931 N N . GLY A 1 378 ? 24.256 -8.728 -16.186 1.00 95.62 378 GLY A N 1
ATOM 2932 C CA . GLY A 1 378 ? 23.288 -9.127 -17.215 1.00 95.62 378 GLY A CA 1
ATOM 2933 C C . GLY A 1 378 ? 21.971 -9.724 -16.707 1.00 95.62 378 GLY A C 1
ATOM 2934 O O . GLY A 1 378 ? 21.264 -10.360 -17.484 1.00 95.62 378 GLY A O 1
ATOM 2935 N N . GLN A 1 379 ? 21.623 -9.522 -15.434 1.00 97.62 379 GLN A N 1
ATOM 2936 C CA . GLN A 1 379 ? 20.391 -10.033 -14.810 1.00 97.62 379 GLN A CA 1
ATOM 2937 C C . GLN A 1 379 ? 19.158 -9.157 -15.110 1.00 97.62 379 GLN A C 1
ATOM 2939 O O . GLN A 1 379 ? 18.390 -8.804 -14.224 1.00 97.62 379 GLN A O 1
ATOM 2944 N N . TYR A 1 380 ? 18.988 -8.781 -16.377 1.00 98.62 380 TYR A N 1
ATOM 2945 C CA . TYR A 1 380 ? 17.873 -7.976 -16.880 1.00 98.62 380 TYR A CA 1
ATOM 2946 C C . TYR A 1 380 ? 17.600 -8.318 -18.343 1.00 98.62 380 TYR A C 1
ATOM 2948 O O . TYR A 1 380 ? 18.421 -8.941 -19.013 1.00 98.62 380 TYR A O 1
ATOM 2956 N N . SER A 1 381 ? 16.461 -7.895 -18.857 1.00 98.62 381 SER A N 1
ATOM 2957 C CA . SER A 1 381 ? 16.042 -8.013 -20.241 1.00 98.62 381 SER A CA 1
ATOM 2958 C C . SER A 1 381 ? 15.899 -6.627 -20.859 1.00 98.62 381 SER A C 1
ATOM 2960 O O . SER A 1 381 ? 15.351 -5.730 -20.223 1.00 98.62 381 SER A O 1
ATOM 2962 N N . ALA A 1 382 ? 16.370 -6.455 -22.090 1.00 98.44 382 ALA A N 1
ATOM 2963 C CA . ALA A 1 382 ? 16.081 -5.285 -22.904 1.00 98.44 382 ALA A CA 1
ATOM 2964 C C . ALA A 1 382 ? 15.658 -5.706 -24.313 1.00 98.44 382 ALA A C 1
ATOM 2966 O O . ALA A 1 382 ? 16.276 -6.595 -24.918 1.00 98.44 382 ALA A O 1
ATOM 2967 N N . LYS A 1 383 ? 14.605 -5.074 -24.833 1.00 97.62 383 LYS A N 1
ATOM 2968 C CA . LYS A 1 383 ? 14.015 -5.408 -26.132 1.00 97.62 383 LYS A CA 1
ATOM 2969 C C . LYS A 1 383 ? 13.355 -4.174 -26.757 1.00 97.62 383 LYS A C 1
ATOM 2971 O O . LYS A 1 383 ? 12.611 -3.485 -26.065 1.00 97.62 383 LYS A O 1
ATOM 2976 N N . PRO A 1 384 ? 13.573 -3.896 -28.052 1.00 97.69 384 PRO A N 1
ATOM 2977 C CA . PRO A 1 384 ? 12.779 -2.902 -28.761 1.00 97.69 384 PRO A CA 1
ATOM 2978 C C . PRO A 1 384 ? 11.304 -3.313 -28.808 1.00 97.69 384 PRO A C 1
ATOM 2980 O O . PRO A 1 384 ? 10.982 -4.460 -29.127 1.00 97.69 384 PRO A O 1
ATOM 2983 N N . VAL A 1 385 ? 10.420 -2.375 -28.488 1.00 96.44 385 VAL A N 1
ATOM 2984 C CA . VAL A 1 385 ? 8.962 -2.513 -28.599 1.00 96.44 385 VAL A CA 1
ATOM 2985 C C . VAL A 1 385 ? 8.380 -1.203 -29.147 1.00 96.44 385 VAL A C 1
ATOM 2987 O O . VAL A 1 385 ? 9.039 -0.166 -29.034 1.00 96.44 385 VAL A O 1
ATOM 2990 N N . PRO A 1 386 ? 7.159 -1.191 -29.711 1.00 96.12 386 PRO A N 1
ATOM 2991 C CA . PRO A 1 386 ? 6.570 0.021 -30.270 1.00 96.12 386 PRO A CA 1
ATOM 2992 C C . PRO A 1 386 ? 6.485 1.164 -29.251 1.00 96.12 386 PRO A C 1
ATOM 2994 O O . PRO A 1 386 ? 6.063 0.966 -28.108 1.00 96.12 386 PRO A O 1
ATOM 2997 N N . ASP A 1 387 ? 6.820 2.381 -29.681 1.00 94.44 387 ASP A N 1
ATOM 2998 C CA . ASP A 1 387 ? 6.879 3.586 -28.839 1.00 94.44 387 ASP A CA 1
ATOM 2999 C C . ASP A 1 387 ? 5.583 3.843 -28.079 1.00 94.44 387 ASP A C 1
ATOM 3001 O O . ASP A 1 387 ? 5.586 4.252 -26.913 1.00 94.44 387 ASP A O 1
ATOM 3005 N N . THR A 1 388 ? 4.464 3.614 -28.763 1.00 94.50 388 THR A N 1
ATOM 3006 C CA . THR A 1 388 ? 3.126 3.839 -28.228 1.00 94.50 388 THR A CA 1
ATOM 3007 C C . THR A 1 388 ? 2.819 2.847 -27.112 1.00 94.50 388 THR A C 1
ATOM 3009 O O . THR A 1 388 ? 2.351 3.259 -26.054 1.00 94.50 388 THR A O 1
ATOM 3012 N N . GLU A 1 389 ? 3.149 1.568 -27.307 1.00 95.56 389 GLU A N 1
ATOM 3013 C CA . GLU A 1 389 ? 2.954 0.524 -26.297 1.00 95.56 389 GLU A CA 1
ATOM 3014 C C . GLU A 1 389 ? 3.823 0.782 -25.062 1.00 95.56 389 GLU A C 1
ATOM 3016 O O . GLU A 1 389 ? 3.326 0.745 -23.935 1.00 95.56 389 GLU A O 1
ATOM 3021 N N . ASN A 1 390 ? 5.099 1.125 -25.276 1.00 95.75 390 ASN A N 1
ATOM 3022 C CA . ASN A 1 390 ? 6.037 1.419 -24.192 1.00 95.75 390 ASN A CA 1
ATOM 3023 C C . ASN A 1 390 ? 5.572 2.625 -23.359 1.00 95.75 390 ASN A C 1
ATOM 3025 O O . ASN A 1 390 ? 5.550 2.593 -22.129 1.00 95.75 390 ASN A O 1
ATOM 3029 N N . SER A 1 391 ? 5.106 3.679 -24.035 1.00 94.25 391 SER A N 1
ATOM 3030 C CA . SER A 1 391 ? 4.580 4.881 -23.379 1.00 94.25 391 SER A CA 1
ATOM 3031 C C . SER A 1 391 ? 3.313 4.593 -22.568 1.00 94.25 391 SER A C 1
ATOM 3033 O O . SER A 1 391 ? 3.148 5.126 -21.470 1.00 94.25 391 SER A O 1
ATOM 3035 N N . ILE A 1 392 ? 2.411 3.752 -23.084 1.00 94.94 392 ILE A N 1
ATOM 3036 C CA . ILE A 1 392 ? 1.185 3.352 -22.382 1.00 94.94 392 ILE A CA 1
ATOM 3037 C C . ILE A 1 392 ? 1.532 2.579 -21.106 1.00 94.94 392 ILE A C 1
ATOM 3039 O O . ILE A 1 392 ? 1.080 2.960 -20.023 1.00 94.94 392 ILE A O 1
ATOM 3043 N N . ALA A 1 393 ? 2.369 1.545 -21.214 1.00 95.44 393 ALA A N 1
ATOM 3044 C CA . ALA A 1 393 ? 2.767 0.728 -20.073 1.00 95.44 393 ALA A CA 1
ATOM 3045 C C . ALA A 1 393 ? 3.543 1.541 -19.022 1.00 95.44 393 ALA A C 1
ATOM 3047 O O . ALA A 1 393 ? 3.222 1.476 -17.834 1.00 95.44 393 ALA A O 1
ATOM 3048 N N . GLY A 1 394 ? 4.499 2.375 -19.446 1.00 95.00 394 GLY A N 1
ATOM 3049 C CA . GLY A 1 394 ? 5.269 3.243 -18.550 1.00 95.00 394 GLY A CA 1
ATOM 3050 C C . GLY A 1 394 ? 4.405 4.258 -17.792 1.00 95.00 394 GLY A C 1
ATOM 3051 O O . GLY A 1 394 ? 4.618 4.498 -16.597 1.00 95.00 394 GLY A O 1
ATOM 3052 N N . ASN A 1 395 ? 3.377 4.811 -18.446 1.00 92.88 395 ASN A N 1
ATOM 3053 C CA . ASN A 1 395 ? 2.394 5.670 -17.783 1.00 92.88 395 ASN A CA 1
ATOM 3054 C C . ASN A 1 395 ? 1.570 4.885 -16.754 1.00 92.88 395 ASN A C 1
ATOM 3056 O O . ASN A 1 395 ? 1.385 5.366 -15.637 1.00 92.88 395 ASN A O 1
ATOM 3060 N N . GLY A 1 396 ? 1.129 3.670 -17.094 1.00 94.19 396 GLY A N 1
ATOM 3061 C CA . GLY A 1 396 ? 0.425 2.785 -16.164 1.00 94.19 396 GLY A CA 1
ATOM 3062 C C . GLY A 1 396 ? 1.263 2.443 -14.928 1.00 94.19 396 GLY A C 1
ATOM 3063 O O . GLY A 1 396 ? 0.771 2.554 -13.810 1.00 94.19 396 GLY A O 1
ATOM 3064 N N . ILE A 1 397 ? 2.550 2.123 -15.098 1.00 95.19 397 ILE A N 1
ATOM 3065 C CA . ILE A 1 397 ? 3.479 1.856 -13.983 1.00 95.19 397 ILE A CA 1
ATOM 3066 C C . ILE A 1 397 ? 3.655 3.101 -13.098 1.00 95.19 397 ILE A C 1
ATOM 3068 O O . ILE A 1 397 ? 3.669 3.004 -11.872 1.00 95.19 397 ILE A O 1
ATOM 3072 N N . SER A 1 398 ? 3.747 4.289 -13.699 1.00 92.38 398 SER A N 1
ATOM 3073 C CA . SER A 1 398 ? 3.834 5.545 -12.941 1.00 92.38 398 SER A CA 1
ATOM 3074 C C . SER A 1 398 ? 2.578 5.798 -12.101 1.00 92.38 398 SER A C 1
ATOM 3076 O O . SER A 1 398 ? 2.684 6.239 -10.954 1.00 92.38 398 SER A O 1
ATOM 3078 N N . VAL A 1 399 ? 1.397 5.483 -12.646 1.00 91.94 399 VAL A N 1
ATOM 3079 C CA . VAL A 1 399 ? 0.126 5.554 -11.913 1.00 91.94 399 VAL A CA 1
ATOM 3080 C C . VAL A 1 399 ? 0.072 4.500 -10.811 1.00 91.94 399 VAL A C 1
ATOM 3082 O O . VAL A 1 399 ? -0.272 4.862 -9.693 1.00 91.94 399 VAL A O 1
ATOM 3085 N N . PHE A 1 400 ? 0.486 3.256 -11.069 1.00 94.12 400 PHE A N 1
ATOM 3086 C CA . PHE A 1 400 ? 0.599 2.200 -10.054 1.00 94.12 400 PHE A CA 1
ATOM 3087 C C . PHE A 1 400 ? 1.419 2.665 -8.847 1.00 94.12 400 PHE A C 1
ATOM 3089 O O . PHE A 1 400 ? 0.940 2.610 -7.717 1.00 94.12 400 PHE A O 1
ATOM 3096 N N . TYR A 1 401 ? 2.607 3.231 -9.079 1.00 94.19 401 TYR A N 1
ATOM 3097 C CA . TYR A 1 401 ? 3.431 3.755 -7.992 1.00 94.19 401 TYR A CA 1
ATOM 3098 C C . TYR A 1 401 ? 2.745 4.854 -7.173 1.00 94.19 401 TYR A C 1
ATOM 3100 O O . TYR A 1 401 ? 2.930 4.924 -5.960 1.00 94.19 401 TYR A O 1
ATOM 3108 N N . GLY A 1 402 ? 1.990 5.742 -7.823 1.00 91.50 402 GLY A N 1
ATOM 3109 C CA . GLY A 1 402 ? 1.280 6.822 -7.141 1.00 91.50 402 GLY A CA 1
ATOM 3110 C C . GLY A 1 402 ? 0.039 6.339 -6.392 1.00 91.50 402 GLY A C 1
ATOM 3111 O O . GLY A 1 402 ? -0.154 6.703 -5.234 1.00 91.50 402 GLY A O 1
ATOM 3112 N N . TRP A 1 403 ? -0.785 5.521 -7.047 1.00 90.19 403 TRP A N 1
ATOM 3113 C CA . TRP A 1 403 ? -2.078 5.054 -6.549 1.00 90.19 403 TRP A CA 1
ATOM 3114 C C . TRP A 1 403 ? -1.944 4.010 -5.459 1.00 90.19 403 TRP A C 1
ATOM 3116 O O . TRP A 1 403 ? -2.680 4.101 -4.493 1.00 90.19 403 TRP A O 1
ATOM 3126 N N . ASP A 1 404 ? -0.997 3.077 -5.566 1.00 92.81 404 ASP A N 1
ATOM 3127 C CA . ASP A 1 404 ? -0.667 2.158 -4.471 1.00 92.81 404 ASP A CA 1
ATOM 3128 C C . ASP A 1 404 ? 0.366 2.752 -3.513 1.00 92.81 404 ASP A C 1
ATOM 3130 O O . ASP A 1 404 ? 0.817 2.074 -2.598 1.00 92.81 404 ASP A O 1
ATOM 3134 N N . ARG A 1 405 ? 0.755 4.018 -3.697 1.00 94.25 405 ARG A N 1
ATOM 3135 C CA . ARG A 1 405 ? 1.666 4.734 -2.797 1.00 94.25 405 ARG A CA 1
ATOM 3136 C C . ARG A 1 405 ? 2.972 3.977 -2.511 1.00 94.25 405 ARG A C 1
ATOM 3138 O O . ARG A 1 405 ? 3.489 3.983 -1.398 1.00 94.25 405 ARG A O 1
ATOM 3145 N N . ILE A 1 406 ? 3.521 3.350 -3.546 1.00 95.25 406 ILE A N 1
ATOM 3146 C CA . ILE A 1 406 ? 4.808 2.649 -3.509 1.00 95.25 406 ILE A CA 1
ATOM 3147 C C . ILE A 1 406 ? 5.886 3.719 -3.576 1.00 95.25 406 ILE A C 1
ATOM 3149 O O . ILE A 1 406 ? 6.138 4.250 -4.649 1.00 95.25 406 ILE A O 1
ATOM 3153 N N . LEU A 1 407 ? 6.484 4.095 -2.457 1.00 95.81 407 LEU A N 1
ATOM 3154 C CA . LEU A 1 407 ? 7.480 5.163 -2.347 1.00 95.81 407 LEU A CA 1
ATOM 3155 C C . LEU A 1 407 ? 8.903 4.681 -2.675 1.00 95.81 407 LEU A C 1
ATOM 3157 O O . LEU A 1 407 ? 9.123 3.506 -2.953 1.00 95.81 407 LEU A O 1
ATOM 3161 N N . ASP A 1 408 ? 9.885 5.584 -2.664 1.00 95.50 408 ASP A N 1
ATOM 3162 C CA . ASP A 1 408 ? 11.304 5.233 -2.820 1.00 95.50 408 ASP A CA 1
ATOM 3163 C C . ASP A 1 408 ? 11.718 4.171 -1.788 1.00 95.50 408 ASP A C 1
ATOM 3165 O O . ASP A 1 408 ? 11.381 4.280 -0.610 1.00 95.50 408 ASP A O 1
ATOM 3169 N N . GLY A 1 409 ? 12.392 3.113 -2.230 1.00 93.88 409 GLY A N 1
ATOM 3170 C CA . GLY A 1 409 ? 12.780 1.970 -1.406 1.00 93.88 409 GLY A CA 1
ATOM 3171 C C . GLY A 1 409 ? 11.664 0.963 -1.110 1.00 93.88 409 GLY A C 1
ATOM 3172 O O . GLY A 1 409 ? 11.961 -0.096 -0.560 1.00 93.88 409 GLY A O 1
ATOM 3173 N N . ASP A 1 410 ? 10.405 1.241 -1.468 1.00 95.56 410 ASP A N 1
ATOM 3174 C CA . ASP A 1 410 ? 9.319 0.283 -1.251 1.00 95.56 410 ASP A CA 1
ATOM 3175 C C . ASP A 1 410 ? 9.420 -0.900 -2.210 1.00 95.56 410 ASP A C 1
ATOM 3177 O O . ASP A 1 410 ? 9.786 -0.761 -3.383 1.00 95.56 410 ASP A O 1
ATOM 3181 N N . VAL A 1 411 ? 9.035 -2.064 -1.692 1.00 96.00 411 VAL A N 1
ATOM 3182 C CA . VAL A 1 411 ? 8.988 -3.318 -2.431 1.00 96.00 411 VAL A CA 1
ATOM 3183 C C . VAL A 1 411 ? 7.615 -3.525 -3.071 1.00 96.00 411 VAL A C 1
ATOM 3185 O O . VAL A 1 411 ? 6.573 -3.239 -2.479 1.00 96.00 411 VAL A O 1
ATOM 3188 N N . PHE A 1 412 ? 7.610 -4.055 -4.286 1.00 97.25 412 PHE A N 1
ATOM 3189 C CA . PHE A 1 412 ? 6.420 -4.543 -4.976 1.00 97.25 412 PHE A CA 1
ATOM 3190 C C . PHE A 1 412 ? 6.792 -5.752 -5.832 1.00 97.25 412 PHE A C 1
ATOM 3192 O O . PHE A 1 412 ? 7.969 -6.030 -6.062 1.00 97.25 412 PHE A O 1
ATOM 3199 N N . LYS A 1 413 ? 5.798 -6.490 -6.326 1.00 97.44 413 LYS A N 1
ATOM 3200 C CA . LYS A 1 413 ? 6.053 -7.658 -7.177 1.00 97.44 413 LYS A CA 1
ATOM 3201 C C . LYS A 1 413 ? 5.342 -7.553 -8.515 1.00 97.44 413 LYS A C 1
ATOM 3203 O O . LYS A 1 413 ? 4.193 -7.145 -8.573 1.00 97.44 413 LYS A O 1
ATOM 3208 N N . VAL A 1 414 ? 6.001 -7.970 -9.585 1.00 97.88 414 VAL A N 1
ATOM 3209 C CA . VAL A 1 414 ? 5.409 -8.108 -10.918 1.00 97.88 414 VAL A CA 1
ATOM 3210 C C . VAL A 1 414 ? 5.028 -9.567 -11.139 1.00 97.88 414 VAL A C 1
ATOM 3212 O O . VAL A 1 414 ? 5.841 -10.463 -10.916 1.00 97.88 414 VAL A O 1
ATOM 3215 N N . ILE A 1 415 ? 3.790 -9.829 -11.547 1.00 95.56 415 ILE A N 1
ATOM 3216 C CA . ILE A 1 415 ? 3.288 -11.190 -11.772 1.00 95.56 415 ILE A CA 1
ATOM 3217 C C . ILE A 1 415 ? 2.570 -11.306 -13.115 1.00 95.56 415 ILE A C 1
ATOM 3219 O O . ILE A 1 415 ? 2.064 -10.319 -13.643 1.00 95.56 415 ILE A O 1
ATOM 3223 N N . PHE A 1 416 ? 2.475 -12.536 -13.618 1.00 93.62 416 PHE A N 1
ATOM 3224 C CA . PHE A 1 416 ? 1.627 -12.886 -14.755 1.00 93.62 416 PHE A CA 1
ATOM 3225 C C . PHE A 1 416 ? 0.474 -13.785 -14.326 1.00 93.62 416 PHE A C 1
ATOM 3227 O O . PHE A 1 416 ? 0.654 -14.635 -13.450 1.00 93.62 416 PHE A O 1
ATOM 3234 N N . LYS A 1 417 ? -0.681 -13.616 -14.974 1.00 85.12 417 LYS A N 1
ATOM 3235 C CA . LYS A 1 417 ? -1.802 -14.561 -14.917 1.00 85.12 417 LYS A CA 1
ATOM 3236 C C . LYS A 1 417 ? -2.230 -15.042 -16.292 1.00 85.12 417 LYS A C 1
ATOM 3238 O O . LYS A 1 417 ? -2.045 -14.287 -17.275 1.00 85.12 417 LYS A O 1
#

Sequence (417 aa):
MSKRFPLLLVVGASLLAVVTPAAAQPATEPAYRLDIEETDWKGTGAQQFYETPLAKYVSDATTKSPINPDYTDRGECLAHRNDAVKPTGWIKNHYAYCHISEDRDISLIELPANKTVSKVYYRLITVGRGAVANDPTAGRRIEFDVFVDEVKVEVQVPGAPSALAVKLAFEMECGGWPTANSCRDQTGRTQERTVAEWNGGQMSFVLTSPVGSGNPAQPDDKAIGVHRLAVHHMPFPPFWPGPVKRYVMEGGFRFDSAQYIYHKGTQYGHGAIFDRVLPRLQLFRSEPGFPQVSEHIWQALNNPGSTKPEVRGKQIPSELHRIYYDGVRRGANNGQAKITCNVYFPGHGSGTGENCDEFPFQTTAEGAAASQYGAPFGQYSAKPVPDTENSIAGNGISVFYGWDRILDGDVFKVIFK

InterPro domains:
  IPR029476 Deoxyribonuclease NucA/NucB [PF14040] (332-414)

pLDDT: mean 83.71, std 18.85, range [27.28, 98.62]

Solvent-accessible surface area (backbone atoms only — not comparable to full-atom values): 22477 Å² total; per-residue (Å²): 136,91,86,80,86,83,86,81,86,82,81,82,80,79,82,78,81,80,79,73,78,80,77,79,72,79,82,75,73,77,81,79,71,58,84,71,54,89,74,70,69,70,47,97,57,80,76,40,66,35,77,45,51,46,67,56,26,36,54,53,63,74,50,89,71,74,93,73,77,77,66,65,48,74,67,58,37,59,76,41,39,87,43,9,54,40,64,53,28,31,62,72,43,45,35,10,34,23,32,39,46,70,83,40,70,50,67,42,34,39,60,90,78,73,37,68,32,31,37,40,34,29,30,41,40,39,34,34,36,37,28,72,23,61,47,54,80,63,0,14,23,36,40,34,41,39,36,30,31,78,64,43,76,48,77,70,36,94,88,55,78,65,67,47,72,41,39,38,28,40,36,72,47,52,32,16,29,78,38,53,74,12,19,38,58,69,58,82,61,70,51,71,43,29,46,54,64,36,51,74,24,74,48,75,43,39,39,33,30,60,88,80,34,19,38,86,92,45,97,46,33,47,9,35,32,37,44,31,46,36,41,39,57,59,70,51,86,77,28,52,60,63,82,75,49,71,48,78,43,61,46,44,28,36,29,36,39,40,86,82,29,65,56,98,88,44,58,41,25,13,18,18,31,44,59,63,48,41,52,26,44,28,43,40,61,78,35,86,79,27,36,63,52,34,41,49,51,48,38,28,63,76,41,30,66,81,31,37,50,79,41,90,87,41,61,40,73,46,68,39,31,32,44,67,83,55,57,66,60,33,50,41,7,48,51,45,27,46,51,43,25,54,72,79,41,72,85,69,27,100,88,70,58,28,37,70,42,51,38,36,42,45,52,23,61,53,8,49,37,25,39,84,74,78,44,68,75,50,36,24,27,29,44,72,32,49,40,67,24,49,52,46,52,54,46,10,53,54,38,42,35,47,74,68,60,53,47,67,70,34,67,36,31,57,46,77,103

Nearest PDB structures (foldseek):
  5w5p-assembly1_A  TM=3.663E-01  e=3.579E+00  Acinetobacter phage AM24
  5i7k-assembly3_A  TM=1.388E-01  e=4.775E+00  Homo sapiens
  4kgh-assembly2_A-2  TM=1.259E-01  e=6.371E+00  Homo sapiens

Radius of gyration: 31.68 Å; Cα contacts (8 Å, |Δi|>4): 942; chains: 1; bounding box: 58×37×153 Å

Secondary structure (DSSP, 8-state):
-------------------------------------TTTTT-SSPPEEEEEEHHHHHHHHHS-PPP------HHHHHHTHHHHTSTT-EEEETTEEEEEEEEEEEEEEETTTTEEEEEEEEEEEEEEE-EEESSHHHHSEEEEEEEEEEEEEEESSTT---GGGSEEEEEEEEEEESSGGGSEESS-S-EEEEHHHHTTEEEEEEEE--TT-S-TTSSSEEEEEEEEEEEEE--BTTB---PPEEEEEEEEEEEEE-TT-EETTEE--EEEEE-SEEEEEEE-TT-TT-HHHHHHHHHHHH-GGGSSSP-TT----SEEEB-SS-HHHHHHHHHHHHHHHHHHSTT-STTTTEEEEEES-TTBTTSTTGGGGTSPTT-SEEEEEEHHHHHHHHHHHHHHHHHTT--TT-EEEEEE-

Foldseek 3Di:
DDDDDDDDDDDDDDPPPPPDPPDPDPPPDPPPAPPQDPVNLVFPDDQAAEEDELLVLLVVLPDPDDQDDDEDDPVVQVVPQVQQQDLQGDDNAFFKGKHKDAQDKDFWAFPPVRDGQKMKTWMKIKIKGKAWAPDQVGAQKMKIKIAIAPIDMDGPHPPDPDQQAWKKWKDKDKAKPPHSQQKDKPVPDTDIDGSVCRHRDMDMTMMGGDFPRADPVDPKRKMKMAIKMKMWICADPVIHTDDIDIHGRSWMKIWIADQPQDRPRHTRRTMMTTDSYAYEHEYECCDPFQNVLSVQVVCCAPPVCVFPPHDPPAAAFQKWFFADPPPVQLVQLQVQLVVRCCVPPPPDDDPVQWDWAKPPHSGTCSGQNVVVVPDDHTNIGIDIDGNRSRVSSVSSVSSVCNSSVRDHGRIHGYYYD

Organism: NCBI:txid1238180